Protein AF-A0A9D6YNX2-F1 (afdb_monomer)

pLDDT: mean 88.98, std 10.9, range [48.75, 98.62]

Radius of gyration: 30.04 Å; Cα contacts (8 Å, |Δi|>4): 734; chains: 1; bounding box: 78×56×92 Å

Mean predicted aligned error: 12.2 Å

Nearest PDB structures (foldseek):
  2waa-assembly1_A  TM=5.971E-01  e=3.691E-01  Cellvibrio japonicus
  6bqm-assembly1_A  TM=5.626E-01  e=6.761E-01  Vibrio cholerae O395
  4xvh-assembly1_A  TM=3.282E-01  e=7.351E-02  Chaetomium
  7tl6-assembly1_A  TM=5.344E-01  e=2.509E+00  Mus musculus
  8i4v-assembly1_A  TM=2.546E-01  e=2.050E+00  Saccharomyces cerevisiae S288C

Structure (mmCIF, N/CA/C/O backbone):
data_AF-A0A9D6YNX2-F1
#
_entry.id   AF-A0A9D6YNX2-F1
#
loop_
_atom_site.group_PDB
_atom_site.id
_atom_site.type_symbol
_atom_site.label_atom_id
_atom_site.label_alt_id
_atom_site.label_comp_id
_atom_site.label_asym_id
_atom_site.label_entity_id
_atom_site.label_seq_id
_atom_site.pdbx_PDB_ins_code
_atom_site.Cartn_x
_atom_site.Cartn_y
_atom_site.Cartn_z
_atom_site.occupancy
_atom_site.B_iso_or_equiv
_atom_site.auth_seq_id
_atom_site.auth_comp_id
_atom_site.auth_asym_id
_atom_site.auth_atom_id
_atom_site.pdbx_PDB_model_num
ATOM 1 N N . MET A 1 1 ? -20.405 9.130 47.314 1.00 54.25 1 MET A N 1
ATOM 2 C CA . MET A 1 1 ? -19.766 8.081 46.495 1.00 54.25 1 MET A CA 1
ATOM 3 C C . MET A 1 1 ? -18.844 8.784 45.522 1.00 54.25 1 MET A C 1
ATOM 5 O O . MET A 1 1 ? -19.305 9.719 44.880 1.00 54.25 1 MET A O 1
ATOM 9 N N . ALA A 1 2 ? -17.557 8.438 45.497 1.00 67.44 2 ALA A N 1
ATOM 10 C CA . ALA A 1 2 ? -16.652 8.972 44.484 1.00 67.44 2 ALA A CA 1
ATOM 11 C C . ALA A 1 2 ? -17.127 8.462 43.115 1.00 67.44 2 ALA A C 1
ATOM 13 O O . ALA A 1 2 ? -17.420 7.276 42.984 1.00 67.44 2 ALA A O 1
ATOM 14 N N . ALA A 1 3 ? -17.296 9.354 42.139 1.00 69.88 3 ALA A N 1
ATOM 15 C CA . ALA A 1 3 ? -17.611 8.938 40.780 1.00 69.88 3 ALA A CA 1
ATOM 16 C C . ALA A 1 3 ? -16.381 8.213 40.223 1.00 69.88 3 ALA A C 1
ATOM 18 O O . ALA A 1 3 ? -15.309 8.814 40.137 1.00 69.88 3 ALA A O 1
ATOM 19 N N . ASN A 1 4 ? -16.519 6.928 39.894 1.00 78.81 4 ASN A N 1
ATOM 20 C CA . ASN A 1 4 ? -15.475 6.218 39.167 1.00 78.81 4 ASN A CA 1
ATOM 21 C C . ASN A 1 4 ? -15.296 6.919 37.819 1.00 78.81 4 ASN A C 1
ATOM 23 O O . ASN A 1 4 ? -16.268 7.138 37.095 1.00 78.81 4 ASN A O 1
ATOM 27 N N . ASN A 1 5 ? -14.067 7.325 37.514 1.00 85.31 5 ASN A N 1
ATOM 28 C CA . ASN A 1 5 ? -13.755 7.977 36.253 1.00 85.31 5 ASN A CA 1
ATOM 29 C C . ASN A 1 5 ? -13.688 6.900 35.165 1.00 85.31 5 ASN A C 1
ATOM 31 O O . ASN A 1 5 ? -12.652 6.266 35.000 1.00 85.31 5 ASN A O 1
ATOM 35 N N . VAL A 1 6 ? -14.810 6.642 34.494 1.00 91.31 6 VAL A N 1
ATOM 36 C CA . VAL A 1 6 ? -14.885 5.684 33.386 1.00 91.31 6 VAL A CA 1
ATOM 37 C C . VAL A 1 6 ? -14.632 6.418 32.075 1.00 91.31 6 VAL A C 1
ATOM 39 O O . VAL A 1 6 ? -15.291 7.417 31.778 1.00 91.31 6 VAL A O 1
ATOM 42 N N . ARG A 1 7 ? -13.695 5.913 31.272 1.00 92.88 7 ARG A N 1
ATOM 43 C CA . ARG A 1 7 ? -13.392 6.426 29.936 1.00 92.88 7 ARG A CA 1
ATOM 44 C C . ARG A 1 7 ? -13.871 5.433 28.886 1.00 92.88 7 ARG A C 1
ATOM 46 O O . ARG A 1 7 ? -13.515 4.264 28.918 1.00 92.88 7 ARG A O 1
ATOM 53 N N . VAL A 1 8 ? -14.637 5.917 27.916 1.00 95.38 8 VAL A N 1
ATOM 54 C CA . VAL A 1 8 ? -15.004 5.133 26.732 1.00 95.38 8 VAL A CA 1
ATOM 55 C C . VAL A 1 8 ? -14.078 5.527 25.590 1.00 95.38 8 VAL A C 1
ATOM 57 O O . VAL A 1 8 ? -13.948 6.715 25.276 1.00 95.38 8 VAL A O 1
ATOM 60 N N . ILE A 1 9 ? -13.411 4.545 24.996 1.00 95.19 9 ILE A N 1
ATOM 61 C CA . ILE A 1 9 ? -12.438 4.759 23.927 1.00 95.19 9 ILE A CA 1
ATOM 62 C C . ILE A 1 9 ? -13.175 4.718 22.587 1.00 95.19 9 ILE A C 1
ATOM 64 O O . ILE A 1 9 ? -13.888 3.763 22.290 1.00 95.19 9 ILE A O 1
ATOM 68 N N . ILE A 1 10 ? -13.003 5.771 21.787 1.00 96.50 10 ILE A N 1
ATOM 69 C CA . ILE A 1 10 ? -13.392 5.783 20.376 1.00 96.50 10 ILE A CA 1
ATOM 70 C C . ILE A 1 10 ? -12.099 5.622 19.572 1.00 96.50 10 ILE A C 1
ATOM 72 O O . ILE A 1 10 ? -11.175 6.404 19.809 1.00 96.50 10 ILE A O 1
ATOM 76 N N . PRO A 1 11 ? -12.007 4.632 18.673 1.00 94.75 11 PRO A N 1
ATOM 77 C CA . PRO A 1 11 ? -10.831 4.449 17.839 1.00 94.75 11 PRO A CA 1
ATOM 78 C C . PRO A 1 11 ? -10.594 5.630 16.894 1.00 94.75 11 PRO A C 1
ATOM 80 O O . PRO A 1 11 ? -11.526 6.108 16.248 1.00 94.75 11 PRO A O 1
ATOM 83 N N . ASP A 1 12 ? -9.332 6.040 16.765 1.00 94.00 12 ASP A N 1
ATOM 84 C CA . ASP A 1 12 ? -8.891 7.009 15.751 1.00 94.00 12 ASP A CA 1
ATOM 85 C C . ASP A 1 12 ? -8.500 6.314 14.429 1.00 94.00 12 ASP A C 1
ATOM 87 O O . ASP A 1 12 ? -8.418 6.943 13.371 1.00 94.00 12 ASP A O 1
ATOM 91 N N . ASN A 1 13 ? -8.249 5.000 14.463 1.00 94.31 13 ASN A N 1
ATOM 92 C CA . ASN A 1 13 ? -7.949 4.211 13.273 1.00 94.31 13 ASN A CA 1
ATOM 93 C C . ASN A 1 13 ? -9.212 4.028 12.416 1.00 94.31 13 ASN A C 1
ATOM 95 O O . ASN A 1 13 ? -10.279 3.681 12.917 1.00 94.31 13 ASN A O 1
ATOM 99 N N . ALA A 1 14 ? -9.084 4.222 11.100 1.00 93.44 14 ALA A N 1
ATOM 100 C CA . ALA A 1 14 ? -10.215 4.136 10.179 1.00 93.44 14 ALA A CA 1
ATOM 101 C C . ALA A 1 14 ? -10.898 2.757 10.172 1.00 93.44 14 ALA A C 1
ATOM 103 O O . ALA A 1 14 ? -12.124 2.702 10.155 1.00 93.44 14 ALA A O 1
ATOM 104 N N . ALA A 1 15 ? -10.132 1.663 10.178 1.00 88.19 15 ALA A N 1
ATOM 105 C CA . ALA A 1 15 ? -10.682 0.309 10.151 1.00 88.19 15 ALA A CA 1
ATOM 106 C C . ALA A 1 15 ? -11.395 -0.028 11.469 1.00 88.19 15 ALA A C 1
ATOM 108 O O . ALA A 1 15 ? -12.519 -0.518 11.451 1.00 88.19 15 ALA A O 1
ATOM 109 N N . GLU A 1 16 ? -10.790 0.316 12.607 1.00 91.38 16 GLU A N 1
ATOM 110 C CA . GLU A 1 16 ? -11.401 0.106 13.927 1.00 91.38 16 GLU A CA 1
ATOM 111 C C . GLU A 1 16 ? -12.671 0.947 14.116 1.00 91.38 16 GLU A C 1
ATOM 113 O O . GLU A 1 16 ? -13.658 0.461 14.665 1.00 91.38 16 GLU A O 1
ATOM 118 N N . LEU A 1 17 ? -12.690 2.191 13.623 1.00 96.19 17 LEU A N 1
ATOM 119 C CA . LEU A 1 17 ? -13.881 3.041 13.674 1.00 96.19 17 LEU A CA 1
ATOM 120 C C . LEU A 1 17 ? -15.007 2.507 12.772 1.00 96.19 17 LEU A C 1
ATOM 122 O O . LEU A 1 17 ? -16.178 2.596 13.148 1.00 96.19 17 LEU A O 1
ATOM 126 N N . ILE A 1 18 ? -14.673 1.937 11.605 1.00 94.12 18 ILE A N 1
ATOM 127 C CA . ILE A 1 18 ? -15.640 1.241 10.741 1.00 94.12 18 ILE A CA 1
ATOM 128 C C . ILE A 1 18 ? -16.244 0.052 11.494 1.00 94.12 18 ILE A C 1
ATOM 130 O O . ILE A 1 18 ? -17.469 -0.019 11.579 1.00 94.12 18 ILE A O 1
ATOM 134 N N . LEU A 1 19 ? -15.416 -0.810 12.094 1.00 92.88 19 LEU A N 1
ATOM 135 C CA . LEU A 1 19 ? -15.872 -1.976 12.860 1.00 92.88 19 LEU A CA 1
ATOM 136 C C . LEU A 1 19 ? -16.771 -1.574 14.033 1.00 92.88 19 LEU A C 1
ATOM 138 O O . LEU A 1 19 ? -17.905 -2.033 14.114 1.00 92.88 19 LEU A O 1
ATOM 142 N N . LEU A 1 20 ? -16.336 -0.620 14.863 1.00 96.44 20 LEU A N 1
ATOM 143 C CA . LEU A 1 20 ? -17.156 -0.105 15.963 1.00 96.44 20 LEU A CA 1
ATOM 144 C C . LEU A 1 20 ? -18.505 0.429 15.459 1.00 96.44 20 LEU A C 1
ATOM 146 O O . LEU A 1 20 ? -19.546 0.219 16.078 1.00 96.44 20 LEU A O 1
ATOM 150 N N . SER A 1 21 ? -18.514 1.134 14.325 1.00 98.12 21 SER A N 1
ATOM 151 C CA . SER A 1 21 ? -19.762 1.644 13.760 1.00 98.12 21 SER A CA 1
ATOM 152 C C . SER A 1 21 ? -20.693 0.530 13.263 1.00 98.12 21 SER A C 1
ATOM 154 O O . SER A 1 21 ? -21.908 0.669 13.398 1.00 98.12 21 SER A O 1
ATOM 156 N N . GLN A 1 22 ? -20.145 -0.571 12.736 1.00 97.12 22 GLN A N 1
ATOM 157 C CA . GLN A 1 22 ? -20.905 -1.759 12.342 1.00 97.12 22 GLN A CA 1
ATOM 158 C C . GLN A 1 22 ? -21.497 -2.457 13.571 1.00 97.12 22 GLN A C 1
ATOM 160 O O . GLN A 1 22 ? -22.703 -2.686 13.589 1.00 97.12 22 GLN A O 1
ATOM 165 N N . ASP A 1 23 ? -20.717 -2.657 14.637 1.00 96.06 23 ASP A N 1
ATOM 166 C CA . ASP A 1 23 ? -21.193 -3.264 15.889 1.00 96.06 23 ASP A CA 1
ATOM 167 C C . ASP A 1 23 ? -22.373 -2.484 16.494 1.00 96.06 23 ASP A C 1
ATOM 169 O O . ASP A 1 23 ? -23.387 -3.058 16.904 1.00 96.06 23 ASP A O 1
ATOM 173 N N . ILE A 1 24 ? -22.291 -1.148 16.490 1.00 98.06 24 ILE A N 1
ATOM 174 C CA . ILE A 1 24 ? -23.377 -0.275 16.958 1.00 98.06 24 ILE A CA 1
ATOM 175 C C . ILE A 1 24 ? -24.635 -0.433 16.085 1.00 98.06 24 ILE A C 1
ATOM 177 O O . ILE A 1 24 ? -25.752 -0.473 16.613 1.00 98.06 24 ILE A O 1
ATOM 181 N N . LEU A 1 25 ? -24.478 -0.495 14.758 1.00 98.31 25 LEU A N 1
ATOM 182 C CA . LEU A 1 25 ? -25.584 -0.664 13.806 1.00 98.31 25 LEU A CA 1
ATOM 183 C C . LEU A 1 25 ? -26.248 -2.037 13.939 1.00 98.31 25 LEU A C 1
ATOM 185 O O . LEU A 1 25 ? -27.481 -2.129 13.922 1.00 98.31 25 LEU A O 1
ATOM 189 N N . ASP A 1 26 ? -25.452 -3.083 14.123 1.00 96.75 26 ASP A N 1
ATOM 190 C CA . ASP A 1 26 ? -25.921 -4.450 14.316 1.00 96.75 26 ASP A CA 1
ATOM 191 C C . ASP A 1 26 ? -26.683 -4.569 15.632 1.00 96.75 26 ASP A C 1
ATOM 193 O O . ASP A 1 26 ? -27.810 -5.071 15.653 1.00 96.75 26 ASP A O 1
ATOM 197 N N . LYS A 1 27 ? -26.144 -4.001 16.719 1.00 96.94 27 LYS A N 1
ATOM 198 C CA . LYS A 1 27 ? -26.839 -3.959 18.008 1.00 96.94 27 LYS A CA 1
ATOM 199 C C . LYS A 1 27 ? -28.141 -3.162 17.934 1.00 96.94 27 LYS A C 1
ATOM 201 O O . LYS A 1 27 ? -29.163 -3.604 18.460 1.00 96.94 27 LYS A O 1
ATOM 206 N N . HIS A 1 28 ? -28.140 -2.016 17.248 1.00 98.12 28 HIS A N 1
ATOM 207 C CA . HIS A 1 28 ? -29.353 -1.231 17.009 1.00 98.12 28 HIS A CA 1
ATOM 208 C C . HIS A 1 28 ? -30.415 -2.036 16.251 1.00 98.12 28 HIS A C 1
ATOM 210 O O . HIS A 1 28 ? -31.579 -2.043 16.652 1.00 98.12 28 HIS A O 1
ATOM 216 N N . THR A 1 29 ? -30.007 -2.741 15.195 1.00 97.81 29 THR A N 1
ATOM 217 C CA . THR A 1 29 ? -30.892 -3.574 14.373 1.00 97.81 29 THR A CA 1
ATOM 218 C C . THR A 1 29 ? -31.451 -4.750 15.172 1.00 97.81 29 THR A C 1
ATOM 220 O O . THR A 1 29 ? -32.654 -5.004 15.118 1.00 97.81 29 THR A O 1
ATOM 223 N N . ALA A 1 30 ? -30.607 -5.427 15.956 1.00 97.62 30 ALA A N 1
ATOM 224 C CA . ALA A 1 30 ? -30.997 -6.548 16.808 1.00 97.62 30 ALA A CA 1
ATOM 225 C C . ALA A 1 30 ? -32.012 -6.138 17.887 1.00 97.62 30 ALA A C 1
ATOM 227 O O . ALA A 1 30 ? -32.973 -6.863 18.144 1.00 97.62 30 ALA A O 1
ATOM 228 N N . ASP A 1 31 ? -31.839 -4.957 18.485 1.00 97.44 31 ASP A N 1
ATOM 229 C CA . ASP A 1 31 ? -32.759 -4.436 19.501 1.00 97.44 31 ASP A CA 1
ATOM 230 C C . ASP A 1 31 ? -34.069 -3.891 18.899 1.00 97.44 31 ASP A C 1
ATOM 232 O O . ASP A 1 31 ? -35.078 -3.758 19.603 1.00 97.44 31 ASP A O 1
ATOM 236 N N . GLY A 1 32 ? -34.071 -3.550 17.605 1.00 97.56 32 GLY A N 1
ATOM 237 C CA . GLY A 1 32 ? -35.224 -3.023 16.879 1.00 97.56 32 GLY A CA 1
ATOM 238 C C . GLY A 1 32 ? -35.854 -1.814 17.577 1.00 97.56 32 GLY A C 1
ATOM 239 O O . GLY A 1 32 ? -35.178 -0.853 17.950 1.00 97.56 32 GLY A O 1
ATOM 240 N N . ALA A 1 33 ? -37.169 -1.869 17.813 1.00 97.25 33 ALA A N 1
ATOM 241 C CA . ALA A 1 33 ? -37.899 -0.807 18.514 1.00 97.25 33 ALA A CA 1
ATOM 242 C C . ALA A 1 33 ? -37.437 -0.592 19.972 1.00 97.25 33 ALA A C 1
ATOM 244 O O . ALA A 1 33 ? -37.690 0.466 20.546 1.00 97.25 33 ALA A O 1
ATOM 245 N N . GLY A 1 34 ? -36.764 -1.579 20.577 1.00 97.75 34 GLY A N 1
ATOM 246 C CA . GLY A 1 34 ? -36.191 -1.479 21.919 1.00 97.75 34 GLY A CA 1
ATOM 247 C C . GLY A 1 34 ? -34.853 -0.737 21.974 1.00 97.75 34 GLY A C 1
ATOM 248 O O . GLY A 1 34 ? -34.358 -0.468 23.075 1.00 97.75 34 GLY A O 1
ATOM 249 N N . SER A 1 35 ? -34.269 -0.399 20.818 1.00 98.25 35 SER A N 1
ATOM 250 C CA . SER A 1 35 ? -32.949 0.215 20.752 1.00 98.25 35 SER A CA 1
ATOM 251 C C . SER A 1 35 ? -32.893 1.556 21.483 1.00 98.25 35 SER A C 1
ATOM 253 O O . SER A 1 35 ? -33.725 2.453 21.298 1.00 98.25 35 SER A O 1
ATOM 255 N N . LYS A 1 36 ? -31.834 1.718 22.280 1.00 98.31 36 LYS A N 1
ATOM 256 C CA . LYS A 1 36 ? -31.532 2.948 23.023 1.00 98.31 36 LYS A CA 1
ATOM 257 C C . LYS A 1 36 ? -31.114 4.116 22.127 1.00 98.31 36 LYS A C 1
ATOM 259 O O . LYS A 1 36 ? -31.133 5.256 22.577 1.00 98.31 36 LYS A O 1
ATOM 264 N N . LEU A 1 37 ? -30.783 3.837 20.866 1.00 98.06 37 LEU A N 1
ATOM 265 C CA . LEU A 1 37 ? -30.322 4.819 19.883 1.00 98.06 37 LEU A CA 1
ATOM 266 C C . LEU A 1 37 ? -31.417 5.256 18.898 1.00 98.06 37 LEU A C 1
ATOM 268 O O . LEU A 1 37 ? -31.120 5.882 17.889 1.00 98.06 37 LEU A O 1
ATOM 272 N N . SER A 1 38 ? -32.690 4.972 19.187 1.00 97.00 38 SER A N 1
ATOM 273 C CA . SER A 1 38 ? -33.832 5.343 18.330 1.00 97.00 38 SER A CA 1
ATOM 274 C C . SER A 1 38 ? -33.985 6.854 18.079 1.00 97.00 38 SER A C 1
ATOM 276 O O . SER A 1 38 ? -34.662 7.246 17.133 1.00 97.00 38 SER A O 1
ATOM 278 N N . GLY A 1 39 ? -33.346 7.706 18.890 1.00 96.69 39 GLY A N 1
ATOM 279 C CA . GLY A 1 39 ? -33.280 9.157 18.673 1.00 96.69 39 GLY A CA 1
ATOM 280 C C . GLY A 1 39 ? -32.178 9.623 17.710 1.00 96.69 39 GLY A C 1
ATOM 281 O O . GLY A 1 39 ? -32.156 10.799 17.351 1.00 96.69 39 GLY A O 1
ATOM 282 N N . LEU A 1 40 ? -31.262 8.739 17.299 1.00 97.50 40 LEU A N 1
ATOM 283 C CA . LEU A 1 40 ? -30.215 9.040 16.321 1.00 97.50 40 LEU A CA 1
ATOM 284 C C . LEU A 1 40 ? -30.645 8.626 14.913 1.00 97.50 40 LEU A C 1
ATOM 286 O O . LEU A 1 40 ? -31.397 7.672 14.720 1.00 97.50 40 LEU A O 1
ATOM 290 N N . ASN A 1 41 ? -30.118 9.322 13.905 1.00 98.25 41 ASN A N 1
ATOM 291 C CA . ASN A 1 41 ? -30.323 8.953 12.507 1.00 98.25 41 ASN A CA 1
ATOM 292 C C . ASN A 1 41 ? -29.421 7.766 12.118 1.00 98.25 41 ASN A C 1
ATOM 294 O O . ASN A 1 41 ? -28.425 7.926 11.411 1.00 98.25 41 ASN A O 1
ATOM 298 N N . MET A 1 42 ? -29.774 6.571 12.596 1.00 98.25 42 MET A N 1
ATOM 299 C CA . MET A 1 42 ? -29.005 5.343 12.359 1.00 98.25 42 MET A CA 1
ATOM 300 C C . MET A 1 42 ? -28.959 4.949 10.878 1.00 98.25 42 MET A C 1
ATOM 302 O O . MET A 1 42 ? -27.987 4.348 10.436 1.00 98.25 42 MET A O 1
ATOM 306 N N . ALA A 1 43 ? -29.963 5.349 10.091 1.00 98.19 43 ALA A N 1
ATOM 307 C CA . ALA A 1 43 ? -29.963 5.139 8.646 1.00 98.19 43 ALA A CA 1
ATOM 308 C C . ALA A 1 43 ? -28.854 5.946 7.948 1.00 98.19 43 ALA A C 1
ATOM 310 O O . ALA A 1 43 ? -28.145 5.403 7.102 1.00 98.19 43 ALA A O 1
ATOM 311 N N . ASP A 1 44 ? -28.653 7.220 8.312 1.00 98.00 44 ASP A N 1
ATOM 312 C CA . ASP A 1 44 ? -27.529 7.990 7.761 1.00 98.00 44 ASP A CA 1
ATOM 313 C C . ASP A 1 44 ? -26.187 7.444 8.261 1.00 98.00 44 ASP A C 1
ATOM 315 O O . ASP A 1 44 ? -25.274 7.289 7.455 1.00 98.00 44 ASP A O 1
ATOM 319 N N . MET A 1 45 ? -26.077 7.055 9.541 1.00 98.25 45 MET A N 1
ATOM 320 C CA . MET A 1 45 ? -24.878 6.371 10.049 1.00 98.25 45 MET A CA 1
ATOM 321 C C . MET A 1 45 ? -24.545 5.131 9.210 1.00 98.25 45 MET A C 1
ATOM 323 O O . MET A 1 45 ? -23.408 5.003 8.763 1.00 98.25 45 MET A O 1
ATOM 327 N N . GLN A 1 46 ? -25.533 4.280 8.911 1.00 98.31 46 GLN A N 1
ATOM 328 C CA . GLN A 1 46 ? -25.360 3.104 8.057 1.00 98.31 46 GLN A CA 1
ATOM 329 C C . GLN A 1 46 ? -24.830 3.477 6.670 1.00 98.31 46 GLN A C 1
ATOM 331 O O . GLN A 1 46 ? -23.847 2.899 6.212 1.00 98.31 46 GLN A O 1
ATOM 336 N N . ILE A 1 47 ? -25.421 4.488 6.024 1.00 98.19 47 ILE A N 1
ATOM 337 C CA . ILE A 1 47 ? -24.969 4.972 4.712 1.00 98.19 47 ILE A CA 1
ATOM 338 C C . ILE A 1 47 ? -23.507 5.437 4.772 1.00 98.19 47 ILE A C 1
ATOM 340 O O . ILE A 1 47 ? -22.723 5.114 3.874 1.00 98.19 47 ILE A O 1
ATOM 344 N N . LYS A 1 48 ? -23.113 6.185 5.813 1.00 97.94 48 LYS A N 1
ATOM 345 C CA . LYS A 1 48 ? -21.731 6.671 5.970 1.00 97.94 48 LYS A CA 1
ATOM 346 C C . LYS A 1 48 ? -20.751 5.542 6.263 1.00 97.94 48 LYS A C 1
ATOM 348 O O . LYS A 1 48 ? -19.683 5.529 5.655 1.00 97.94 48 LYS A O 1
ATOM 353 N N . THR A 1 49 ? -21.114 4.597 7.124 1.00 97.88 49 THR A N 1
ATOM 354 C CA . THR A 1 49 ? -20.302 3.415 7.434 1.00 97.88 49 THR A CA 1
ATOM 355 C C . THR A 1 49 ? -20.085 2.559 6.189 1.00 97.88 49 THR A C 1
ATOM 357 O O . THR A 1 49 ? -18.941 2.272 5.848 1.00 97.88 49 THR A O 1
ATOM 360 N N . THR A 1 50 ? -21.143 2.229 5.439 1.00 97.50 50 THR A N 1
ATOM 361 C CA . THR A 1 50 ? -21.027 1.458 4.189 1.00 97.50 50 THR A CA 1
ATOM 362 C C . THR A 1 50 ? -20.183 2.186 3.145 1.00 97.50 50 THR A C 1
ATOM 364 O O . THR A 1 50 ? -19.366 1.561 2.466 1.00 97.50 50 THR A O 1
ATOM 367 N N . LEU A 1 51 ? -20.344 3.509 3.016 1.00 96.88 51 LEU A N 1
ATOM 368 C CA . LEU A 1 51 ? -19.506 4.308 2.125 1.00 96.88 51 LEU A CA 1
ATOM 369 C C . LEU A 1 51 ? -18.034 4.253 2.553 1.00 96.88 51 LEU A C 1
ATOM 371 O O . LEU A 1 51 ? -17.177 4.011 1.705 1.00 96.88 51 LEU A O 1
ATOM 375 N N . ALA A 1 52 ? -17.738 4.468 3.836 1.00 96.31 52 ALA A N 1
ATOM 376 C CA . ALA A 1 52 ? -16.376 4.442 4.358 1.00 96.31 52 ALA A CA 1
ATOM 377 C C . ALA A 1 52 ? -15.708 3.079 4.130 1.00 96.31 52 ALA A C 1
ATOM 379 O O . ALA A 1 52 ? -14.605 3.037 3.591 1.00 96.31 52 ALA A O 1
ATOM 380 N N . ASP A 1 53 ? -16.398 1.986 4.451 1.00 94.44 53 ASP A N 1
ATOM 381 C CA . ASP A 1 53 ? -15.912 0.618 4.258 1.00 94.44 53 ASP A CA 1
ATOM 382 C C . ASP A 1 53 ? -15.641 0.303 2.778 1.00 94.44 53 ASP A C 1
ATOM 384 O O . ASP A 1 53 ? -14.532 -0.077 2.396 1.00 94.44 53 ASP A O 1
ATOM 388 N N . THR A 1 54 ? -16.601 0.616 1.899 1.00 94.88 54 THR A N 1
ATOM 389 C CA . THR A 1 54 ? -16.440 0.435 0.446 1.00 94.88 54 THR A CA 1
ATOM 390 C C . THR A 1 54 ? -15.220 1.193 -0.084 1.00 94.88 54 THR A C 1
ATOM 392 O O . THR A 1 54 ? -14.454 0.666 -0.892 1.00 94.88 54 THR A O 1
ATOM 395 N N . GLN A 1 55 ? -15.022 2.442 0.352 1.00 96.69 55 GLN A N 1
ATOM 396 C CA . GLN A 1 55 ? -13.878 3.248 -0.074 1.00 96.69 55 GLN A CA 1
ATOM 397 C C . GLN A 1 55 ? -12.559 2.775 0.551 1.00 96.69 55 GLN A C 1
ATOM 399 O O . GLN A 1 55 ? -11.523 2.867 -0.105 1.00 96.69 55 GLN A O 1
ATOM 404 N N . HIS A 1 56 ? -12.583 2.246 1.778 1.00 92.50 56 HIS A N 1
ATOM 405 C CA . HIS A 1 56 ? -11.416 1.654 2.430 1.00 92.50 56 HIS A CA 1
ATOM 406 C C . HIS A 1 56 ? -10.901 0.442 1.641 1.00 92.50 56 HIS A C 1
ATOM 408 O O . HIS A 1 56 ? -9.729 0.412 1.262 1.00 92.50 56 HIS A O 1
ATOM 414 N N . VAL A 1 57 ? -11.789 -0.500 1.303 1.00 85.69 57 VAL A N 1
ATOM 415 C CA . VAL A 1 57 ? -11.453 -1.679 0.487 1.00 85.69 57 VAL A CA 1
ATOM 416 C C . VAL A 1 57 ? -10.989 -1.272 -0.915 1.00 85.69 57 VAL A C 1
ATOM 418 O O . VAL A 1 57 ? -9.974 -1.769 -1.406 1.00 85.69 57 VAL A O 1
ATOM 421 N N . LEU A 1 58 ? -11.696 -0.335 -1.559 1.00 90.56 58 LEU A N 1
ATOM 422 C CA . LEU A 1 58 ? -11.340 0.153 -2.892 1.00 90.56 58 LEU A CA 1
ATOM 423 C C . LEU A 1 58 ? -9.940 0.783 -2.922 1.00 90.56 58 LEU A C 1
ATOM 425 O O . LEU A 1 58 ? -9.168 0.483 -3.830 1.00 90.56 58 LEU A O 1
ATOM 429 N N . ALA A 1 59 ? -9.599 1.621 -1.938 1.00 88.75 59 ALA A N 1
ATOM 430 C CA . ALA A 1 59 ? -8.274 2.234 -1.843 1.00 88.75 59 ALA A CA 1
ATOM 431 C C . ALA A 1 59 ? -7.165 1.173 -1.739 1.00 88.75 59 ALA A C 1
ATOM 433 O O . ALA A 1 59 ? -6.164 1.262 -2.450 1.00 88.75 59 ALA A O 1
ATOM 434 N N . GLY A 1 60 ? -7.371 0.138 -0.915 1.00 80.75 60 GLY A N 1
ATOM 435 C CA . GLY A 1 60 ? -6.428 -0.976 -0.785 1.00 80.75 60 GLY A CA 1
ATOM 436 C C . GLY A 1 60 ? -6.242 -1.767 -2.085 1.00 80.75 60 GLY A C 1
ATOM 437 O O . GLY A 1 60 ? -5.119 -2.120 -2.439 1.00 80.75 60 GLY A O 1
ATOM 438 N N . ASN A 1 61 ? -7.318 -2.015 -2.835 1.00 82.19 61 ASN A N 1
ATOM 439 C CA . ASN A 1 61 ? -7.241 -2.701 -4.131 1.00 82.19 61 ASN A CA 1
ATOM 440 C C . ASN A 1 61 ? -6.487 -1.869 -5.174 1.00 82.19 61 ASN A C 1
ATOM 442 O O . ASN A 1 61 ? -5.547 -2.367 -5.783 1.00 82.19 61 ASN A O 1
ATOM 446 N N . LEU A 1 62 ? -6.842 -0.589 -5.318 1.00 88.88 62 LEU A N 1
ATOM 447 C CA . LEU A 1 62 ? -6.211 0.311 -6.288 1.00 88.88 62 LEU A CA 1
ATOM 448 C C . LEU A 1 62 ? -4.712 0.497 -6.026 1.00 88.88 62 LEU A C 1
ATOM 450 O O . LEU A 1 62 ? -3.937 0.579 -6.976 1.00 88.88 62 LEU A O 1
ATOM 454 N N . SER A 1 63 ? -4.297 0.530 -4.755 1.00 86.75 63 SER A N 1
ATOM 455 C CA . SER A 1 63 ? -2.876 0.583 -4.391 1.00 86.75 63 SER A CA 1
ATOM 456 C C . SER A 1 63 ? -2.126 -0.669 -4.856 1.00 86.75 63 SER A C 1
ATOM 458 O O . SER A 1 63 ? -1.062 -0.553 -5.458 1.00 86.75 63 SER A O 1
ATOM 460 N N . ARG A 1 64 ? -2.694 -1.865 -4.639 1.00 82.00 64 ARG A N 1
ATOM 461 C CA . ARG A 1 64 ? -2.095 -3.130 -5.102 1.00 82.00 64 ARG A CA 1
ATOM 462 C C . ARG A 1 64 ? -2.008 -3.191 -6.625 1.00 82.00 64 ARG A C 1
ATOM 464 O O . ARG A 1 64 ? -0.962 -3.535 -7.165 1.00 82.00 64 ARG A O 1
ATOM 471 N N . ASP A 1 65 ? -3.064 -2.779 -7.320 1.00 84.31 65 ASP A N 1
ATOM 472 C CA . ASP A 1 65 ? -3.075 -2.743 -8.785 1.00 84.31 65 ASP A CA 1
ATOM 473 C C . ASP A 1 65 ? -2.011 -1.768 -9.334 1.00 84.31 65 ASP A C 1
ATOM 475 O O . ASP A 1 65 ? -1.377 -2.034 -10.359 1.00 84.31 65 ASP A O 1
ATOM 479 N N . ALA A 1 66 ? -1.775 -0.640 -8.650 1.00 87.00 66 ALA A N 1
ATOM 480 C CA . ALA A 1 66 ? -0.736 0.319 -9.026 1.00 87.00 66 ALA A CA 1
ATOM 481 C C . ALA A 1 66 ? 0.682 -0.256 -8.864 1.00 87.00 66 ALA A C 1
ATOM 483 O O . ALA A 1 66 ? 1.559 0.006 -9.697 1.00 87.00 66 ALA A O 1
ATOM 484 N N . GLU A 1 67 ? 0.907 -1.054 -7.818 1.00 85.50 67 GLU A N 1
ATOM 485 C CA . GLU A 1 67 ? 2.154 -1.794 -7.611 1.00 85.50 67 GLU A CA 1
ATOM 486 C C . GLU A 1 67 ? 2.361 -2.841 -8.709 1.00 85.50 67 GLU A C 1
ATOM 488 O O . GLU A 1 67 ? 3.434 -2.877 -9.312 1.00 85.50 67 GLU A O 1
ATOM 493 N N . THR A 1 68 ? 1.331 -3.623 -9.049 1.00 86.62 68 THR A N 1
ATOM 494 C CA . THR A 1 68 ? 1.391 -4.590 -10.158 1.00 86.62 68 THR A CA 1
ATOM 495 C C . THR A 1 68 ? 1.730 -3.905 -11.483 1.00 86.62 68 THR A C 1
ATOM 497 O O . THR A 1 68 ? 2.666 -4.317 -12.168 1.00 86.62 68 THR A O 1
ATOM 500 N N . ALA A 1 69 ? 1.060 -2.799 -11.820 1.00 92.31 69 ALA A N 1
ATOM 501 C CA . ALA A 1 69 ? 1.376 -2.026 -13.024 1.00 92.31 69 ALA A CA 1
ATOM 502 C C . ALA A 1 69 ? 2.823 -1.490 -13.006 1.00 92.31 69 ALA A C 1
ATOM 504 O O . ALA A 1 69 ? 3.508 -1.463 -14.030 1.00 92.31 69 ALA A O 1
ATOM 505 N N . THR A 1 70 ? 3.330 -1.091 -11.838 1.00 94.62 70 THR A N 1
ATOM 506 C CA . THR A 1 70 ? 4.725 -0.654 -11.678 1.00 94.62 70 THR A CA 1
ATOM 507 C C . THR A 1 70 ? 5.709 -1.795 -11.938 1.00 94.62 70 THR A C 1
ATOM 509 O O . THR A 1 70 ? 6.676 -1.601 -12.673 1.00 94.62 70 THR A O 1
ATOM 512 N N . GLN A 1 71 ? 5.439 -2.990 -11.414 1.00 91.31 71 GLN A N 1
ATOM 513 C CA . GLN A 1 71 ? 6.267 -4.176 -11.645 1.00 91.31 71 GLN A CA 1
ATOM 514 C C . GLN A 1 71 ? 6.284 -4.577 -13.125 1.00 91.31 71 GLN A C 1
ATOM 516 O O . GLN A 1 71 ? 7.352 -4.806 -13.689 1.00 91.31 71 GLN A O 1
ATOM 521 N N . GLU A 1 72 ? 5.125 -4.601 -13.788 1.00 93.62 72 GLU A N 1
ATOM 522 C CA . GLU A 1 72 ? 5.039 -4.916 -15.220 1.00 93.62 72 GLU A CA 1
ATOM 523 C C . GLU A 1 72 ? 5.772 -3.887 -16.090 1.00 93.62 72 GLU A C 1
ATOM 525 O O . GLU A 1 72 ? 6.444 -4.248 -17.062 1.00 93.62 72 GLU A O 1
ATOM 530 N N . ARG A 1 73 ? 5.682 -2.599 -15.731 1.00 97.38 73 ARG A N 1
ATOM 531 C CA . ARG A 1 73 ? 6.476 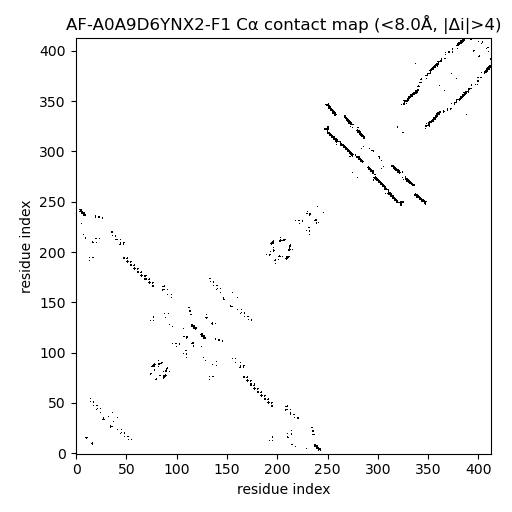-1.538 -16.362 1.00 97.38 73 ARG A CA 1
ATOM 532 C C . ARG A 1 73 ? 7.967 -1.832 -16.218 1.00 97.38 73 ARG A C 1
ATOM 534 O O . ARG A 1 73 ? 8.689 -1.768 -17.209 1.00 97.38 73 ARG A O 1
ATOM 541 N N . ASP A 1 74 ? 8.423 -2.122 -15.007 1.00 96.06 74 ASP A N 1
ATOM 542 C CA . ASP A 1 74 ? 9.844 -2.302 -14.705 1.00 96.06 74 ASP A CA 1
ATOM 543 C C . ASP A 1 74 ? 10.418 -3.559 -15.366 1.00 96.06 74 ASP A C 1
ATOM 545 O O . ASP A 1 74 ? 11.547 -3.528 -15.863 1.00 96.06 74 ASP A O 1
ATOM 549 N N . LEU A 1 75 ? 9.611 -4.615 -15.486 1.00 94.56 75 LEU A N 1
ATOM 550 C CA . LEU A 1 75 ? 9.933 -5.806 -16.266 1.00 94.56 75 LEU A CA 1
ATOM 551 C C . LEU A 1 75 ? 10.090 -5.481 -17.760 1.00 94.56 75 LEU A C 1
ATOM 553 O O . LEU A 1 75 ? 11.069 -5.890 -18.378 1.00 94.56 75 LEU A O 1
ATOM 557 N N . ALA A 1 76 ? 9.168 -4.710 -18.346 1.00 96.69 76 ALA A N 1
ATOM 558 C CA . ALA A 1 76 ? 9.277 -4.291 -19.745 1.00 96.69 76 ALA A CA 1
ATOM 559 C C . ALA A 1 76 ? 10.493 -3.377 -19.989 1.00 96.69 76 ALA A C 1
ATOM 561 O O . ALA A 1 76 ? 11.131 -3.453 -21.043 1.00 96.69 76 ALA A O 1
ATOM 562 N N . LEU A 1 77 ? 10.831 -2.526 -19.015 1.00 97.38 77 LEU A N 1
ATOM 563 C CA . LEU A 1 77 ? 11.992 -1.644 -19.092 1.00 97.38 77 LEU A CA 1
ATOM 564 C C . LEU A 1 77 ? 13.322 -2.368 -18.876 1.00 97.38 77 LEU A C 1
ATOM 566 O O . LEU A 1 77 ? 14.324 -1.916 -19.422 1.00 97.38 77 LEU A O 1
ATOM 570 N N . GLY A 1 78 ? 13.341 -3.475 -18.131 1.00 96.75 78 GLY A N 1
ATOM 571 C CA . GLY A 1 78 ? 14.581 -4.112 -17.684 1.00 96.75 78 GLY A CA 1
ATOM 572 C C . GLY A 1 78 ? 15.236 -3.353 -16.529 1.00 96.75 78 GLY A C 1
ATOM 573 O O . GLY A 1 78 ? 16.457 -3.282 -16.453 1.00 96.75 78 GLY A O 1
ATOM 574 N N . ALA A 1 79 ? 14.437 -2.751 -15.639 1.00 92.00 79 ALA A N 1
ATOM 575 C CA . ALA A 1 79 ? 14.947 -1.911 -14.550 1.00 92.00 79 ALA A CA 1
ATOM 576 C C . ALA A 1 79 ? 15.780 -2.690 -13.512 1.00 92.00 79 ALA A C 1
ATOM 578 O O . ALA A 1 79 ? 16.654 -2.110 -12.874 1.00 92.00 79 ALA A O 1
ATOM 579 N N . ALA A 1 80 ? 15.520 -3.992 -13.347 1.00 86.81 80 ALA A N 1
ATOM 580 C CA . ALA A 1 80 ? 16.278 -4.852 -12.438 1.00 86.81 80 ALA A CA 1
ATOM 581 C C . ALA A 1 80 ? 17.617 -5.315 -13.038 1.00 86.81 80 ALA A C 1
ATOM 583 O O . ALA A 1 80 ? 18.610 -5.422 -12.325 1.00 86.81 80 ALA A O 1
ATOM 584 N N . GLU A 1 81 ? 17.648 -5.579 -14.348 1.00 90.81 81 GLU A N 1
ATOM 585 C CA . GLU A 1 81 ? 18.803 -6.153 -15.037 1.00 90.81 81 GLU A CA 1
ATOM 586 C C . GLU A 1 81 ? 18.924 -5.570 -16.449 1.00 90.81 81 GLU A C 1
ATOM 588 O O . GLU A 1 81 ? 18.173 -5.920 -17.360 1.00 90.81 81 GLU A O 1
ATOM 593 N N . SER A 1 82 ? 19.920 -4.705 -16.654 1.00 81.25 82 SER A N 1
ATOM 594 C CA . SER A 1 82 ? 20.154 -4.020 -17.933 1.00 81.25 82 SER A CA 1
ATOM 595 C C . SER A 1 82 ? 20.546 -4.946 -19.085 1.00 81.25 82 SER A C 1
ATOM 597 O O . SER A 1 82 ? 20.445 -4.555 -20.246 1.00 81.25 82 SER A O 1
ATOM 599 N N . PHE A 1 83 ? 20.997 -6.163 -18.776 1.00 87.75 83 PHE A N 1
ATOM 600 C CA . PHE A 1 83 ? 21.467 -7.143 -19.755 1.00 87.75 83 PHE A CA 1
ATOM 601 C C . PHE A 1 83 ? 20.408 -8.177 -20.138 1.00 87.75 83 PHE A C 1
ATOM 603 O O . PHE A 1 83 ? 20.701 -9.043 -20.959 1.00 87.75 83 PHE A O 1
ATOM 610 N N . LEU A 1 84 ? 19.203 -8.108 -19.563 1.00 92.50 84 LEU A N 1
ATOM 611 C CA . LEU A 1 84 ? 18.149 -9.074 -19.842 1.00 92.50 84 LEU A CA 1
ATOM 612 C C . LEU A 1 84 ? 17.624 -8.878 -21.278 1.00 92.50 84 LEU A C 1
ATOM 614 O O . LEU A 1 84 ? 17.018 -7.834 -21.559 1.00 92.50 84 LEU A O 1
ATOM 618 N N . PRO A 1 85 ? 17.827 -9.845 -22.197 1.00 96.00 85 PRO A N 1
ATOM 619 C CA . PRO A 1 85 ? 17.381 -9.711 -23.581 1.00 96.00 85 PRO A CA 1
ATOM 620 C C . PRO A 1 85 ? 15.864 -9.510 -23.680 1.00 96.00 85 PRO A C 1
ATOM 622 O O . PRO A 1 85 ? 15.102 -10.083 -22.902 1.00 96.00 85 PRO A O 1
ATOM 625 N N . GLY A 1 86 ? 15.417 -8.714 -24.654 1.00 94.44 86 GLY A N 1
ATOM 626 C CA . GLY A 1 86 ? 13.987 -8.431 -24.858 1.00 94.44 86 GLY A CA 1
ATOM 627 C C . GLY A 1 86 ? 13.398 -7.392 -23.892 1.00 94.44 86 GLY A C 1
ATOM 628 O O . GLY A 1 86 ? 12.185 -7.360 -23.675 1.00 94.44 86 GLY A O 1
ATOM 629 N N . THR A 1 87 ? 14.243 -6.551 -23.290 1.00 97.81 87 THR A N 1
ATOM 630 C CA . THR A 1 87 ? 13.840 -5.386 -22.484 1.00 97.81 87 THR A CA 1
ATOM 631 C C . THR A 1 87 ? 14.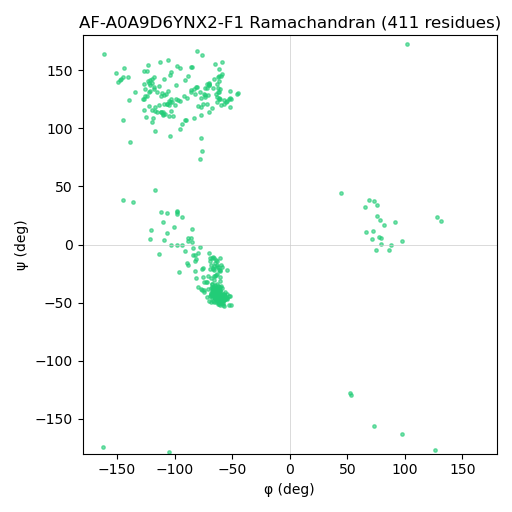231 -4.083 -23.177 1.00 97.81 87 THR A C 1
ATOM 633 O O . THR A 1 87 ? 15.155 -4.052 -23.993 1.00 97.81 87 THR A O 1
ATOM 636 N N . VAL A 1 88 ? 13.555 -2.976 -22.851 1.00 97.56 88 VAL A N 1
ATOM 637 C CA . VAL A 1 88 ? 13.875 -1.661 -23.442 1.00 97.56 88 VAL A CA 1
ATOM 638 C C . VAL A 1 88 ? 15.326 -1.256 -23.160 1.00 97.56 88 VAL A C 1
ATOM 640 O O . VAL A 1 88 ? 16.018 -0.812 -24.076 1.00 97.56 88 VAL A O 1
ATOM 643 N N . LEU A 1 89 ? 15.811 -1.438 -21.927 1.00 97.50 89 LEU A N 1
ATOM 644 C CA . LEU A 1 89 ? 17.178 -1.077 -21.555 1.00 97.50 89 LEU A CA 1
ATOM 645 C C . LEU A 1 89 ? 18.225 -1.921 -22.295 1.00 97.50 89 LEU A C 1
ATOM 647 O O . LEU A 1 89 ? 19.240 -1.374 -22.733 1.00 97.50 89 LEU A O 1
ATOM 651 N N . PHE A 1 90 ? 17.958 -3.211 -22.518 1.00 97.62 90 PHE A N 1
ATOM 652 C CA . PHE A 1 90 ? 18.812 -4.063 -23.347 1.00 97.62 90 PHE A CA 1
ATOM 653 C C . PHE A 1 90 ? 18.919 -3.542 -24.786 1.00 97.62 90 PHE A C 1
ATOM 655 O O . PHE A 1 90 ? 20.023 -3.431 -25.323 1.00 97.62 90 PHE A O 1
ATOM 662 N N . TYR A 1 91 ? 17.794 -3.170 -25.408 1.00 98.12 91 TYR A N 1
ATOM 663 C CA . TYR A 1 91 ? 17.818 -2.602 -26.757 1.00 98.12 91 TYR A CA 1
ATOM 664 C C . TYR A 1 91 ? 18.574 -1.276 -26.799 1.00 98.12 91 TYR A C 1
ATOM 666 O O . TYR A 1 91 ? 19.452 -1.111 -27.641 1.00 98.12 91 TYR A O 1
ATOM 674 N N . ILE A 1 92 ? 18.285 -0.351 -25.879 1.00 98.06 92 ILE A N 1
ATOM 675 C CA . ILE A 1 92 ? 18.944 0.962 -25.826 1.00 98.06 92 ILE A CA 1
ATOM 676 C C . ILE A 1 92 ? 20.458 0.805 -25.650 1.00 98.06 92 ILE A C 1
ATOM 678 O O . ILE A 1 92 ? 21.229 1.362 -26.425 1.00 98.06 92 ILE A O 1
ATOM 682 N N . THR A 1 93 ? 20.908 0.014 -24.676 1.00 97.44 93 THR A N 1
ATOM 683 C CA . THR A 1 93 ? 22.346 -0.198 -24.436 1.00 97.44 93 THR A CA 1
ATOM 684 C C . THR A 1 93 ? 23.039 -0.839 -25.641 1.00 97.44 93 THR A C 1
ATOM 686 O O . THR A 1 93 ? 24.080 -0.349 -26.079 1.00 97.44 93 THR A O 1
ATOM 689 N N . SER A 1 94 ? 22.428 -1.860 -26.246 1.00 97.44 94 SER A N 1
ATOM 690 C CA . SER A 1 94 ? 22.991 -2.540 -27.418 1.00 97.44 94 SER A CA 1
ATOM 691 C C . SER A 1 94 ? 23.042 -1.633 -28.654 1.00 97.44 94 SER A C 1
ATOM 693 O O . SER A 1 94 ? 24.026 -1.639 -29.397 1.00 97.44 94 SER A O 1
ATOM 695 N N . ILE A 1 95 ? 22.003 -0.820 -28.870 1.00 98.12 95 ILE A N 1
ATOM 696 C CA . ILE A 1 95 ? 21.941 0.164 -29.956 1.00 98.12 95 ILE A CA 1
ATOM 697 C C . ILE A 1 95 ? 23.003 1.244 -29.754 1.00 98.12 95 ILE A C 1
ATOM 699 O O . ILE A 1 95 ? 23.722 1.562 -30.701 1.00 98.12 95 ILE A O 1
ATOM 703 N N . ARG A 1 96 ? 23.144 1.784 -28.537 1.00 98.12 96 ARG A N 1
ATOM 704 C CA . ARG A 1 96 ? 24.197 2.749 -28.193 1.00 98.12 96 ARG A CA 1
ATOM 705 C C . ARG A 1 96 ? 25.572 2.203 -28.567 1.00 98.12 96 ARG A C 1
ATOM 707 O O . ARG A 1 96 ? 26.312 2.866 -29.289 1.00 98.12 96 ARG A O 1
ATOM 714 N N . ASP A 1 97 ? 25.897 0.994 -28.118 1.00 97.88 97 ASP A N 1
ATOM 715 C CA . ASP A 1 97 ? 27.221 0.400 -28.326 1.00 97.88 97 ASP A CA 1
ATOM 716 C C . ASP A 1 97 ? 27.494 0.137 -29.817 1.00 97.88 97 ASP A C 1
ATOM 718 O O . ASP A 1 97 ? 28.584 0.420 -30.326 1.00 97.88 97 ASP A O 1
ATOM 722 N N . PHE A 1 98 ? 26.477 -0.314 -30.556 1.00 98.06 98 PHE A N 1
ATOM 723 C CA . PHE A 1 98 ? 26.548 -0.469 -32.008 1.00 98.06 98 PHE A CA 1
ATOM 724 C C . PHE A 1 98 ? 26.782 0.868 -32.732 1.00 98.06 98 PHE A C 1
ATOM 726 O O . PHE A 1 98 ? 27.654 0.966 -33.605 1.00 98.06 98 PHE A O 1
ATOM 733 N N . LEU A 1 99 ? 26.039 1.916 -32.362 1.00 98.06 99 LEU A N 1
ATOM 734 C CA . LEU A 1 99 ? 26.172 3.247 -32.957 1.00 98.06 99 LEU A CA 1
ATOM 735 C C . LEU A 1 99 ? 27.522 3.890 -32.627 1.00 98.06 99 LEU A C 1
ATOM 737 O O . LEU A 1 99 ? 28.120 4.488 -33.520 1.00 98.06 99 LEU A O 1
ATOM 741 N N . LEU A 1 100 ? 28.049 3.710 -31.411 1.00 97.75 100 LEU A N 1
ATOM 742 C CA . LEU A 1 100 ? 29.407 4.137 -31.048 1.00 97.75 100 LEU A CA 1
ATOM 743 C C . LEU A 1 100 ? 30.459 3.483 -31.954 1.00 97.75 100 LEU A C 1
ATOM 745 O O . LEU A 1 100 ? 31.358 4.155 -32.460 1.00 97.75 100 LEU A O 1
ATOM 749 N N . GLY A 1 101 ? 30.318 2.186 -32.244 1.00 97.75 101 GLY A N 1
ATOM 750 C CA . GLY A 1 101 ? 31.184 1.499 -33.204 1.00 97.75 101 GLY A CA 1
ATOM 751 C C . GLY A 1 101 ? 31.087 2.081 -34.619 1.00 97.75 101 GLY A C 1
ATOM 752 O O . GLY A 1 101 ? 32.103 2.266 -35.295 1.00 97.75 101 GLY A O 1
ATOM 753 N N . ARG A 1 102 ? 29.870 2.408 -35.071 1.00 97.94 102 ARG A N 1
ATOM 754 C CA . ARG A 1 102 ? 29.616 2.935 -36.419 1.00 97.94 102 ARG A CA 1
ATOM 755 C C . ARG A 1 102 ? 30.037 4.397 -36.594 1.00 97.94 102 ARG A C 1
ATOM 757 O O . ARG A 1 102 ? 30.443 4.784 -37.694 1.00 97.94 102 ARG A O 1
ATOM 764 N N . PHE A 1 103 ? 29.943 5.193 -35.535 1.00 97.81 103 PHE A N 1
ATOM 765 C CA . PHE A 1 103 ? 30.242 6.623 -35.514 1.00 97.81 103 PHE A CA 1
ATOM 766 C C . PHE A 1 103 ? 31.556 6.960 -34.805 1.00 97.81 103 PHE A C 1
ATOM 768 O O . PHE A 1 103 ? 31.709 8.082 -34.342 1.00 97.81 103 PHE A O 1
ATOM 775 N N . ARG A 1 104 ? 32.526 6.042 -34.771 1.00 97.56 104 ARG A N 1
ATOM 776 C CA . ARG A 1 104 ? 33.854 6.306 -34.197 1.00 97.56 104 ARG A CA 1
ATOM 777 C C . ARG A 1 104 ? 34.475 7.599 -34.760 1.00 97.56 104 ARG A C 1
ATOM 779 O O . ARG A 1 104 ? 34.584 7.748 -35.982 1.00 97.56 104 ARG A O 1
ATOM 786 N N . GLY A 1 105 ? 34.866 8.514 -33.871 1.00 96.75 105 GLY A N 1
ATOM 787 C CA . GLY A 1 105 ? 35.370 9.860 -34.176 1.00 96.75 105 GLY A CA 1
ATOM 788 C C . GLY A 1 105 ? 34.294 10.889 -34.559 1.00 96.75 105 GLY A C 1
ATOM 789 O O . GLY A 1 105 ? 34.627 11.977 -35.026 1.00 96.75 105 GLY A O 1
ATOM 790 N N . ARG A 1 106 ? 33.010 10.527 -34.457 1.00 97.62 106 ARG A N 1
ATOM 791 C CA . ARG A 1 106 ? 31.816 11.352 -34.721 1.00 97.62 106 ARG A CA 1
ATOM 792 C C . ARG A 1 106 ? 30.683 10.995 -33.748 1.00 97.62 106 ARG A C 1
ATOM 794 O O . ARG A 1 106 ? 29.517 10.951 -34.141 1.00 97.62 106 ARG A O 1
ATOM 801 N N . GLU A 1 107 ? 31.015 10.715 -32.495 1.00 98.00 107 GLU A N 1
ATOM 802 C CA . GLU A 1 107 ? 30.100 10.194 -31.473 1.00 98.00 107 GLU A CA 1
ATOM 803 C C . GLU A 1 107 ? 28.962 11.176 -31.148 1.00 98.00 107 GLU A C 1
ATOM 805 O O . GLU A 1 107 ? 27.863 10.744 -30.817 1.00 98.00 107 GLU A O 1
ATOM 810 N N . GLN A 1 108 ? 29.158 12.483 -31.362 1.00 97.56 108 GLN A N 1
ATOM 811 C CA . GLN A 1 108 ? 28.100 13.503 -31.260 1.00 97.56 108 GLN A CA 1
ATOM 812 C C . GLN A 1 108 ? 26.873 13.198 -32.143 1.00 97.56 108 GLN A C 1
ATOM 814 O O . GLN A 1 108 ? 25.766 13.637 -31.842 1.00 97.56 108 GLN A O 1
ATOM 819 N N . ARG A 1 109 ? 27.025 12.379 -33.195 1.00 97.81 109 ARG A N 1
ATOM 820 C CA . ARG A 1 109 ? 25.906 11.917 -34.032 1.00 97.81 109 ARG A CA 1
ATOM 821 C C . ARG A 1 109 ? 24.931 10.984 -33.313 1.00 97.81 109 ARG A C 1
ATOM 823 O O . ARG A 1 109 ? 23.861 10.718 -33.854 1.00 97.81 109 ARG A O 1
ATOM 830 N N . LEU A 1 110 ? 25.260 10.480 -32.122 1.00 98.06 110 LEU A N 1
ATOM 831 C CA . LEU A 1 110 ? 24.288 9.763 -31.293 1.00 98.06 110 LEU A CA 1
ATOM 832 C C . LEU A 1 110 ? 23.158 10.693 -30.816 1.00 98.06 110 LEU A C 1
ATOM 834 O O . LEU A 1 110 ? 22.052 10.206 -30.593 1.00 98.06 110 LEU A O 1
ATOM 838 N N . GLY A 1 111 ? 23.380 12.013 -30.779 1.00 97.94 111 GLY A N 1
ATOM 839 C CA . GLY A 1 111 ? 22.324 13.000 -30.534 1.00 97.94 111 GLY A CA 1
ATOM 840 C C . GLY A 1 111 ? 21.200 12.969 -31.578 1.00 97.94 111 GLY A C 1
ATOM 841 O O . GLY A 1 111 ? 20.047 13.200 -31.231 1.00 97.94 111 GLY A O 1
ATOM 842 N N . ASP A 1 112 ? 21.482 12.560 -32.827 1.00 97.69 112 ASP A N 1
ATOM 843 C CA . ASP A 1 112 ? 20.456 12.360 -33.872 1.00 97.69 112 ASP A CA 1
ATOM 844 C C . ASP A 1 112 ? 19.453 11.239 -33.511 1.00 97.69 112 ASP A C 1
ATOM 846 O O . ASP A 1 112 ? 18.423 11.081 -34.171 1.00 97.69 112 ASP A O 1
ATOM 850 N N . TRP A 1 113 ? 19.786 10.421 -32.508 1.00 98.12 113 TRP A N 1
ATOM 851 C CA . TRP A 1 113 ? 18.998 9.303 -31.987 1.00 98.12 113 TRP A CA 1
ATOM 852 C C . TRP A 1 113 ? 18.451 9.587 -30.580 1.00 98.12 113 TRP A C 1
ATOM 854 O O . TRP A 1 113 ? 18.085 8.649 -29.877 1.00 98.12 113 TRP A O 1
ATOM 864 N N . GLU A 1 114 ? 18.399 10.864 -30.183 1.00 98.25 114 GLU A N 1
ATOM 865 C CA . GLU A 1 114 ? 17.912 11.352 -28.882 1.00 98.25 114 GLU A CA 1
ATOM 866 C C . GLU A 1 114 ? 18.772 10.942 -27.673 1.00 98.25 114 GLU A C 1
ATOM 868 O O . GLU A 1 114 ? 18.366 11.145 -26.531 1.00 98.25 114 GLU A O 1
ATOM 873 N N . TYR A 1 115 ? 19.972 10.389 -27.888 1.00 98.44 115 TYR A N 1
ATOM 874 C CA . TYR A 1 115 ? 20.914 10.192 -26.787 1.00 98.44 115 TYR A CA 1
ATOM 875 C C . TYR A 1 115 ? 21.468 11.531 -26.306 1.00 98.44 115 TYR A C 1
ATOM 877 O O . TYR A 1 115 ? 21.882 12.370 -27.109 1.00 98.44 115 TYR A O 1
ATOM 885 N N . GLU A 1 116 ? 21.572 11.684 -24.991 1.00 98.19 116 GLU A N 1
ATOM 886 C CA . GLU A 1 116 ? 22.329 12.772 -24.386 1.00 98.19 116 GLU A CA 1
ATOM 887 C C . GLU A 1 116 ? 23.828 12.456 -24.476 1.00 98.19 116 GLU A C 1
ATOM 889 O O . GLU A 1 116 ? 24.305 11.429 -23.980 1.00 98.19 116 GLU A O 1
ATOM 894 N N . VAL A 1 117 ? 24.562 13.321 -25.181 1.00 98.25 117 VAL A N 1
ATOM 895 C CA . VAL A 1 117 ? 25.998 13.177 -25.436 1.00 98.25 117 VAL A CA 1
ATOM 896 C C . VAL A 1 117 ? 26.743 14.247 -24.652 1.00 98.25 117 VAL A C 1
ATOM 898 O O . VAL A 1 117 ? 26.658 15.430 -24.972 1.00 98.25 117 VAL A O 1
ATOM 901 N N . ASN A 1 118 ? 27.503 13.815 -23.652 1.00 97.81 118 ASN A N 1
ATOM 902 C CA . ASN A 1 118 ? 28.280 14.681 -22.778 1.00 97.81 118 ASN A CA 1
ATOM 903 C C . ASN A 1 118 ? 29.766 14.592 -23.150 1.00 97.81 118 ASN A C 1
ATOM 905 O O . ASN A 1 118 ? 30.347 13.506 -23.139 1.00 97.81 118 ASN A O 1
ATOM 909 N N . GLU A 1 119 ? 30.386 15.731 -23.462 1.00 97.75 119 GLU A N 1
ATOM 910 C CA . GLU A 1 119 ? 31.820 15.847 -23.755 1.00 97.75 119 GLU A CA 1
ATOM 911 C C . GLU A 1 119 ? 32.541 16.475 -22.557 1.00 97.75 119 GLU A C 1
ATOM 913 O O . GLU A 1 119 ? 32.216 17.583 -22.124 1.00 97.75 119 GLU A O 1
ATOM 918 N N . ALA A 1 120 ? 33.500 15.751 -21.987 1.00 96.50 120 ALA A N 1
ATOM 919 C CA . ALA A 1 120 ? 34.313 16.242 -20.886 1.00 96.50 120 ALA A CA 1
ATOM 920 C C . ALA A 1 120 ? 35.443 17.155 -21.391 1.00 96.50 120 ALA A C 1
ATOM 922 O O . ALA A 1 120 ? 35.782 17.188 -22.572 1.00 96.50 120 ALA A O 1
ATOM 923 N N . SER A 1 121 ? 36.085 17.886 -20.476 1.00 96.69 121 SER A N 1
ATOM 924 C CA . SER A 1 121 ? 37.154 18.839 -20.814 1.00 96.69 121 SER A CA 1
ATOM 925 C C . SER A 1 121 ? 38.403 18.205 -21.440 1.00 96.69 121 SER A C 1
ATOM 927 O O . SER A 1 121 ? 39.203 18.914 -22.043 1.00 96.69 121 SER A O 1
ATOM 929 N N . ASP A 1 122 ? 38.603 16.898 -21.268 1.00 95.81 122 ASP A N 1
ATOM 930 C CA . ASP A 1 122 ? 39.693 16.133 -21.885 1.00 95.81 122 ASP A CA 1
ATOM 931 C C . ASP A 1 122 ? 39.330 15.580 -23.277 1.00 95.81 122 ASP A C 1
ATOM 933 O O . ASP A 1 122 ? 40.134 14.876 -23.889 1.00 95.81 122 ASP A O 1
ATOM 937 N N . GLY A 1 123 ? 38.134 15.904 -23.780 1.00 95.06 123 GLY A N 1
ATOM 938 C CA . GLY A 1 123 ? 37.592 15.406 -25.042 1.00 95.06 123 GLY A CA 1
ATOM 939 C C . GLY A 1 123 ? 37.003 13.996 -24.952 1.00 95.06 123 GLY A C 1
ATOM 940 O O . GLY A 1 123 ? 36.633 13.432 -25.982 1.00 95.06 123 GLY A O 1
ATOM 941 N N . SER A 1 124 ? 36.917 13.392 -23.759 1.00 95.69 124 SER A N 1
ATOM 942 C CA . SER A 1 124 ? 36.214 12.118 -23.594 1.00 95.69 124 SER A CA 1
ATOM 943 C C . SER A 1 124 ? 34.705 12.311 -23.760 1.00 95.69 124 SER A C 1
ATOM 945 O O . SER A 1 124 ? 34.120 13.281 -23.278 1.00 95.69 124 SER A O 1
ATOM 947 N N . ILE A 1 125 ? 34.068 11.382 -24.474 1.00 97.19 125 ILE A N 1
ATOM 948 C CA . ILE A 1 125 ? 32.632 11.422 -24.755 1.00 97.19 125 ILE A CA 1
ATOM 949 C C . ILE A 1 125 ? 31.940 10.348 -23.924 1.00 97.19 125 ILE A C 1
ATOM 951 O O . ILE A 1 125 ? 32.325 9.178 -23.943 1.00 97.19 125 ILE A O 1
ATOM 955 N N . THR A 1 126 ? 30.891 10.750 -23.216 1.00 97.44 126 THR A N 1
ATOM 956 C CA . THR A 1 126 ? 30.020 9.871 -22.437 1.00 97.44 126 THR A CA 1
ATOM 957 C C . THR A 1 126 ? 28.596 9.970 -22.961 1.00 97.44 126 THR A C 1
ATOM 959 O O . THR A 1 126 ? 28.125 11.046 -23.322 1.00 97.44 126 THR A O 1
ATOM 962 N N . ILE A 1 127 ? 27.924 8.824 -23.045 1.00 98.12 127 ILE A N 1
ATOM 963 C CA . ILE A 1 127 ? 26.533 8.744 -23.485 1.00 98.12 127 ILE A CA 1
ATOM 964 C C . ILE A 1 127 ? 25.689 8.384 -22.276 1.00 98.12 127 ILE A C 1
ATOM 966 O O . ILE A 1 127 ? 25.828 7.283 -21.730 1.00 98.12 127 ILE A O 1
ATOM 970 N N . GLU A 1 128 ? 24.835 9.308 -21.857 1.00 97.69 128 GLU A N 1
ATOM 971 C CA . GLU A 1 128 ? 23.988 9.110 -20.691 1.00 97.69 128 GLU A CA 1
ATOM 972 C C . GLU A 1 128 ? 22.741 8.306 -21.075 1.00 97.69 128 GLU A C 1
ATOM 974 O O . GLU A 1 128 ? 22.057 8.594 -22.058 1.00 97.69 128 GLU A O 1
ATOM 979 N N . ILE A 1 129 ? 22.464 7.249 -20.307 1.00 97.50 129 ILE A N 1
ATOM 980 C CA . ILE A 1 129 ? 21.205 6.509 -20.398 1.00 97.50 129 ILE A CA 1
ATOM 981 C C . ILE A 1 129 ? 20.384 6.876 -19.163 1.00 97.50 129 ILE A C 1
ATOM 983 O O . ILE A 1 129 ? 20.840 6.611 -18.047 1.00 97.50 129 ILE A O 1
ATOM 987 N N . PRO A 1 130 ? 19.178 7.440 -19.331 1.00 97.56 130 PRO A N 1
ATOM 988 C CA . PRO A 1 130 ? 18.370 7.846 -18.196 1.00 97.56 130 PRO A CA 1
ATOM 989 C C . PRO A 1 130 ? 17.98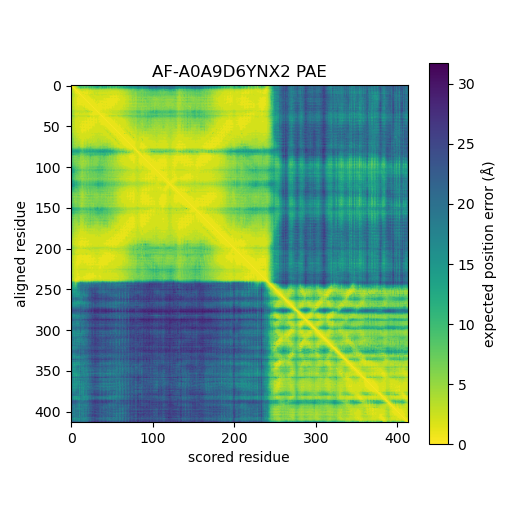8 6.663 -17.300 1.00 97.56 130 PRO A C 1
ATOM 991 O O . PRO A 1 130 ? 17.513 5.634 -17.776 1.00 97.56 130 PRO A O 1
ATOM 994 N N . ALA A 1 131 ? 18.126 6.833 -15.983 1.00 96.38 131 ALA A N 1
ATOM 995 C CA . ALA A 1 131 ? 17.716 5.823 -15.001 1.00 96.38 131 ALA A CA 1
ATOM 996 C C . ALA A 1 131 ? 16.209 5.863 -14.685 1.00 96.38 131 ALA A C 1
ATOM 998 O O . ALA A 1 131 ? 15.632 4.887 -14.207 1.00 96.38 131 ALA A O 1
ATOM 999 N N . LYS A 1 132 ? 15.548 7.003 -14.922 1.00 97.25 132 LYS A N 1
ATOM 1000 C CA . LYS A 1 132 ? 14.120 7.173 -14.631 1.00 97.25 132 LYS A CA 1
ATOM 1001 C C . LYS A 1 132 ? 13.274 6.553 -15.736 1.00 97.25 132 LYS A C 1
ATOM 1003 O O . LYS A 1 132 ? 13.488 6.820 -16.915 1.00 97.25 132 LYS A O 1
ATOM 1008 N N . ALA A 1 133 ? 12.233 5.818 -15.344 1.00 97.19 133 ALA A N 1
ATOM 1009 C CA . ALA A 1 133 ? 11.333 5.137 -16.274 1.00 97.19 133 ALA A CA 1
ATOM 1010 C C . ALA A 1 133 ? 10.749 6.063 -17.358 1.00 97.19 133 ALA A C 1
ATOM 1012 O O . ALA A 1 133 ? 10.727 5.698 -18.529 1.00 97.19 133 ALA A O 1
ATOM 1013 N N . ALA A 1 134 ? 10.295 7.266 -16.988 1.00 97.81 134 ALA A N 1
ATOM 1014 C CA . ALA A 1 134 ? 9.702 8.215 -17.935 1.00 97.81 134 ALA A CA 1
ATOM 1015 C C . ALA A 1 134 ? 10.704 8.696 -19.003 1.00 97.81 134 ALA A C 1
ATOM 1017 O O . ALA A 1 134 ? 10.363 8.777 -20.186 1.00 97.81 134 ALA A O 1
ATOM 1018 N N . ASP A 1 135 ? 11.944 8.955 -18.595 1.00 98.06 135 ASP A N 1
ATOM 1019 C CA . ASP A 1 135 ? 13.007 9.434 -19.479 1.00 98.06 135 ASP A CA 1
ATOM 1020 C C . ASP A 1 135 ? 13.511 8.294 -20.375 1.00 98.06 135 ASP A C 1
ATOM 1022 O O . ASP A 1 135 ? 13.673 8.473 -21.581 1.00 98.06 135 ASP A O 1
ATOM 1026 N N . LEU A 1 136 ? 13.627 7.077 -19.830 1.00 97.88 136 LEU A N 1
ATOM 1027 C CA . LEU A 1 136 ? 13.986 5.881 -20.593 1.00 97.88 136 LEU A CA 1
ATOM 1028 C C . LEU A 1 136 ? 12.928 5.535 -21.660 1.00 97.88 136 LEU A C 1
ATOM 1030 O O . LEU A 1 136 ? 13.275 5.220 -22.798 1.00 97.88 136 LEU A O 1
ATOM 1034 N N . ILE A 1 137 ? 11.633 5.659 -21.331 1.00 98.31 137 ILE A N 1
ATOM 1035 C CA . ILE A 1 137 ? 10.527 5.534 -22.302 1.00 98.31 137 ILE A CA 1
ATOM 1036 C C . ILE A 1 137 ? 10.640 6.607 -23.393 1.00 98.31 137 ILE A C 1
ATOM 1038 O O . ILE A 1 137 ? 10.349 6.336 -24.560 1.00 98.31 137 ILE A O 1
ATOM 1042 N N . THR A 1 138 ? 11.036 7.828 -23.029 1.00 98.31 138 THR A N 1
ATOM 1043 C CA . THR A 1 138 ? 11.194 8.938 -23.978 1.00 98.31 138 THR A CA 1
ATOM 1044 C C . THR A 1 138 ? 12.338 8.669 -24.952 1.00 98.31 138 THR A C 1
ATOM 1046 O O . THR A 1 138 ? 12.107 8.718 -26.161 1.00 98.31 138 THR A O 1
ATOM 1049 N N . LEU A 1 139 ? 13.508 8.268 -24.446 1.00 98.25 139 LEU A N 1
ATOM 1050 C CA . LEU A 1 139 ? 14.656 7.864 -25.260 1.00 98.25 139 LEU A CA 1
ATOM 1051 C C . LEU A 1 139 ? 14.301 6.709 -26.210 1.00 98.25 139 LEU A C 1
ATOM 1053 O O . LEU A 1 139 ? 14.540 6.799 -27.413 1.00 98.25 139 LEU A O 1
ATOM 1057 N N . ALA A 1 140 ? 13.645 5.656 -25.706 1.00 98.44 140 ALA A N 1
ATOM 1058 C CA . ALA A 1 140 ? 13.220 4.516 -26.523 1.00 98.44 140 ALA A CA 1
ATOM 1059 C C . ALA A 1 140 ? 12.339 4.943 -27.709 1.00 98.44 140 ALA A C 1
ATOM 1061 O O . ALA A 1 140 ? 12.533 4.503 -28.844 1.00 98.44 140 ALA A O 1
ATOM 1062 N N . LYS A 1 141 ? 11.374 5.837 -27.455 1.00 98.50 141 LYS A N 1
ATOM 1063 C CA . LYS A 1 141 ? 10.493 6.385 -28.493 1.00 98.50 141 LYS A CA 1
ATOM 1064 C C . LYS A 1 141 ? 11.252 7.246 -29.499 1.00 98.50 141 LYS A C 1
ATOM 1066 O O . LYS A 1 141 ? 10.911 7.195 -30.677 1.00 98.50 141 LYS A O 1
ATOM 1071 N N . GLY A 1 142 ? 12.252 8.001 -29.049 1.00 98.25 142 GLY A N 1
ATOM 1072 C CA . GLY A 1 142 ? 13.154 8.772 -29.902 1.00 98.25 142 GLY A CA 1
ATOM 1073 C C . GLY A 1 142 ? 13.894 7.897 -30.910 1.00 98.25 142 GLY A C 1
ATOM 1074 O O . GLY A 1 142 ? 13.794 8.099 -32.120 1.00 98.25 142 GLY A O 1
ATOM 1075 N N . ILE A 1 143 ? 14.531 6.837 -30.411 1.00 98.38 143 ILE A N 1
ATOM 1076 C CA . ILE A 1 143 ? 15.247 5.850 -31.229 1.00 98.38 143 ILE A CA 1
ATOM 1077 C C . ILE A 1 143 ? 14.304 5.184 -32.245 1.00 98.38 143 ILE A C 1
ATOM 1079 O O . ILE A 1 143 ? 14.634 5.089 -33.429 1.00 98.38 143 ILE A O 1
ATOM 1083 N N . LEU A 1 144 ? 13.109 4.760 -31.814 1.00 98.56 144 LEU A N 1
ATOM 1084 C CA . LEU A 1 144 ? 12.095 4.156 -32.690 1.00 98.56 144 LEU A CA 1
ATOM 1085 C C . LEU A 1 144 ? 11.596 5.127 -33.770 1.00 98.56 144 LEU A C 1
ATOM 1087 O O . LEU A 1 144 ? 11.411 4.733 -34.927 1.00 98.56 144 LEU A O 1
ATOM 1091 N N . ALA A 1 145 ? 11.395 6.397 -33.415 1.00 98.25 145 ALA A N 1
ATOM 1092 C CA . ALA A 1 145 ? 10.997 7.433 -34.359 1.00 98.25 145 ALA A CA 1
ATOM 1093 C C . ALA A 1 145 ? 12.088 7.667 -35.409 1.00 98.25 145 ALA A C 1
ATOM 1095 O O . ALA A 1 145 ? 11.784 7.699 -36.601 1.00 98.25 145 ALA A O 1
ATOM 1096 N N . LYS A 1 146 ? 13.358 7.738 -34.988 1.00 97.94 146 LYS A N 1
ATOM 1097 C CA . LYS A 1 146 ? 14.494 7.871 -35.905 1.00 97.94 146 LYS A CA 1
ATOM 1098 C C . LYS A 1 146 ? 14.627 6.669 -36.837 1.00 97.94 146 LYS A C 1
ATOM 1100 O O . LYS A 1 146 ? 14.776 6.848 -38.042 1.00 97.94 146 LYS A O 1
ATOM 1105 N N . HIS A 1 147 ? 14.500 5.452 -36.302 1.00 98.25 147 HIS A N 1
ATOM 1106 C CA . HIS A 1 147 ? 14.484 4.222 -37.096 1.00 98.25 147 HIS A CA 1
ATOM 1107 C C . HIS A 1 147 ? 13.388 4.251 -38.171 1.00 98.25 147 HIS A C 1
ATOM 1109 O O . HIS A 1 147 ? 13.661 3.974 -39.337 1.00 98.25 147 HIS A O 1
ATOM 1115 N N . THR A 1 148 ? 12.173 4.656 -37.791 1.00 98.06 148 THR A N 1
ATOM 1116 C CA . THR A 1 148 ? 11.032 4.770 -38.712 1.00 98.06 148 THR A CA 1
ATOM 1117 C C . THR A 1 148 ? 11.268 5.840 -39.780 1.00 98.06 148 THR A C 1
ATOM 1119 O O . THR A 1 148 ? 10.985 5.603 -40.952 1.00 98.06 148 THR A O 1
ATOM 1122 N N . ALA A 1 149 ? 11.806 7.002 -39.394 1.00 98.06 149 ALA A N 1
ATOM 1123 C CA . ALA A 1 149 ? 12.084 8.111 -40.305 1.00 98.06 149 ALA A CA 1
ATOM 1124 C C . ALA A 1 149 ? 13.159 7.766 -41.347 1.00 98.06 149 ALA A C 1
ATOM 1126 O O . ALA A 1 149 ? 13.035 8.148 -42.509 1.00 98.06 149 ALA A O 1
ATOM 1127 N N . ASP A 1 150 ? 14.186 7.012 -40.949 1.00 97.62 150 ASP A N 1
ATOM 1128 C CA . ASP A 1 150 ? 15.249 6.570 -41.855 1.00 97.62 150 ASP A CA 1
ATOM 1129 C C . ASP A 1 150 ? 14.801 5.430 -42.786 1.00 97.62 150 ASP A C 1
ATOM 1131 O O . ASP A 1 150 ? 15.415 5.202 -43.835 1.00 97.62 150 ASP A O 1
ATOM 1135 N N . GLY A 1 151 ? 13.736 4.706 -42.422 1.00 97.38 151 GLY A N 1
ATOM 1136 C CA . GLY A 1 151 ? 13.179 3.603 -43.200 1.00 97.38 151 GLY A CA 1
ATOM 1137 C C . GLY A 1 151 ? 14.240 2.559 -43.557 1.00 97.38 151 GLY A C 1
ATOM 1138 O O . GLY A 1 151 ? 15.017 2.122 -42.711 1.00 97.38 151 GLY A O 1
ATOM 1139 N N . ALA A 1 152 ? 14.324 2.186 -44.836 1.00 96.50 152 ALA A N 1
ATOM 1140 C CA . ALA A 1 152 ? 15.319 1.222 -45.318 1.00 96.50 152 ALA A CA 1
ATOM 1141 C C . ALA A 1 152 ? 16.782 1.695 -45.159 1.00 96.50 152 ALA A C 1
ATOM 1143 O O . ALA A 1 152 ? 17.694 0.874 -45.223 1.00 96.50 152 ALA A O 1
ATOM 1144 N N . GLY A 1 153 ? 17.016 2.999 -44.962 1.00 96.75 153 GLY A N 1
ATOM 1145 C CA . GLY A 1 153 ? 18.344 3.572 -44.726 1.00 96.75 153 GLY A CA 1
ATOM 1146 C C . GLY A 1 153 ? 18.809 3.504 -43.269 1.00 96.75 153 GLY A C 1
ATOM 1147 O O . GLY A 1 153 ? 19.927 3.925 -42.968 1.00 96.75 153 GLY A O 1
ATOM 1148 N N . THR A 1 154 ? 17.970 3.002 -42.361 1.00 98.00 154 THR A N 1
ATOM 1149 C CA . THR A 1 154 ? 18.304 2.888 -40.940 1.00 98.00 154 THR A CA 1
ATOM 1150 C C . THR A 1 154 ? 19.509 1.973 -40.701 1.00 98.00 154 THR A C 1
ATOM 1152 O O . THR A 1 154 ? 19.697 0.955 -41.365 1.00 98.00 154 THR A O 1
ATOM 1155 N N . LEU A 1 155 ? 20.326 2.313 -39.702 1.00 97.50 155 LEU A N 1
ATOM 1156 C CA . LEU A 1 155 ? 21.466 1.489 -39.289 1.00 97.50 155 LEU A CA 1
ATOM 1157 C C . LEU A 1 155 ? 21.055 0.324 -38.373 1.00 97.50 155 LEU A C 1
ATOM 1159 O O . LEU A 1 155 ? 21.861 -0.569 -38.137 1.00 97.50 155 LEU A O 1
ATOM 1163 N N . LEU A 1 156 ? 19.822 0.326 -37.856 1.00 98.00 156 LEU A N 1
ATOM 1164 C CA . LEU A 1 156 ? 19.366 -0.606 -36.818 1.00 98.00 156 LEU A CA 1
ATOM 1165 C C . LEU A 1 156 ? 18.671 -1.861 -37.369 1.00 98.00 156 LEU A C 1
ATOM 1167 O O . LEU A 1 156 ? 17.898 -2.496 -36.664 1.00 98.00 156 LEU A O 1
ATOM 1171 N N . THR A 1 157 ? 18.946 -2.249 -38.617 1.00 97.25 157 THR A N 1
ATOM 1172 C CA . THR A 1 157 ? 18.332 -3.434 -39.252 1.00 97.25 157 THR A CA 1
ATOM 1173 C C . THR A 1 157 ? 18.718 -4.764 -38.597 1.00 97.25 157 THR A C 1
ATOM 1175 O O . THR A 1 157 ? 18.054 -5.768 -38.832 1.00 97.25 157 THR A O 1
ATOM 1178 N N . ALA A 1 158 ? 19.773 -4.782 -37.776 1.00 97.00 158 ALA A N 1
ATOM 1179 C CA . ALA A 1 158 ? 20.203 -5.952 -37.008 1.00 97.00 158 ALA A CA 1
ATOM 1180 C C . ALA A 1 158 ? 19.431 -6.149 -35.688 1.00 97.00 158 ALA A C 1
ATOM 1182 O O . ALA A 1 158 ? 19.609 -7.174 -35.033 1.00 97.00 158 ALA A O 1
ATOM 1183 N N . PHE A 1 159 ? 18.608 -5.179 -35.283 1.00 97.69 159 PHE A N 1
ATOM 1184 C CA . PHE A 1 159 ? 17.838 -5.226 -34.043 1.00 97.69 159 PHE A CA 1
ATOM 1185 C C . PHE A 1 159 ? 16.370 -5.532 -34.329 1.00 97.69 159 PHE A C 1
ATOM 1187 O O . PHE A 1 159 ? 15.804 -5.069 -35.320 1.00 97.69 159 PHE A O 1
ATOM 1194 N N . ASP A 1 160 ? 15.730 -6.270 -33.422 1.00 98.00 160 ASP A N 1
ATOM 1195 C CA . ASP A 1 160 ? 14.281 -6.460 -33.448 1.00 98.00 160 ASP A CA 1
ATOM 1196 C C . ASP A 1 160 ? 13.572 -5.196 -32.935 1.00 98.00 160 ASP A C 1
ATOM 1198 O O . ASP A 1 160 ? 13.187 -5.077 -31.770 1.00 98.00 160 ASP A O 1
ATOM 1202 N N . MET A 1 161 ? 13.445 -4.208 -33.822 1.00 98.12 161 MET A N 1
ATOM 1203 C CA . MET A 1 161 ? 12.798 -2.935 -33.504 1.00 98.12 161 MET A CA 1
ATOM 1204 C C . MET A 1 161 ? 11.294 -3.096 -33.242 1.00 98.12 161 MET A C 1
ATOM 1206 O O . MET A 1 161 ? 10.704 -2.251 -32.568 1.00 98.12 161 MET A O 1
ATOM 1210 N N . ALA A 1 162 ? 10.679 -4.179 -33.733 1.00 98.00 162 ALA A N 1
ATOM 1211 C CA . ALA A 1 162 ? 9.276 -4.479 -33.477 1.00 98.00 162 ALA A CA 1
ATOM 1212 C C . ALA A 1 162 ? 9.066 -4.926 -32.022 1.00 98.00 162 ALA A C 1
ATOM 1214 O O . ALA A 1 162 ? 8.164 -4.407 -31.358 1.00 98.00 162 ALA A O 1
ATOM 1215 N N . ASP A 1 163 ? 9.921 -5.807 -31.491 1.00 97.56 163 ASP A N 1
ATOM 1216 C CA . ASP A 1 163 ? 9.870 -6.158 -30.066 1.00 97.56 163 ASP A CA 1
ATOM 1217 C C . ASP A 1 163 ? 10.192 -4.943 -29.184 1.00 97.56 163 ASP A C 1
ATOM 1219 O O . ASP A 1 163 ? 9.422 -4.628 -28.275 1.00 97.56 163 ASP A O 1
ATOM 1223 N N . MET A 1 164 ? 11.230 -4.156 -29.509 1.00 98.00 164 MET A N 1
ATOM 1224 C CA . MET A 1 164 ? 11.519 -2.910 -28.780 1.00 98.00 164 MET A CA 1
ATOM 1225 C C . MET A 1 164 ? 10.302 -1.966 -28.748 1.00 98.00 164 MET A C 1
ATOM 1227 O O . MET A 1 164 ? 9.989 -1.385 -27.701 1.00 98.00 164 MET A O 1
ATOM 1231 N N . GLN A 1 165 ? 9.583 -1.822 -29.868 1.00 98.31 165 GLN A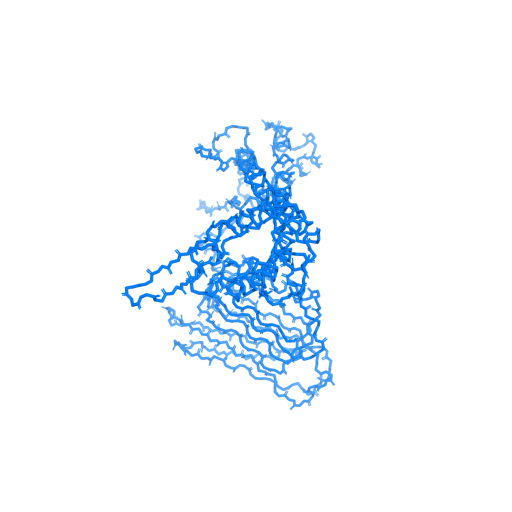 N 1
ATOM 1232 C CA . GLN A 1 165 ? 8.358 -1.022 -29.953 1.00 98.31 165 GLN A CA 1
ATOM 1233 C C . GLN A 1 165 ? 7.245 -1.571 -29.056 1.00 98.31 165 GLN A C 1
ATOM 1235 O O . GLN A 1 165 ? 6.578 -0.792 -28.361 1.00 98.31 165 GLN A O 1
ATOM 1240 N N . LEU A 1 166 ? 7.051 -2.892 -29.044 1.00 98.00 166 LEU A N 1
ATOM 1241 C CA . LEU A 1 166 ? 6.071 -3.555 -28.190 1.00 98.00 166 LEU A CA 1
ATOM 1242 C C . LEU A 1 166 ? 6.389 -3.306 -26.710 1.00 98.00 166 LEU A C 1
ATOM 1244 O O . LEU A 1 166 ? 5.533 -2.810 -25.979 1.00 98.00 166 LEU A O 1
ATOM 1248 N N . LYS A 1 167 ? 7.632 -3.552 -26.277 1.00 97.62 167 LYS A N 1
ATOM 1249 C CA . LYS A 1 167 ? 8.066 -3.346 -24.883 1.00 97.62 167 LYS A CA 1
ATOM 1250 C C . LYS A 1 167 ? 7.943 -1.890 -24.450 1.00 97.62 167 LYS A C 1
ATOM 1252 O O . LYS A 1 167 ? 7.435 -1.610 -23.366 1.00 97.62 167 LYS A O 1
ATOM 1257 N N . THR A 1 168 ? 8.322 -0.956 -25.322 1.00 98.12 168 THR A N 1
ATOM 1258 C CA . THR A 1 168 ? 8.180 0.488 -25.073 1.00 98.12 168 THR A CA 1
ATOM 1259 C C . THR A 1 168 ? 6.710 0.885 -24.914 1.00 98.12 168 THR A C 1
ATOM 1261 O O . THR A 1 168 ? 6.360 1.665 -24.024 1.00 98.12 168 THR A O 1
ATOM 1264 N N . THR A 1 169 ? 5.823 0.323 -25.741 1.00 98.19 169 THR A N 1
ATOM 1265 C CA . THR A 1 169 ? 4.371 0.541 -25.647 1.00 98.19 169 THR A CA 1
ATOM 1266 C C . THR A 1 169 ? 3.796 -0.002 -24.343 1.00 98.19 169 THR A C 1
ATOM 1268 O O . THR A 1 169 ? 3.034 0.702 -23.671 1.00 98.19 169 THR A O 1
ATOM 1271 N N . THR A 1 170 ? 4.192 -1.215 -23.954 1.00 96.81 170 THR A N 1
ATOM 1272 C CA . THR A 1 170 ? 3.792 -1.835 -22.686 1.00 96.81 170 THR A CA 1
ATOM 1273 C C . THR A 1 170 ? 4.249 -0.990 -21.502 1.00 96.81 170 THR A C 1
ATOM 1275 O O . THR A 1 170 ? 3.416 -0.574 -20.698 1.00 96.81 170 THR A O 1
ATOM 1278 N N . ALA A 1 171 ? 5.536 -0.630 -21.440 1.00 97.06 171 ALA A N 1
ATOM 1279 C CA . ALA A 1 171 ? 6.084 0.190 -20.362 1.00 97.06 171 ALA A CA 1
ATOM 1280 C C . ALA A 1 171 ? 5.360 1.541 -20.233 1.00 97.06 171 ALA A C 1
ATOM 1282 O O . ALA A 1 171 ? 4.998 1.953 -19.132 1.00 97.06 171 ALA A O 1
ATOM 1283 N N . LYS A 1 172 ? 5.078 2.220 -21.353 1.00 98.06 172 LYS A N 1
ATOM 1284 C CA . LYS A 1 172 ? 4.335 3.490 -21.352 1.00 98.06 172 LYS A CA 1
ATOM 1285 C C . LYS A 1 172 ? 2.906 3.331 -20.828 1.00 98.06 172 LYS A C 1
ATOM 1287 O O . LYS A 1 172 ? 2.449 4.158 -20.031 1.00 98.06 172 LYS A O 1
ATOM 1292 N N . THR A 1 173 ? 2.201 2.302 -21.294 1.00 97.81 173 THR A N 1
ATOM 1293 C CA . THR A 1 173 ? 0.829 2.003 -20.863 1.00 97.81 173 THR A CA 1
ATOM 1294 C C . THR A 1 173 ? 0.796 1.754 -19.362 1.00 97.81 173 THR A C 1
ATOM 1296 O O . THR A 1 173 ? 0.034 2.414 -18.655 1.00 97.81 173 THR A O 1
ATOM 1299 N N . GLN A 1 174 ? 1.695 0.905 -18.866 1.00 96.62 174 GLN A N 1
ATOM 1300 C CA . GLN A 1 174 ? 1.754 0.559 -17.451 1.00 96.62 174 GLN A CA 1
ATOM 1301 C C . GLN A 1 174 ? 2.208 1.718 -16.560 1.00 96.62 174 GLN A C 1
ATOM 1303 O O . GLN A 1 174 ? 1.625 1.952 -15.504 1.00 96.62 174 GLN A O 1
ATOM 1308 N N . HIS A 1 175 ? 3.159 2.538 -17.015 1.00 97.50 175 HIS A N 1
ATOM 1309 C CA . HIS A 1 175 ? 3.540 3.764 -16.310 1.00 97.50 175 HIS A CA 1
ATOM 1310 C C . HIS A 1 175 ? 2.350 4.725 -16.135 1.00 97.50 175 HIS A C 1
ATOM 1312 O O . HIS A 1 175 ? 2.135 5.275 -15.054 1.00 97.50 175 HIS A O 1
ATOM 1318 N N . THR A 1 176 ? 1.549 4.902 -17.191 1.00 96.81 176 THR A N 1
ATOM 1319 C CA . THR A 1 176 ? 0.359 5.767 -17.155 1.00 96.81 176 THR A CA 1
ATOM 1320 C C . THR A 1 176 ? -0.732 5.180 -16.257 1.00 96.81 176 THR A C 1
ATOM 1322 O O . THR A 1 176 ? -1.358 5.919 -15.492 1.00 96.81 176 THR A O 1
ATOM 1325 N N . LEU A 1 177 ? -0.948 3.861 -16.331 1.00 95.81 177 LEU A N 1
ATOM 1326 C CA . LEU A 1 177 ? -1.929 3.147 -15.517 1.00 95.81 177 LEU A CA 1
ATOM 1327 C C . LEU A 1 177 ? -1.594 3.241 -14.025 1.00 95.81 177 LEU A C 1
ATOM 1329 O O . LEU A 1 177 ? -2.452 3.664 -13.254 1.00 95.81 177 LEU A O 1
ATOM 1333 N N . ALA A 1 178 ? -0.348 2.960 -13.634 1.00 93.81 178 ALA A N 1
ATOM 1334 C CA . ALA A 1 178 ? 0.109 3.074 -12.248 1.00 93.81 178 ALA A CA 1
ATOM 1335 C C . ALA A 1 178 ? -0.142 4.482 -11.676 1.00 93.81 178 ALA A C 1
ATOM 1337 O O . ALA A 1 178 ? -0.715 4.637 -10.599 1.00 93.81 178 ALA A O 1
ATOM 1338 N N . GLY A 1 179 ? 0.199 5.531 -12.436 1.00 94.19 179 GLY A N 1
ATOM 1339 C CA . GLY A 1 179 ? -0.052 6.915 -12.021 1.00 94.19 179 GLY A CA 1
ATOM 1340 C C . GLY A 1 179 ? -1.541 7.257 -11.871 1.00 94.19 179 GLY A C 1
ATOM 1341 O O . GLY A 1 179 ? -1.907 8.053 -11.007 1.00 94.19 179 GLY A O 1
ATOM 1342 N N . LYS A 1 180 ? -2.418 6.669 -12.694 1.00 96.88 180 LYS A N 1
ATOM 1343 C CA . LYS A 1 180 ? -3.874 6.823 -12.557 1.00 96.88 180 LYS A CA 1
ATOM 1344 C C . LYS A 1 180 ? -4.395 6.097 -11.315 1.00 96.88 180 LYS A C 1
ATOM 1346 O O . LYS A 1 180 ? -5.117 6.715 -10.542 1.00 96.88 180 LYS A O 1
ATOM 1351 N N . LEU A 1 181 ? -4.005 4.840 -11.118 1.00 91.75 181 LEU A N 1
ATOM 1352 C CA . LEU A 1 181 ? -4.447 4.016 -9.991 1.00 91.75 181 LEU A CA 1
ATOM 1353 C C . LEU A 1 181 ? -4.049 4.626 -8.641 1.00 91.75 181 LEU A C 1
ATOM 1355 O O . LEU A 1 181 ? -4.886 4.690 -7.747 1.00 91.75 181 LEU A O 1
ATOM 1359 N N . ASN A 1 182 ? -2.841 5.190 -8.528 1.00 95.25 182 ASN A N 1
ATOM 1360 C CA . ASN A 1 182 ? -2.420 5.914 -7.323 1.00 95.25 182 ASN A CA 1
ATOM 1361 C C . ASN A 1 182 ? -3.326 7.117 -7.009 1.00 95.25 182 ASN A C 1
ATOM 1363 O O . ASN A 1 182 ? -3.804 7.257 -5.886 1.00 95.25 182 ASN A O 1
ATOM 1367 N N . ARG A 1 183 ? -3.636 7.959 -8.006 1.00 97.12 183 ARG A N 1
ATOM 1368 C CA . ARG A 1 183 ? -4.565 9.092 -7.817 1.00 97.12 183 ARG A CA 1
ATOM 1369 C C . ARG A 1 183 ? -5.981 8.635 -7.460 1.00 97.12 183 ARG A C 1
ATOM 1371 O O . ARG A 1 183 ? -6.659 9.279 -6.655 1.00 97.12 183 ARG A O 1
ATOM 1378 N N . ASP A 1 184 ? -6.437 7.535 -8.054 1.00 95.00 184 ASP A N 1
ATOM 1379 C CA . ASP A 1 184 ? -7.746 6.956 -7.756 1.00 95.00 184 ASP A CA 1
ATOM 1380 C C . ASP A 1 184 ? -7.777 6.408 -6.308 1.00 95.00 184 ASP A C 1
ATOM 1382 O O . ASP A 1 184 ? -8.762 6.619 -5.596 1.00 95.00 184 ASP A O 1
ATOM 1386 N N . ALA A 1 185 ? -6.684 5.798 -5.829 1.00 91.81 185 ALA A N 1
ATOM 1387 C CA . ALA A 1 185 ? -6.537 5.318 -4.451 1.00 91.81 185 ALA A CA 1
ATOM 1388 C C . ALA A 1 185 ? -6.532 6.467 -3.424 1.00 91.81 185 ALA A C 1
ATOM 1390 O O . ALA A 1 185 ? -7.223 6.400 -2.401 1.00 91.81 185 ALA A O 1
ATOM 1391 N N . GLU A 1 186 ? -5.816 7.559 -3.709 1.00 95.38 186 GLU A N 1
ATOM 1392 C CA . GLU A 1 186 ? -5.843 8.783 -2.894 1.00 95.38 186 GLU A CA 1
ATOM 1393 C C . GLU A 1 186 ? -7.256 9.376 -2.828 1.00 95.38 186 GLU A C 1
ATOM 1395 O O . GLU A 1 186 ? -7.736 9.756 -1.758 1.00 95.38 186 GLU A O 1
ATOM 1400 N N . THR A 1 187 ? -7.960 9.405 -3.962 1.00 97.38 187 THR A N 1
ATOM 1401 C CA . THR A 1 187 ? -9.344 9.892 -4.036 1.00 97.38 187 THR A CA 1
ATOM 1402 C C . THR A 1 187 ? -10.290 9.029 -3.197 1.00 97.38 187 THR A C 1
ATOM 1404 O O . THR A 1 187 ? -11.146 9.564 -2.486 1.00 97.38 187 THR A O 1
ATOM 1407 N N . ALA A 1 188 ? -10.147 7.702 -3.248 1.00 94.94 188 ALA A N 1
ATOM 1408 C CA . ALA A 1 188 ? -10.923 6.784 -2.417 1.00 94.94 188 ALA A CA 1
ATOM 1409 C C . ALA A 1 188 ? -10.633 7.003 -0.921 1.00 94.94 188 ALA A C 1
ATOM 1411 O O . ALA A 1 188 ? -11.561 7.124 -0.120 1.00 94.94 188 ALA A O 1
ATOM 1412 N N . THR A 1 189 ? -9.361 7.177 -0.557 1.00 97.12 189 THR A N 1
ATOM 1413 C CA . THR A 1 189 ? -8.931 7.492 0.816 1.00 97.12 189 THR A CA 1
ATOM 1414 C C . THR A 1 189 ? -9.571 8.784 1.326 1.00 97.12 189 THR A C 1
ATOM 1416 O O . THR A 1 189 ? -10.166 8.798 2.401 1.00 97.12 189 THR A O 1
ATOM 1419 N N . GLN A 1 190 ? -9.559 9.853 0.526 1.00 97.50 190 GLN A N 1
ATOM 1420 C CA . GLN A 1 190 ? -10.202 11.118 0.895 1.00 97.50 190 GLN A CA 1
ATOM 1421 C C . GLN A 1 190 ? -11.715 10.963 1.104 1.00 97.50 190 GLN A C 1
ATOM 1423 O O . GLN A 1 190 ? -12.266 11.514 2.056 1.00 97.50 190 GLN A O 1
ATOM 1428 N N . LYS A 1 191 ? -12.404 10.203 0.241 1.00 97.75 191 LYS A N 1
ATOM 1429 C CA . LYS A 1 191 ? -13.844 9.936 0.393 1.00 97.75 191 LYS A CA 1
ATOM 1430 C C . LYS A 1 191 ? -14.151 9.141 1.659 1.00 97.75 191 LYS A C 1
ATOM 1432 O O . LYS A 1 191 ? -15.118 9.473 2.345 1.00 97.75 191 LYS A O 1
ATOM 1437 N N . ARG A 1 192 ? -13.334 8.131 1.975 1.00 97.81 192 ARG A N 1
ATOM 1438 C CA . ARG A 1 192 ? -13.415 7.385 3.237 1.00 97.81 192 ARG A CA 1
ATOM 1439 C C . ARG A 1 192 ? -13.287 8.338 4.422 1.00 97.81 192 ARG A C 1
ATOM 1441 O O . ARG A 1 192 ? -14.169 8.368 5.272 1.00 97.81 192 ARG A O 1
ATOM 1448 N N . ASP A 1 193 ? -12.237 9.151 4.450 1.00 97.75 193 ASP A N 1
ATOM 1449 C CA . ASP A 1 193 ? -11.946 10.026 5.589 1.00 97.75 193 ASP A CA 1
ATOM 1450 C C . ASP A 1 193 ? -13.025 11.100 5.782 1.00 97.75 193 ASP A C 1
ATOM 1452 O O . ASP A 1 193 ? -13.405 11.402 6.913 1.00 97.75 193 ASP A O 1
ATOM 1456 N N . LEU A 1 194 ? -13.599 11.618 4.691 1.00 98.00 194 LEU A N 1
ATOM 1457 C CA . LEU A 1 194 ? -14.750 12.525 4.745 1.00 98.00 194 LEU A CA 1
ATOM 1458 C C . LEU A 1 194 ? -16.008 11.865 5.327 1.00 98.00 194 LEU A C 1
ATOM 1460 O O . LEU A 1 194 ? -16.760 12.524 6.047 1.00 98.00 194 LEU A O 1
ATOM 1464 N N . ALA A 1 195 ? -16.255 10.589 5.011 1.00 97.75 195 ALA A N 1
ATOM 1465 C CA . ALA A 1 195 ? -17.375 9.832 5.568 1.00 97.75 195 ALA A CA 1
ATOM 1466 C C . ALA A 1 195 ? -17.158 9.514 7.056 1.00 97.75 195 ALA A C 1
ATOM 1468 O O . ALA A 1 195 ? -18.095 9.614 7.853 1.00 97.75 195 ALA A O 1
ATOM 1469 N N . LEU A 1 196 ? -15.918 9.197 7.439 1.00 97.94 196 LEU A N 1
ATOM 1470 C CA . LEU A 1 196 ? -15.548 8.926 8.825 1.00 97.94 196 LEU A CA 1
ATOM 1471 C C . LEU A 1 196 ? -15.562 10.175 9.707 1.00 97.94 196 LEU A C 1
ATOM 1473 O O . LEU A 1 196 ? -15.830 10.063 10.897 1.00 97.94 196 LEU A O 1
ATOM 1477 N N . GLY A 1 197 ? -15.352 11.363 9.138 1.00 98.06 197 GLY A N 1
ATOM 1478 C CA . GLY A 1 197 ? -15.192 12.599 9.909 1.00 98.06 197 GLY A CA 1
ATOM 1479 C C . GLY A 1 197 ? -13.735 12.912 10.256 1.00 98.06 197 GLY A C 1
ATOM 1480 O O . GLY A 1 197 ? -13.482 13.702 11.160 1.00 98.06 197 GLY A O 1
ATOM 1481 N N . HIS A 1 198 ? -12.785 12.315 9.532 1.00 97.69 198 HIS A N 1
ATOM 1482 C CA . HIS A 1 198 ? -11.347 12.605 9.599 1.00 97.69 198 HIS A CA 1
ATOM 1483 C C . HIS A 1 198 ? -10.907 13.638 8.552 1.00 97.69 198 HIS A C 1
ATOM 1485 O O . HIS A 1 198 ? -9.733 14.003 8.471 1.00 97.69 198 HIS A O 1
ATOM 1491 N N . GLY A 1 199 ? -11.839 14.133 7.732 1.00 96.69 199 GLY A N 1
ATOM 1492 C CA . GLY A 1 199 ? -11.569 15.218 6.804 1.00 96.69 199 GLY A CA 1
ATOM 1493 C C . GLY A 1 199 ? -11.097 16.483 7.522 1.00 96.69 199 GLY A C 1
ATOM 1494 O O . GLY A 1 199 ? -11.372 16.727 8.697 1.00 96.69 199 GLY A O 1
ATOM 1495 N N . LYS A 1 200 ? -10.387 17.348 6.794 1.00 96.44 200 LYS A N 1
ATOM 1496 C CA . LYS A 1 200 ? -9.855 18.598 7.349 1.00 96.44 200 LYS A CA 1
ATOM 1497 C C . LYS A 1 200 ? -10.979 19.427 7.992 1.00 96.44 200 LYS A C 1
ATOM 1499 O O . LYS A 1 200 ? -11.915 19.823 7.303 1.00 96.44 200 LYS A O 1
ATOM 1504 N N . LYS A 1 201 ? -10.822 19.761 9.281 1.00 96.25 201 LYS A N 1
ATOM 1505 C CA . LYS A 1 201 ? -11.795 20.486 10.134 1.00 96.25 201 LYS A CA 1
ATOM 1506 C C . LYS A 1 201 ? -13.042 19.690 10.547 1.00 96.25 201 LYS A C 1
ATOM 1508 O O . LYS A 1 201 ? -13.918 20.279 11.173 1.00 96.25 201 LYS A O 1
ATOM 1513 N N . GLN A 1 202 ? -13.133 18.407 10.215 1.00 97.31 202 GLN A N 1
ATOM 1514 C CA . GLN A 1 202 ? -14.151 17.528 10.779 1.00 97.31 202 GLN A CA 1
ATOM 1515 C C . GLN A 1 202 ? -13.667 16.975 12.124 1.00 97.31 202 GLN A C 1
ATOM 1517 O O . GLN A 1 202 ? -12.469 16.928 12.403 1.00 97.31 202 GLN A O 1
ATOM 1522 N N . ASN A 1 203 ? -14.614 16.646 12.991 1.00 97.25 203 ASN A N 1
ATOM 1523 C CA . ASN A 1 203 ? -14.393 16.108 14.329 1.00 97.25 203 ASN A CA 1
ATOM 1524 C C . ASN A 1 203 ? -15.691 15.446 14.826 1.00 97.25 203 ASN A C 1
ATOM 1526 O O . ASN A 1 203 ? -16.693 15.399 14.108 1.00 97.25 203 ASN A O 1
ATOM 1530 N N . SER A 1 204 ? -15.706 15.005 16.084 1.00 97.81 204 SER A N 1
ATOM 1531 C CA . SER A 1 204 ? -16.866 14.383 16.737 1.00 97.81 204 SER A CA 1
ATOM 1532 C C . SER A 1 204 ? -18.123 15.251 16.832 1.00 97.81 204 SER A C 1
ATOM 1534 O O . SER A 1 204 ? -19.187 14.725 17.144 1.00 97.81 204 SER A O 1
ATOM 1536 N N . THR A 1 205 ? -18.050 16.554 16.548 1.00 97.81 205 THR A N 1
ATOM 1537 C CA . THR A 1 205 ? -19.219 17.445 16.544 1.00 97.81 205 THR A CA 1
ATOM 1538 C C . THR A 1 205 ? -19.709 17.785 15.139 1.00 97.81 205 THR A C 1
ATOM 1540 O O . THR A 1 205 ? -20.696 18.502 15.004 1.00 97.81 205 THR A O 1
ATOM 1543 N N . THR A 1 206 ? -19.061 17.269 14.089 1.00 98.25 206 THR A N 1
ATOM 1544 C CA . THR A 1 206 ? -19.422 17.544 12.692 1.00 98.25 206 THR A CA 1
ATOM 1545 C C . THR A 1 206 ? -20.557 16.626 12.220 1.00 98.25 206 THR A C 1
ATOM 1547 O O . THR A 1 206 ? -20.305 15.441 11.988 1.00 98.25 206 THR A O 1
ATOM 1550 N N . PRO A 1 207 ? -21.788 17.135 12.016 1.00 98.19 207 PRO A N 1
ATOM 1551 C CA . PRO A 1 207 ? -22.938 16.291 11.696 1.00 98.19 207 PRO A CA 1
ATOM 1552 C C . PRO A 1 207 ? -22.772 15.516 10.383 1.00 98.19 207 PRO A C 1
ATOM 1554 O O . PRO A 1 207 ? -22.127 15.993 9.448 1.00 98.19 207 PRO A O 1
ATOM 1557 N N . GLY A 1 208 ? -23.403 14.341 10.291 1.00 97.44 208 GLY A N 1
ATOM 1558 C CA . GLY A 1 208 ? -23.400 13.525 9.070 1.00 97.44 208 GLY A CA 1
ATOM 1559 C C . GLY A 1 208 ? -22.089 12.777 8.802 1.00 97.44 208 GLY A C 1
ATOM 1560 O O . GLY A 1 208 ? -21.784 12.473 7.647 1.00 97.44 208 GLY A O 1
ATOM 1561 N N . THR A 1 209 ? -21.308 12.501 9.849 1.00 98.38 209 THR A N 1
ATOM 1562 C CA . THR A 1 209 ? -20.072 11.701 9.803 1.00 98.38 209 THR A CA 1
ATOM 1563 C C . THR A 1 209 ? -20.170 10.516 10.764 1.00 98.38 209 THR A C 1
ATOM 1565 O O . THR A 1 209 ? -20.902 10.590 11.754 1.00 98.38 209 THR A O 1
ATOM 1568 N N . VAL A 1 210 ? -19.429 9.431 10.508 1.00 98.19 210 VAL A N 1
ATOM 1569 C CA . VAL A 1 210 ? -19.405 8.267 11.418 1.00 98.19 210 VAL A CA 1
ATOM 1570 C C . VAL A 1 210 ? -18.933 8.678 12.812 1.00 98.19 210 VAL A C 1
ATOM 1572 O O . VAL A 1 210 ? -19.597 8.348 13.790 1.00 98.19 210 VAL A O 1
ATOM 1575 N N . LEU A 1 211 ? -17.860 9.469 12.919 1.00 98.06 211 LEU A N 1
ATOM 1576 C CA . LEU A 1 211 ? -17.333 9.922 14.207 1.00 98.06 211 LEU A CA 1
ATOM 1577 C C . LEU A 1 211 ? -18.366 10.718 15.021 1.00 98.06 211 LEU A C 1
ATOM 1579 O O . LEU A 1 211 ? -18.445 10.551 16.241 1.00 98.06 211 LEU A O 1
ATOM 1583 N N . PHE A 1 212 ? -19.192 11.541 14.368 1.00 98.50 212 PHE A N 1
ATOM 1584 C CA . PHE A 1 212 ? -20.301 12.242 15.022 1.00 98.50 212 PHE A CA 1
ATOM 1585 C C . PHE A 1 212 ? -21.364 11.284 15.559 1.00 98.50 212 PHE A C 1
ATOM 1587 O O . PHE A 1 212 ? -21.783 11.418 16.712 1.00 98.50 212 PHE A O 1
ATOM 1594 N N . TYR A 1 213 ? -21.786 10.301 14.759 1.00 98.62 213 TYR A N 1
ATOM 1595 C CA . TYR A 1 213 ? -22.797 9.336 15.188 1.00 98.62 213 TYR A CA 1
ATOM 1596 C C . TYR A 1 213 ? -22.291 8.422 16.303 1.00 98.62 213 TYR A C 1
ATOM 1598 O O . TYR A 1 213 ? -22.987 8.261 17.301 1.00 98.62 213 TYR A O 1
ATOM 1606 N N . VAL A 1 214 ? -21.065 7.903 16.190 1.00 98.38 214 VAL A N 1
ATOM 1607 C CA . VAL A 1 214 ? -20.425 7.073 17.224 1.00 98.38 214 VAL A CA 1
ATOM 1608 C C . VAL A 1 214 ? -20.263 7.858 18.529 1.00 98.38 214 VAL A C 1
ATOM 1610 O O . VAL A 1 214 ? -20.599 7.350 19.597 1.00 98.38 214 VAL A O 1
ATOM 1613 N N . SER A 1 215 ? -19.828 9.122 18.460 1.00 98.19 215 SER A N 1
ATOM 1614 C CA . SER A 1 215 ? -19.708 9.979 19.651 1.00 98.19 215 SER A CA 1
ATOM 1615 C C . SER A 1 215 ? -21.066 10.271 20.292 1.00 98.19 215 SER A C 1
ATOM 1617 O O . SER A 1 215 ? -21.201 10.201 21.511 1.00 98.19 215 SER A O 1
ATOM 1619 N N . SER A 1 216 ? -22.090 10.537 19.480 1.00 98.19 216 SER A N 1
ATOM 1620 C CA . SER A 1 216 ? -23.453 10.772 19.970 1.00 98.19 216 SER A CA 1
ATOM 1621 C C . SER A 1 216 ? -24.054 9.512 20.599 1.00 98.19 216 SER A C 1
ATOM 1623 O O . SER A 1 216 ? -24.697 9.587 21.645 1.00 98.19 216 SER A O 1
ATOM 1625 N N . ALA A 1 217 ? -23.818 8.346 19.989 1.00 98.12 217 ALA A N 1
ATOM 1626 C CA . ALA A 1 217 ? -24.237 7.056 20.520 1.00 98.12 217 ALA A CA 1
ATOM 1627 C C . ALA A 1 217 ? -23.579 6.793 21.875 1.00 98.12 217 ALA A C 1
ATOM 1629 O O . ALA A 1 217 ? -24.286 6.513 22.841 1.00 98.12 217 ALA A O 1
ATOM 1630 N N . ARG A 1 218 ? -22.256 6.983 21.978 1.00 98.00 218 ARG A N 1
ATOM 1631 C CA . ARG A 1 218 ? -21.524 6.908 23.248 1.00 98.00 218 ARG A CA 1
ATOM 1632 C C . ARG A 1 218 ? -22.179 7.785 24.313 1.00 98.00 218 ARG A C 1
ATOM 1634 O O . ARG A 1 218 ? -22.477 7.290 25.394 1.00 98.00 218 ARG A O 1
ATOM 1641 N N . ASP A 1 219 ? -22.421 9.059 24.019 1.00 97.94 219 ASP A N 1
ATOM 1642 C CA . ASP A 1 219 ? -22.931 10.013 25.011 1.00 97.94 219 ASP A CA 1
ATOM 1643 C C . ASP A 1 219 ? -24.347 9.644 25.497 1.00 97.94 219 ASP A C 1
ATOM 1645 O O . ASP A 1 219 ? -24.632 9.708 26.697 1.00 97.94 219 ASP A O 1
ATOM 1649 N N . ILE A 1 220 ? -25.223 9.183 24.594 1.00 98.06 220 ILE A N 1
ATOM 1650 C CA . ILE A 1 220 ? -26.563 8.680 24.942 1.00 98.06 220 ILE A CA 1
ATOM 1651 C C . ILE A 1 220 ? -26.464 7.429 25.822 1.00 98.06 220 ILE A C 1
ATOM 1653 O O . ILE A 1 220 ? -27.111 7.356 26.871 1.00 98.06 220 ILE A O 1
ATOM 1657 N N . LEU A 1 221 ? -25.648 6.451 25.418 1.00 97.81 221 LEU A N 1
ATOM 1658 C CA . LEU A 1 221 ? -25.495 5.189 26.142 1.00 97.81 221 LEU A CA 1
ATOM 1659 C C . LEU A 1 221 ? -24.861 5.411 27.518 1.00 97.81 221 LEU A C 1
ATOM 1661 O O . LEU A 1 221 ? -25.345 4.846 28.494 1.00 97.81 221 LEU A O 1
ATOM 1665 N N . MET A 1 222 ? -23.869 6.297 27.638 1.00 96.62 222 MET A N 1
ATOM 1666 C CA . MET A 1 222 ? -23.305 6.704 28.931 1.00 96.62 222 MET A CA 1
ATOM 1667 C C . MET A 1 222 ? -24.357 7.341 29.850 1.00 96.62 222 MET A C 1
ATOM 1669 O O . MET A 1 222 ? -24.328 7.141 31.064 1.00 96.62 222 MET A O 1
ATOM 1673 N N . GLY A 1 223 ? -25.308 8.101 29.297 1.00 96.75 223 GLY A N 1
ATOM 1674 C CA . GLY A 1 223 ? -26.427 8.648 30.065 1.00 96.75 223 GLY A CA 1
ATOM 1675 C C . GLY A 1 223 ? -27.375 7.566 30.596 1.00 96.75 223 GLY A C 1
ATOM 1676 O O . GLY A 1 223 ? -27.785 7.622 31.756 1.00 96.75 223 GLY A O 1
ATOM 1677 N N . ILE A 1 224 ? -27.702 6.577 29.761 1.00 97.25 224 ILE A N 1
ATOM 1678 C CA . ILE A 1 224 ? -28.638 5.482 30.076 1.00 97.25 224 ILE A CA 1
ATOM 1679 C C . ILE A 1 224 ? -28.018 4.457 31.033 1.00 97.25 224 ILE A C 1
ATOM 1681 O O . ILE A 1 224 ? -28.680 3.987 31.961 1.00 97.25 224 ILE A O 1
ATOM 1685 N N . PHE A 1 225 ? -26.747 4.122 30.825 1.00 96.44 225 PHE A N 1
ATOM 1686 C CA . PHE A 1 225 ? -25.997 3.133 31.596 1.00 96.44 225 PHE A CA 1
ATOM 1687 C C . PHE A 1 225 ? -25.134 3.767 32.689 1.00 96.44 225 PHE A C 1
ATOM 1689 O O . PHE A 1 225 ? -24.108 3.215 33.072 1.00 96.44 225 PHE A O 1
ATOM 1696 N N . ARG A 1 226 ? -25.541 4.919 33.231 1.00 95.19 226 ARG A N 1
ATOM 1697 C CA . ARG A 1 226 ? -24.822 5.559 34.338 1.00 95.19 226 ARG A CA 1
ATOM 1698 C C . ARG A 1 226 ? -24.716 4.611 35.543 1.00 95.19 226 ARG A C 1
ATOM 1700 O O . ARG A 1 226 ? -25.733 4.133 36.047 1.00 95.19 226 ARG A O 1
ATOM 1707 N N . GLY A 1 227 ? -23.493 4.368 36.012 1.00 92.50 227 GLY A N 1
ATOM 1708 C CA . GLY A 1 227 ? -23.155 3.394 37.057 1.00 92.50 227 GLY A CA 1
ATOM 1709 C C . GLY A 1 227 ? -23.088 1.935 36.582 1.00 92.50 227 GLY A C 1
ATOM 1710 O O . GLY A 1 227 ? -22.859 1.044 37.398 1.00 92.50 227 GLY A O 1
ATOM 1711 N N . ARG A 1 228 ? -23.323 1.688 35.289 1.00 95.56 228 ARG A N 1
ATOM 1712 C CA . ARG A 1 228 ? -23.252 0.390 34.600 1.00 95.56 228 ARG A CA 1
ATOM 1713 C C . ARG A 1 228 ? -22.537 0.548 33.256 1.00 95.56 228 ARG A C 1
ATOM 1715 O O . ARG A 1 228 ? -22.899 -0.088 32.275 1.00 95.56 228 ARG A O 1
ATOM 1722 N N . GLU A 1 229 ? -21.524 1.409 33.198 1.00 95.12 229 GLU A N 1
ATOM 1723 C CA . GLU A 1 229 ? -20.874 1.821 31.950 1.00 95.12 229 GLU A CA 1
ATOM 1724 C C . GLU A 1 229 ? -20.238 0.648 31.187 1.00 95.12 229 GLU A C 1
ATOM 1726 O O . GLU A 1 229 ? -20.076 0.729 29.976 1.00 95.12 229 GLU A O 1
ATOM 1731 N N . GLN A 1 230 ? -19.932 -0.463 31.861 1.00 95.06 230 GLN A N 1
ATOM 1732 C CA . GLN A 1 230 ? -19.466 -1.700 31.224 1.00 95.06 230 GLN A CA 1
ATOM 1733 C C . GLN A 1 230 ? -20.483 -2.292 30.228 1.00 95.06 230 GLN A C 1
ATOM 1735 O O . GLN A 1 230 ? -20.078 -2.970 29.291 1.00 95.06 230 GLN A O 1
ATOM 1740 N N . GLU A 1 231 ? -21.781 -1.979 30.356 1.00 96.56 231 GLU A N 1
ATOM 1741 C CA . GLU A 1 231 ? -22.818 -2.373 29.383 1.00 96.56 231 GLU A CA 1
ATOM 1742 C C . GLU A 1 231 ? -22.628 -1.694 28.008 1.00 96.56 231 GLU A C 1
ATOM 1744 O O . GLU A 1 231 ? -23.240 -2.112 27.027 1.00 96.56 231 GLU A O 1
ATOM 1749 N N . LEU A 1 232 ? -21.756 -0.679 27.882 1.00 97.12 232 LEU A N 1
ATOM 1750 C CA . LEU A 1 232 ? -21.366 -0.143 26.570 1.00 97.12 232 LEU A CA 1
ATOM 1751 C C . LEU A 1 232 ? -20.510 -1.138 25.765 1.00 97.12 232 LEU A C 1
ATOM 1753 O O . LEU A 1 232 ? -20.480 -1.035 24.538 1.00 97.12 232 LEU A O 1
ATOM 1757 N N . GLY A 1 233 ? -19.871 -2.116 26.418 1.00 95.31 233 GLY A N 1
ATOM 1758 C CA . GLY A 1 233 ? -19.149 -3.200 25.745 1.00 95.31 233 GLY A CA 1
ATOM 1759 C C . GLY A 1 233 ? -20.046 -4.055 24.846 1.00 95.31 233 GLY A C 1
ATOM 1760 O O . GLY A 1 233 ? -19.615 -4.472 23.775 1.00 95.31 233 GLY A O 1
ATOM 1761 N N . ASP A 1 234 ? -21.328 -4.208 25.199 1.00 95.81 234 ASP A N 1
ATOM 1762 C CA . ASP A 1 234 ? -22.325 -4.923 24.382 1.00 95.81 234 ASP A CA 1
ATOM 1763 C C . ASP A 1 234 ? -22.643 -4.208 23.053 1.00 95.81 234 ASP A C 1
ATOM 1765 O O . ASP A 1 234 ? -23.330 -4.758 22.192 1.00 95.81 234 ASP A O 1
ATOM 1769 N N . TRP A 1 235 ? -22.177 -2.965 22.902 1.00 97.94 235 TRP A N 1
ATOM 1770 C CA . TRP A 1 235 ? -22.296 -2.141 21.698 1.00 97.94 235 TRP A CA 1
ATOM 1771 C C . TRP A 1 235 ? -20.962 -2.010 20.945 1.00 97.94 235 TRP A C 1
ATOM 1773 O O . TRP A 1 235 ? -20.850 -1.166 20.061 1.00 97.94 235 TRP A O 1
ATOM 1783 N N . GLY A 1 236 ? -19.943 -2.788 21.325 1.00 96.44 236 GLY A N 1
ATOM 1784 C CA . GLY A 1 236 ? -18.609 -2.774 20.716 1.00 96.44 236 GLY A CA 1
ATOM 1785 C C . GLY A 1 236 ? -17.646 -1.733 21.298 1.00 96.44 236 GLY A C 1
ATOM 1786 O O . GLY A 1 236 ? -16.472 -1.707 20.932 1.00 96.44 236 GLY A O 1
ATOM 1787 N N . PHE A 1 237 ? -18.084 -0.872 22.225 1.00 97.62 237 PHE A N 1
ATOM 1788 C CA . PHE A 1 237 ? -17.186 0.118 22.822 1.00 97.62 237 PHE A CA 1
ATOM 1789 C C . PHE A 1 237 ? -16.178 -0.526 23.776 1.00 97.62 237 PHE A C 1
ATOM 1791 O O . PHE A 1 237 ? -16.533 -1.314 24.650 1.00 97.62 237 PHE A O 1
ATOM 1798 N N . SER A 1 238 ? -14.925 -0.079 23.702 1.00 95.38 238 SER A N 1
ATOM 1799 C CA . SER A 1 238 ? -13.938 -0.372 24.741 1.00 95.38 238 SER A CA 1
ATOM 1800 C C . SER A 1 238 ? -14.138 0.572 25.933 1.00 95.38 238 SER A C 1
ATOM 1802 O O . SER A 1 238 ? -14.074 1.801 25.791 1.00 95.38 238 SER A O 1
ATOM 1804 N N . VAL A 1 239 ? -14.423 -0.004 27.105 1.00 94.62 239 VAL A N 1
ATOM 1805 C CA . VAL A 1 239 ? -14.719 0.722 28.347 1.00 94.62 239 VAL A CA 1
ATOM 1806 C C . VAL A 1 239 ? -13.579 0.534 29.336 1.00 94.62 239 VAL A C 1
ATOM 1808 O O . VAL A 1 239 ? -13.387 -0.534 29.914 1.00 94.62 239 VAL A O 1
ATOM 1811 N N . ASP A 1 240 ? -12.856 1.614 29.583 1.00 90.38 240 ASP A N 1
ATOM 1812 C CA . ASP A 1 240 ? -11.792 1.667 30.567 1.00 90.38 240 ASP A CA 1
ATOM 1813 C C . ASP A 1 240 ? -12.346 2.215 31.889 1.00 90.38 240 ASP A C 1
ATOM 1815 O O . ASP A 1 240 ? -12.563 3.417 32.058 1.00 90.38 240 ASP A O 1
ATOM 1819 N N . ALA A 1 241 ? -12.643 1.311 32.826 1.00 83.81 241 ALA A N 1
ATOM 1820 C CA . ALA A 1 241 ? -13.084 1.667 34.179 1.00 83.81 241 ALA A CA 1
ATOM 1821 C C . ALA A 1 241 ? -11.921 1.869 35.160 1.00 83.81 241 ALA A C 1
ATOM 1823 O O . ALA A 1 241 ? -12.151 2.050 36.361 1.00 83.81 241 ALA A O 1
ATOM 1824 N N . SER A 1 242 ? -10.679 1.821 34.680 1.00 73.94 242 SER A N 1
ATOM 1825 C CA . SER A 1 242 ? -9.523 2.031 35.529 1.00 73.94 242 SER A CA 1
ATOM 1826 C C . SER A 1 242 ? -9.382 3.520 35.862 1.00 73.94 242 SER A C 1
ATOM 1828 O O . SER A 1 242 ? -9.209 4.370 34.993 1.00 73.94 242 SER A O 1
ATOM 1830 N N . THR A 1 243 ? -9.420 3.864 37.154 1.00 56.88 243 THR A N 1
ATOM 1831 C CA . THR A 1 243 ? -9.097 5.226 37.627 1.00 56.88 243 THR A CA 1
ATOM 1832 C C . THR A 1 243 ? -7.612 5.567 37.475 1.00 56.88 243 THR A C 1
ATOM 1834 O O . THR A 1 243 ? -7.223 6.722 37.640 1.00 56.88 243 THR A O 1
ATOM 1837 N N . ALA A 1 244 ? -6.780 4.569 37.182 1.00 54.47 244 ALA A N 1
ATOM 1838 C CA . ALA A 1 244 ? -5.404 4.732 36.742 1.00 54.47 244 ALA A CA 1
ATOM 1839 C C . ALA A 1 244 ? -5.350 4.479 35.227 1.00 54.47 244 ALA A C 1
ATOM 1841 O O . ALA A 1 244 ? -6.110 3.640 34.755 1.00 54.47 244 ALA A O 1
ATOM 1842 N N . PRO A 1 245 ? -4.464 5.124 34.452 1.00 51.38 245 PRO A N 1
ATOM 1843 C CA . PRO A 1 245 ? -4.162 4.645 33.105 1.00 51.38 245 PRO A CA 1
ATOM 1844 C C . PRO A 1 245 ? -3.975 3.124 33.171 1.00 51.38 245 PRO A C 1
ATOM 1846 O O . PRO A 1 245 ? -3.276 2.679 34.092 1.00 51.38 245 PRO A O 1
ATOM 1849 N N . PRO A 1 246 ? -4.630 2.330 32.303 1.00 50.50 246 PRO A N 1
ATOM 1850 C CA . PRO A 1 246 ? -4.448 0.895 32.317 1.00 50.50 246 PRO A CA 1
ATOM 1851 C C . PRO A 1 246 ? -2.940 0.670 32.256 1.00 50.50 246 PRO A C 1
ATOM 1853 O O . PRO A 1 246 ? -2.276 1.296 31.417 1.00 50.50 246 PRO A O 1
ATOM 1856 N N . PRO A 1 247 ? -2.368 -0.106 33.196 1.00 55.78 247 PRO A N 1
ATOM 1857 C CA . PRO A 1 247 ? -0.962 -0.436 33.095 1.00 55.78 247 PRO A CA 1
ATOM 1858 C C . PRO A 1 247 ? -0.763 -0.991 31.680 1.00 55.78 247 PRO A C 1
ATOM 1860 O O . PRO A 1 247 ? -1.620 -1.762 31.229 1.00 55.78 247 PRO A O 1
ATOM 1863 N N . PRO A 1 248 ? 0.262 -0.526 30.942 1.00 57.41 248 PRO A N 1
ATOM 1864 C CA . PRO A 1 248 ? 0.479 -0.938 29.555 1.00 57.41 248 PRO A CA 1
ATOM 1865 C C . PRO A 1 248 ? 0.323 -2.453 29.476 1.00 57.41 248 PRO A C 1
ATOM 1867 O O . PRO A 1 248 ? 0.867 -3.127 30.335 1.00 57.41 248 PRO A O 1
ATOM 1870 N N . SER A 1 249 ? -0.478 -3.001 28.557 1.00 61.56 249 SER A N 1
ATOM 1871 C CA . SER A 1 249 ? -0.714 -4.451 28.534 1.00 61.56 249 SER A CA 1
ATOM 1872 C C . SER A 1 249 ? 0.624 -5.186 28.522 1.00 61.56 249 SER A C 1
ATOM 1874 O O . SER A 1 249 ? 1.461 -4.898 27.667 1.00 61.56 249 SER A O 1
ATOM 1876 N N . ALA A 1 250 ? 0.830 -6.092 29.485 1.00 69.19 250 ALA A N 1
ATOM 1877 C CA . ALA A 1 250 ? 2.051 -6.883 29.550 1.00 69.19 250 ALA A CA 1
ATOM 1878 C C . ALA A 1 250 ? 2.217 -7.599 28.210 1.00 69.19 250 ALA A C 1
ATOM 1880 O O . ALA A 1 250 ? 1.306 -8.315 27.784 1.00 69.19 250 ALA A O 1
ATOM 1881 N N . GLY A 1 251 ? 3.340 -7.378 27.526 1.00 71.50 251 GLY A N 1
ATOM 1882 C CA . GLY A 1 251 ? 3.618 -8.149 26.332 1.00 71.50 251 GLY A CA 1
ATOM 1883 C C . GLY A 1 251 ? 3.729 -9.630 26.698 1.00 71.50 251 GLY A C 1
ATOM 1884 O O . GLY A 1 251 ? 4.247 -10.005 27.754 1.00 71.50 251 GLY A O 1
ATOM 1885 N N . ILE A 1 252 ? 3.187 -10.479 25.839 1.00 77.88 252 ILE A N 1
ATOM 1886 C CA . ILE A 1 252 ? 3.296 -11.926 25.929 1.00 77.88 252 ILE A CA 1
ATOM 1887 C C . ILE A 1 252 ? 3.802 -12.418 24.582 1.00 77.88 252 ILE A C 1
ATOM 1889 O O . ILE A 1 252 ? 3.204 -12.156 23.535 1.00 77.88 252 ILE A O 1
ATOM 1893 N N . VAL A 1 253 ? 4.894 -13.169 24.633 1.00 80.25 253 VAL A N 1
ATOM 1894 C CA . VAL A 1 253 ? 5.434 -13.944 23.523 1.00 80.25 253 VAL A CA 1
ATOM 1895 C C . VAL A 1 253 ? 5.067 -15.400 23.776 1.00 80.25 253 VAL A C 1
ATOM 1897 O O . VAL A 1 253 ? 5.531 -16.000 24.747 1.00 80.25 253 VAL A O 1
ATOM 1900 N N . SER A 1 254 ? 4.228 -15.974 22.916 1.00 82.06 254 SER A N 1
ATOM 1901 C CA . SER A 1 254 ? 3.866 -17.391 22.970 1.00 82.06 254 SER A CA 1
ATOM 1902 C C . SER A 1 254 ? 4.460 -18.137 21.783 1.00 82.06 254 SER A C 1
ATOM 1904 O O . SER A 1 254 ? 4.334 -17.709 20.636 1.00 82.06 254 SER A O 1
ATOM 1906 N N . ILE A 1 255 ? 5.122 -19.255 22.059 1.00 80.19 255 ILE A N 1
ATOM 1907 C CA . ILE A 1 255 ? 5.843 -20.057 21.074 1.00 80.19 255 ILE A CA 1
ATOM 1908 C C . ILE A 1 255 ? 5.340 -21.484 21.183 1.00 80.19 255 ILE A C 1
ATOM 1910 O O . ILE A 1 255 ? 5.398 -22.092 22.248 1.00 80.19 255 ILE A O 1
ATOM 1914 N N . THR A 1 256 ? 4.883 -22.037 20.068 1.00 82.62 256 THR A N 1
ATOM 1915 C CA . THR A 1 256 ? 4.561 -23.460 19.960 1.00 82.62 256 THR A CA 1
ATOM 1916 C C . THR A 1 256 ? 5.690 -24.151 19.216 1.00 82.62 256 THR A C 1
ATOM 1918 O O . THR A 1 256 ? 6.009 -23.771 18.092 1.00 82.62 256 THR A O 1
ATOM 1921 N N . SER A 1 257 ? 6.298 -25.157 19.834 1.00 81.38 257 SER A N 1
ATOM 1922 C CA . SER A 1 257 ? 7.469 -25.867 19.325 1.00 81.38 257 SER A CA 1
ATOM 1923 C C . SER A 1 257 ? 7.212 -27.366 19.197 1.00 81.38 257 SER A C 1
ATOM 1925 O O . SER A 1 257 ? 6.587 -27.972 20.068 1.00 81.38 257 SER A O 1
ATOM 1927 N N . ASN A 1 258 ? 7.727 -27.987 18.132 1.00 82.62 258 ASN A N 1
ATOM 1928 C CA . ASN A 1 258 ? 7.682 -29.437 17.965 1.00 82.62 258 ASN A CA 1
ATOM 1929 C C . ASN A 1 258 ? 8.962 -30.109 18.494 1.00 82.62 258 ASN A C 1
ATOM 1931 O O . ASN A 1 258 ? 9.996 -30.149 17.828 1.00 82.62 258 ASN A O 1
ATOM 1935 N N . GLN A 1 259 ? 8.866 -30.719 19.675 1.00 79.25 259 GLN A N 1
ATOM 1936 C CA . GLN A 1 259 ? 9.974 -31.389 20.363 1.00 79.25 259 GLN A CA 1
ATOM 1937 C C . GLN A 1 259 ? 10.193 -32.843 19.931 1.00 79.25 259 GLN A C 1
ATOM 1939 O O . GLN A 1 259 ? 11.039 -33.537 20.494 1.00 79.25 259 GLN A O 1
ATOM 1944 N N . SER A 1 260 ? 9.469 -33.342 18.924 1.00 77.56 260 SER A N 1
ATOM 1945 C CA . SER A 1 260 ? 9.623 -34.730 18.457 1.00 77.56 260 SER A CA 1
ATOM 1946 C C . SER A 1 260 ? 11.023 -35.054 17.922 1.00 77.56 260 SER A C 1
ATOM 1948 O O . SER A 1 260 ? 11.421 -36.214 17.914 1.00 77.56 260 SER A O 1
ATOM 1950 N N . THR A 1 261 ? 11.779 -34.035 17.505 1.00 69.62 261 THR A N 1
ATOM 1951 C CA . THR A 1 261 ? 13.110 -34.174 16.890 1.00 69.62 261 THR A CA 1
ATOM 1952 C C . THR A 1 261 ? 14.219 -33.437 17.647 1.00 69.62 261 THR A C 1
ATOM 1954 O O . THR A 1 261 ? 15.354 -33.421 17.180 1.00 69.62 261 THR A O 1
ATOM 1957 N N . LEU A 1 262 ? 13.906 -32.844 18.806 1.00 66.81 262 LEU A N 1
ATOM 1958 C CA . LEU A 1 262 ? 14.832 -32.048 19.629 1.00 66.81 262 LEU A CA 1
ATOM 1959 C C . LEU A 1 262 ? 15.026 -32.612 21.046 1.00 66.81 262 LEU A C 1
ATOM 1961 O O . LEU A 1 262 ? 15.579 -31.935 21.908 1.00 66.81 262 LEU A O 1
ATOM 1965 N N . SER A 1 263 ? 14.585 -33.846 21.306 1.00 70.44 263 SER A N 1
ATOM 1966 C CA . SER A 1 263 ? 14.682 -34.463 22.634 1.00 70.44 263 SER A CA 1
ATOM 1967 C C . SER A 1 263 ? 16.111 -34.384 23.189 1.00 70.44 263 SER A C 1
ATOM 1969 O O . SER A 1 263 ? 17.035 -34.965 22.620 1.00 70.44 263 SER A O 1
ATOM 1971 N N . GLY A 1 264 ? 16.280 -33.697 24.323 1.00 71.50 264 GLY A N 1
ATOM 1972 C CA . GLY A 1 264 ? 17.574 -33.527 24.994 1.00 71.50 264 GLY A CA 1
ATOM 1973 C C . GLY A 1 264 ? 18.417 -32.326 24.545 1.00 71.50 264 GLY A C 1
ATOM 1974 O O . GLY A 1 264 ? 19.492 -32.126 25.107 1.00 71.50 264 GLY A O 1
ATOM 1975 N N . MET A 1 265 ? 17.957 -31.512 23.588 1.00 75.00 265 MET A N 1
ATOM 1976 C CA . MET A 1 265 ? 18.594 -30.230 23.255 1.00 75.00 265 MET A CA 1
ATOM 1977 C C . MET A 1 265 ? 17.982 -29.079 24.074 1.00 75.00 265 MET A C 1
ATOM 1979 O O . MET A 1 265 ? 16.770 -29.078 24.301 1.00 75.00 265 MET A O 1
ATOM 1983 N N . PRO A 1 266 ? 18.786 -28.102 24.538 1.00 79.38 266 PRO A N 1
ATOM 1984 C CA . PRO A 1 266 ? 18.258 -26.923 25.210 1.00 79.38 266 PRO A CA 1
ATOM 1985 C C . PRO A 1 266 ? 17.534 -26.020 24.211 1.00 79.38 266 PRO A C 1
ATOM 1987 O O . PRO A 1 266 ? 18.082 -25.653 23.173 1.00 79.38 266 PRO A O 1
ATOM 1990 N N . LEU A 1 267 ? 16.306 -25.649 24.554 1.00 79.06 267 LEU A N 1
ATOM 1991 C CA . LEU A 1 267 ? 15.591 -24.548 23.930 1.00 79.06 267 LEU A CA 1
ATOM 1992 C C . LEU A 1 267 ? 16.016 -23.247 24.577 1.00 79.06 267 LEU A C 1
ATOM 1994 O O . LEU A 1 267 ? 16.033 -23.163 25.803 1.00 79.06 267 LEU A O 1
ATOM 1998 N N . GLU A 1 268 ? 16.310 -22.246 23.756 1.00 83.00 268 GLU A N 1
ATOM 1999 C CA . GLU A 1 268 ? 16.764 -20.943 24.216 1.00 83.00 268 GLU A CA 1
ATOM 2000 C C . GLU A 1 268 ? 15.832 -19.829 23.730 1.00 83.00 268 GLU A C 1
ATOM 2002 O O . GLU A 1 268 ? 15.504 -19.745 22.545 1.00 83.00 268 GLU A O 1
ATOM 2007 N N . ILE A 1 269 ? 15.426 -18.959 24.656 1.00 80.62 269 ILE A N 1
ATOM 2008 C CA . ILE A 1 269 ? 14.756 -17.693 24.357 1.00 80.62 269 ILE A CA 1
ATOM 2009 C C . ILE A 1 269 ? 15.631 -16.576 24.906 1.00 80.62 269 ILE A C 1
ATOM 2011 O O . ILE A 1 269 ? 15.821 -16.466 26.118 1.00 80.62 269 ILE A O 1
ATOM 2015 N N . SER A 1 270 ? 16.131 -15.747 24.001 1.00 81.75 270 SER A N 1
ATOM 2016 C CA . SER A 1 270 ? 16.994 -14.615 24.304 1.00 81.75 270 SER A CA 1
ATOM 2017 C C . SER A 1 270 ? 16.230 -13.312 24.073 1.00 81.75 270 SER A C 1
ATOM 2019 O O . SER A 1 270 ? 15.742 -13.053 22.974 1.00 81.75 270 SER A O 1
ATOM 2021 N N . ILE A 1 271 ? 16.098 -12.498 25.118 1.00 78.69 271 ILE A N 1
ATOM 2022 C CA . ILE A 1 271 ? 15.371 -11.222 25.104 1.00 78.69 271 ILE A CA 1
ATOM 2023 C C . ILE A 1 271 ? 16.348 -10.132 25.534 1.00 78.69 271 ILE A C 1
ATOM 2025 O O . ILE A 1 271 ? 16.875 -10.186 26.644 1.00 78.69 271 ILE A O 1
ATOM 2029 N N . SER A 1 272 ? 16.601 -9.146 24.677 1.00 79.06 272 SER A N 1
ATOM 2030 C CA . SER A 1 272 ? 17.470 -8.006 24.996 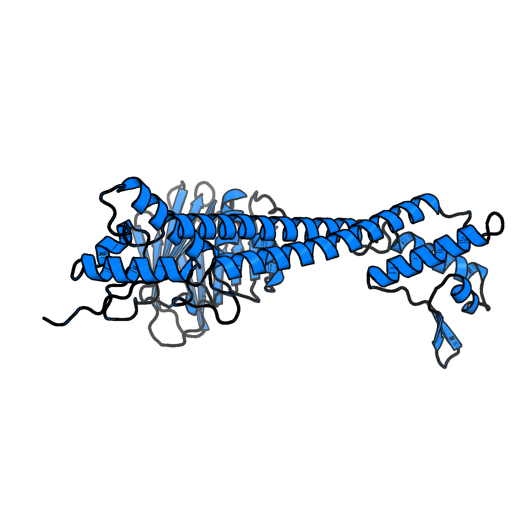1.00 79.06 272 SER A CA 1
ATOM 2031 C C . SER A 1 272 ? 16.695 -6.701 24.953 1.00 79.06 272 SER A C 1
ATOM 2033 O O . SER A 1 272 ? 15.839 -6.527 24.089 1.00 79.06 272 SER A O 1
ATOM 2035 N N . GLY A 1 273 ? 17.022 -5.758 25.836 1.00 69.56 273 GLY A N 1
ATOM 2036 C CA . GLY A 1 273 ? 16.365 -4.455 25.863 1.00 69.56 273 GLY A CA 1
ATOM 2037 C C . GLY A 1 273 ? 17.131 -3.364 26.605 1.00 69.56 273 GLY A C 1
ATOM 2038 O O . GLY A 1 273 ? 18.054 -3.629 27.377 1.00 69.56 273 GLY A O 1
ATOM 2039 N N . ASN A 1 274 ? 16.736 -2.115 26.365 1.00 65.25 274 ASN A N 1
ATOM 2040 C CA . ASN A 1 274 ? 17.271 -0.933 27.037 1.00 65.25 274 ASN A CA 1
ATOM 2041 C C . ASN A 1 274 ? 16.263 -0.433 28.069 1.00 65.25 274 ASN A C 1
ATOM 2043 O O . ASN A 1 274 ? 15.386 0.362 27.747 1.00 65.25 274 ASN A O 1
ATOM 2047 N N . LEU A 1 275 ? 16.384 -0.872 29.322 1.00 58.31 275 LEU A N 1
ATOM 2048 C CA . LEU A 1 275 ? 15.499 -0.368 30.370 1.00 58.31 275 LEU A CA 1
ATOM 2049 C C . LEU A 1 275 ? 15.662 1.145 30.567 1.00 58.31 275 LEU A C 1
ATOM 2051 O O . LEU A 1 275 ? 16.757 1.627 30.854 1.00 58.31 275 LEU A O 1
ATOM 2055 N N . SER A 1 276 ? 14.546 1.874 30.500 1.00 51.44 276 SER A N 1
ATOM 2056 C CA . SER A 1 276 ? 14.463 3.274 30.937 1.00 51.44 276 SER A CA 1
ATOM 2057 C C . SER A 1 276 ? 14.267 3.411 32.457 1.00 51.44 276 SER A C 1
ATOM 2059 O O . SER A 1 276 ? 14.486 4.489 33.006 1.00 51.44 276 SER A O 1
ATOM 2061 N N . ALA A 1 277 ? 13.915 2.325 33.159 1.00 48.75 277 ALA A N 1
ATOM 2062 C CA . ALA A 1 277 ? 13.774 2.290 34.613 1.00 48.75 277 ALA A CA 1
ATOM 2063 C C . ALA A 1 277 ? 14.125 0.903 35.184 1.00 48.75 277 ALA A C 1
ATOM 2065 O O . ALA A 1 277 ? 13.781 -0.131 34.617 1.00 48.75 277 ALA A O 1
ATOM 2066 N N . SER A 1 278 ? 14.815 0.878 36.324 1.00 54.56 278 SER A N 1
ATOM 2067 C CA . SER A 1 278 ? 15.147 -0.336 37.079 1.00 54.56 278 SER A CA 1
ATOM 2068 C C . SER A 1 278 ? 13.884 -1.087 37.530 1.00 54.56 278 SER A C 1
ATOM 2070 O O . SER A 1 278 ? 13.072 -0.494 38.241 1.00 54.56 278 SER A O 1
ATOM 2072 N N . GLY A 1 279 ? 13.745 -2.379 37.193 1.00 58.41 279 GLY A N 1
ATOM 2073 C CA . GLY A 1 279 ? 12.735 -3.266 37.810 1.00 58.41 279 GLY A CA 1
ATOM 2074 C C . GLY A 1 279 ? 11.800 -4.054 36.879 1.00 58.41 279 GLY A C 1
ATOM 2075 O O . GLY A 1 279 ? 10.703 -4.421 37.301 1.00 58.41 279 GLY A O 1
ATOM 2076 N N . GLY A 1 280 ? 12.183 -4.310 35.625 1.00 68.31 280 GLY A N 1
ATOM 2077 C CA . GLY A 1 280 ? 11.396 -5.147 34.716 1.00 68.31 280 GLY A CA 1
ATOM 2078 C C . GLY A 1 280 ? 11.768 -6.629 34.789 1.00 68.31 280 GLY A C 1
ATOM 2079 O O . GLY A 1 280 ? 12.825 -7.001 34.287 1.00 68.31 280 GLY A O 1
ATOM 2080 N N . GLY A 1 281 ? 10.914 -7.473 35.376 1.00 79.44 281 GLY A N 1
ATOM 2081 C CA . GLY A 1 281 ? 11.072 -8.932 35.343 1.00 79.44 281 GLY A CA 1
ATOM 2082 C C . GLY A 1 281 ? 10.395 -9.560 34.123 1.00 79.44 281 GLY A C 1
ATOM 2083 O O . GLY A 1 281 ? 9.329 -9.108 33.708 1.00 79.44 281 GLY A O 1
ATOM 2084 N N . ILE A 1 282 ? 10.977 -10.625 33.571 1.00 81.06 282 ILE A N 1
ATOM 2085 C CA . ILE A 1 282 ? 10.343 -11.498 32.572 1.00 81.06 282 ILE A CA 1
ATOM 2086 C C . ILE A 1 282 ? 10.141 -12.878 33.196 1.00 81.06 282 ILE A C 1
ATOM 2088 O O . ILE A 1 282 ? 11.036 -13.405 33.859 1.00 81.06 282 ILE A O 1
ATOM 2092 N N . LEU A 1 283 ? 8.966 -13.462 32.979 1.00 86.12 283 LEU A N 1
ATOM 2093 C CA . LEU A 1 283 ? 8.598 -14.807 33.399 1.00 86.12 283 LEU A CA 1
ATOM 2094 C C . LEU A 1 283 ? 8.444 -15.698 32.165 1.00 86.12 283 LEU A C 1
ATOM 2096 O O . LEU A 1 283 ? 7.524 -15.507 31.373 1.00 86.12 283 LEU A O 1
ATOM 2100 N N . ALA A 1 284 ? 9.316 -16.690 32.017 1.00 85.56 284 ALA A N 1
ATOM 2101 C CA . ALA A 1 284 ? 9.190 -17.755 31.031 1.00 85.56 284 ALA A CA 1
ATOM 2102 C C . ALA A 1 284 ? 8.523 -18.980 31.668 1.00 85.56 284 ALA A C 1
ATOM 2104 O O . ALA A 1 284 ? 9.012 -19.515 32.661 1.00 85.56 284 ALA A O 1
ATOM 2105 N N . THR A 1 285 ? 7.413 -19.434 31.097 1.00 85.69 285 THR A N 1
ATOM 2106 C CA . THR A 1 285 ? 6.685 -20.640 31.501 1.00 85.69 285 THR A CA 1
ATOM 2107 C C . THR A 1 285 ? 6.805 -21.699 30.412 1.00 85.69 285 THR A C 1
ATOM 2109 O O . THR A 1 285 ? 6.505 -21.438 29.250 1.00 85.69 285 THR A O 1
ATOM 2112 N N . TRP A 1 286 ? 7.221 -22.900 30.801 1.00 85.88 286 TRP A N 1
ATOM 2113 C CA . TRP A 1 286 ? 7.457 -24.062 29.950 1.00 85.88 286 TRP A CA 1
ATOM 2114 C C . TRP A 1 286 ? 6.465 -25.167 30.311 1.00 85.88 286 TRP A C 1
ATOM 2116 O O . TRP A 1 286 ? 6.348 -25.526 31.481 1.00 85.88 286 TRP A O 1
ATOM 2126 N N . GLU A 1 287 ? 5.777 -25.773 29.346 1.00 79.19 287 GLU A N 1
ATOM 2127 C CA . GLU A 1 287 ? 4.896 -26.921 29.631 1.00 79.19 287 GLU A CA 1
ATOM 2128 C C . GLU A 1 287 ? 5.659 -28.146 30.189 1.00 79.19 287 GLU A C 1
ATOM 2130 O O . GLU A 1 287 ? 6.619 -28.582 29.571 1.00 79.19 287 GLU A O 1
ATOM 2135 N N . PRO A 1 288 ? 5.237 -28.799 31.289 1.00 72.50 288 PRO A N 1
ATOM 2136 C CA . PRO A 1 288 ? 3.888 -28.775 31.853 1.00 72.50 288 PRO A CA 1
ATOM 2137 C C . PRO A 1 288 ? 3.682 -27.785 33.021 1.00 72.50 288 PRO A C 1
ATOM 2139 O O . PRO A 1 288 ? 2.811 -28.014 33.853 1.00 72.50 288 PRO A O 1
ATOM 2142 N N . GLY A 1 289 ? 4.455 -26.699 33.111 1.00 79.88 289 GLY A N 1
ATOM 2143 C CA . GLY A 1 289 ? 4.270 -25.633 34.111 1.00 79.88 289 GLY A CA 1
ATOM 2144 C C . GLY A 1 289 ? 5.541 -25.219 34.859 1.00 79.88 289 GLY A C 1
ATOM 2145 O O . GLY A 1 289 ? 5.454 -24.674 35.955 1.00 79.88 289 GLY A O 1
ATOM 2146 N N . ILE A 1 290 ? 6.724 -25.500 34.310 1.00 84.31 290 ILE A N 1
ATOM 2147 C CA . ILE A 1 290 ? 7.995 -25.047 34.885 1.00 84.31 290 ILE A CA 1
ATOM 2148 C C . ILE A 1 290 ? 8.131 -23.558 34.586 1.00 84.31 290 ILE A C 1
ATOM 2150 O O . ILE A 1 290 ? 7.976 -23.154 33.441 1.00 84.31 290 ILE A O 1
ATOM 2154 N N . THR A 1 291 ? 8.431 -22.739 35.589 1.00 87.56 291 THR A N 1
ATOM 2155 C CA . THR A 1 291 ? 8.593 -21.291 35.412 1.00 87.56 291 THR A CA 1
ATOM 2156 C C . THR A 1 291 ? 10.003 -20.841 35.763 1.00 87.56 291 THR A C 1
ATOM 2158 O O . THR A 1 291 ? 10.523 -21.194 36.822 1.00 87.56 291 THR A O 1
ATOM 2161 N N . ASN A 1 292 ? 10.598 -20.009 34.915 1.00 87.69 292 ASN A N 1
ATOM 2162 C CA . ASN A 1 292 ? 11.839 -19.294 35.176 1.00 87.69 292 ASN A CA 1
ATOM 2163 C C . ASN A 1 292 ? 11.561 -17.794 35.136 1.00 87.69 292 ASN A C 1
ATOM 2165 O O . ASN A 1 292 ? 10.891 -17.317 34.227 1.00 87.69 292 ASN A O 1
ATOM 2169 N N . SER A 1 293 ? 12.098 -17.045 36.091 1.00 88.25 293 SER A N 1
ATOM 2170 C CA . SER A 1 293 ? 12.025 -15.586 36.095 1.00 88.25 293 SER A CA 1
ATOM 2171 C C . SER A 1 293 ? 13.423 -14.992 36.072 1.00 88.25 293 SER A C 1
ATOM 2173 O O . SER A 1 293 ? 14.322 -15.511 36.736 1.00 88.25 293 SER A O 1
ATOM 2175 N N . ALA A 1 294 ? 13.595 -13.895 35.349 1.00 85.31 294 ALA A N 1
ATOM 2176 C CA . ALA A 1 294 ? 14.826 -13.122 35.360 1.00 85.31 294 ALA A CA 1
ATOM 2177 C C . ALA A 1 294 ? 14.512 -11.634 35.211 1.00 85.31 294 ALA A C 1
ATOM 2179 O O . ALA A 1 294 ? 13.597 -11.259 34.477 1.00 85.31 294 ALA A O 1
ATOM 2180 N N . ASP A 1 295 ? 15.289 -10.802 35.896 1.00 81.44 295 ASP A N 1
ATOM 2181 C CA . ASP A 1 295 ? 15.197 -9.351 35.781 1.00 81.44 295 ASP A CA 1
ATOM 2182 C C . ASP A 1 295 ? 16.044 -8.867 34.607 1.00 81.44 295 ASP A C 1
ATOM 2184 O O . ASP A 1 295 ? 17.204 -9.264 34.449 1.00 81.44 295 ASP A O 1
ATOM 2188 N N . LEU A 1 296 ? 15.470 -7.998 33.776 1.00 71.31 296 LEU A N 1
ATOM 2189 C CA . LEU A 1 296 ? 16.203 -7.371 32.687 1.00 71.31 296 LEU A CA 1
ATOM 2190 C C . LEU A 1 296 ? 17.122 -6.329 33.328 1.00 71.31 296 LEU A C 1
ATOM 2192 O O . LEU A 1 296 ? 16.692 -5.524 34.151 1.00 71.31 296 LEU A O 1
ATOM 2196 N N . THR A 1 297 ? 18.410 -6.359 33.009 1.00 73.06 297 THR A N 1
ATOM 2197 C CA . THR A 1 297 ? 19.343 -5.291 33.390 1.00 73.06 297 THR A CA 1
ATOM 2198 C C . THR A 1 297 ? 19.518 -4.350 32.200 1.00 73.06 297 THR A C 1
ATOM 2200 O O . THR A 1 297 ? 19.289 -4.741 31.057 1.00 73.06 297 THR A O 1
ATOM 2203 N N . ALA A 1 298 ? 19.860 -3.081 32.437 1.00 62.62 298 ALA A N 1
ATOM 2204 C CA . ALA A 1 298 ? 20.013 -2.108 31.353 1.00 62.62 298 ALA A CA 1
ATOM 2205 C C . ALA A 1 298 ? 21.096 -2.562 30.354 1.00 62.62 298 ALA A C 1
ATOM 2207 O O . ALA A 1 298 ? 22.246 -2.760 30.744 1.00 62.62 298 ALA A O 1
ATOM 2208 N N . GLY A 1 299 ? 20.720 -2.742 29.081 1.00 67.12 299 GLY A N 1
ATOM 2209 C CA . GLY A 1 299 ? 21.610 -3.270 28.039 1.00 67.12 299 GLY A CA 1
ATOM 2210 C C . GLY A 1 299 ? 21.913 -4.768 28.174 1.00 67.12 299 GLY A C 1
ATOM 2211 O O . GLY A 1 299 ? 22.828 -5.267 27.521 1.00 67.12 299 GLY A O 1
ATOM 2212 N N . GLY A 1 300 ? 21.183 -5.478 29.039 1.00 75.31 300 GLY A N 1
ATOM 2213 C CA . GLY A 1 300 ? 21.331 -6.907 29.270 1.00 75.31 300 GLY A CA 1
ATOM 2214 C C . GLY A 1 300 ? 20.524 -7.751 28.285 1.00 75.31 300 GLY A C 1
ATOM 2215 O O . GLY A 1 300 ? 19.472 -7.344 27.789 1.00 75.31 300 GLY A O 1
ATOM 2216 N N . THR A 1 301 ? 21.012 -8.966 28.051 1.00 81.00 301 THR A N 1
ATOM 2217 C CA . THR A 1 301 ? 20.257 -10.047 27.414 1.00 81.00 301 THR A CA 1
ATOM 2218 C C . THR A 1 301 ? 19.845 -11.028 28.501 1.00 81.00 301 THR A C 1
ATOM 2220 O O . THR A 1 301 ? 20.702 -11.562 29.206 1.00 81.00 301 THR A O 1
ATOM 2223 N N . ILE A 1 302 ? 18.546 -11.281 28.639 1.00 81.94 302 ILE A N 1
ATOM 2224 C CA . ILE A 1 302 ? 18.051 -12.420 29.409 1.00 81.94 302 ILE A CA 1
ATOM 2225 C C . ILE A 1 302 ? 18.026 -13.626 28.487 1.00 81.94 302 ILE A C 1
ATOM 2227 O O . ILE A 1 302 ? 17.459 -13.559 27.400 1.00 81.94 302 ILE A O 1
ATOM 2231 N N . VAL A 1 303 ? 18.587 -14.733 28.961 1.00 84.81 303 VAL A N 1
ATOM 2232 C CA . VAL A 1 303 ? 18.548 -16.018 28.273 1.00 84.81 303 VAL A CA 1
ATOM 2233 C C . VAL A 1 303 ? 17.782 -17.006 29.144 1.00 84.81 303 VAL A C 1
ATOM 2235 O O . VAL A 1 303 ? 18.220 -17.352 30.241 1.00 84.81 303 VAL A O 1
ATOM 2238 N N . PHE A 1 304 ? 16.632 -17.463 28.662 1.00 84.31 304 PHE A N 1
ATOM 2239 C CA . PHE A 1 304 ? 15.877 -18.548 29.274 1.00 84.31 304 PHE A CA 1
ATOM 2240 C C . PHE A 1 304 ? 16.200 -19.851 28.550 1.00 84.31 304 PHE A C 1
ATOM 2242 O O . PHE A 1 304 ? 16.024 -19.934 27.336 1.00 84.31 304 PHE A O 1
ATOM 2249 N N . GLN A 1 305 ? 16.648 -20.867 29.293 1.00 86.12 305 GLN A N 1
ATOM 2250 C CA . GLN A 1 305 ? 16.951 -22.189 28.747 1.00 86.12 305 GLN A CA 1
ATOM 2251 C C . GLN A 1 305 ? 16.118 -23.281 29.413 1.00 86.12 305 GLN A C 1
ATOM 2253 O O . GLN A 1 305 ? 15.980 -23.310 30.638 1.00 86.12 305 GLN A O 1
ATOM 2258 N N . HIS A 1 306 ? 15.610 -24.215 28.611 1.00 83.94 306 HIS A N 1
ATOM 2259 C CA . HIS A 1 306 ? 14.916 -25.399 29.109 1.00 83.94 306 HIS A CA 1
ATOM 2260 C C . HIS A 1 306 ? 15.157 -26.616 28.220 1.00 83.94 306 HIS A C 1
ATOM 2262 O O . HIS A 1 306 ? 15.201 -26.505 26.999 1.00 83.94 306 HIS A O 1
ATOM 2268 N N . VAL A 1 307 ? 15.288 -27.793 28.833 1.00 84.19 307 VAL A N 1
ATOM 2269 C CA . VAL A 1 307 ? 15.461 -29.064 28.119 1.00 84.19 307 VAL A CA 1
ATOM 2270 C C . VAL A 1 307 ? 14.216 -29.912 28.328 1.00 84.19 307 VAL A C 1
ATOM 2272 O O . VAL A 1 307 ? 13.958 -30.380 29.439 1.00 84.19 307 VAL A O 1
ATOM 2275 N N . TYR A 1 308 ? 13.468 -30.160 27.255 1.00 79.06 308 TYR A N 1
ATOM 2276 C CA . TYR A 1 308 ? 12.357 -31.101 27.306 1.00 79.06 308 TYR A CA 1
ATOM 2277 C C . TYR A 1 308 ? 12.864 -32.543 27.273 1.00 79.06 308 TYR A C 1
ATOM 2279 O O . TYR A 1 308 ? 13.584 -32.963 26.367 1.00 79.06 308 TYR A O 1
ATOM 2287 N N . THR A 1 309 ? 12.438 -33.323 28.264 1.00 79.12 309 THR A N 1
ATOM 2288 C CA . THR A 1 309 ? 12.706 -34.768 28.355 1.00 79.12 309 THR A CA 1
ATOM 2289 C C . THR A 1 309 ? 11.615 -35.616 27.699 1.00 79.12 309 THR A C 1
ATOM 2291 O O . THR A 1 309 ? 11.749 -36.834 27.610 1.00 79.12 309 THR A O 1
ATOM 2294 N N . THR A 1 310 ? 10.525 -34.987 27.243 1.00 78.44 310 THR A N 1
ATOM 2295 C CA . THR A 1 310 ? 9.388 -35.647 26.588 1.00 78.44 310 THR A CA 1
ATOM 2296 C C . THR A 1 310 ? 9.180 -35.088 25.187 1.00 78.44 310 THR A C 1
ATOM 2298 O O . THR A 1 310 ? 9.309 -33.884 24.965 1.00 78.44 310 THR A O 1
ATOM 2301 N N . THR A 1 311 ? 8.838 -35.962 24.243 1.00 82.62 311 THR A N 1
ATOM 2302 C CA . THR A 1 311 ? 8.501 -35.579 22.868 1.00 82.62 311 THR A CA 1
ATOM 2303 C C . THR A 1 311 ? 7.094 -34.974 22.788 1.00 82.62 311 THR A C 1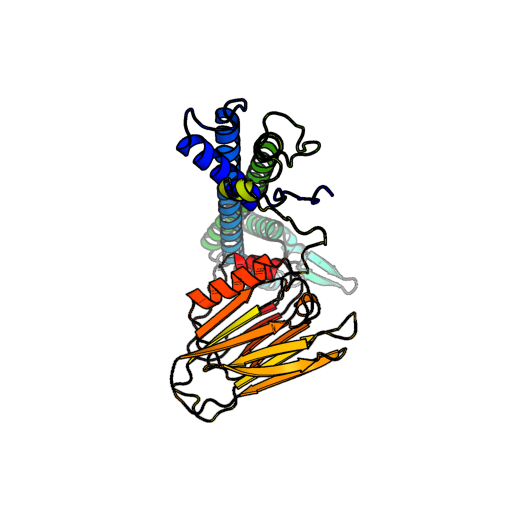
ATOM 2305 O O . THR A 1 311 ? 6.275 -35.135 23.696 1.00 82.62 311 THR A O 1
ATOM 2308 N N . GLY A 1 312 ? 6.805 -34.273 21.689 1.00 83.06 312 GLY A N 1
ATOM 2309 C CA . GLY A 1 312 ? 5.483 -33.711 21.393 1.00 83.06 312 GLY A CA 1
ATOM 2310 C C . GLY A 1 312 ? 5.513 -32.215 21.101 1.00 83.06 312 GLY A C 1
ATOM 2311 O O . GLY A 1 312 ? 6.577 -31.603 21.052 1.00 83.06 312 GLY A O 1
ATOM 2312 N N . ILE A 1 313 ? 4.335 -31.633 20.893 1.00 80.94 313 ILE A N 1
ATOM 2313 C CA . ILE A 1 313 ? 4.177 -30.183 20.771 1.00 80.94 313 ILE A CA 1
ATOM 2314 C C . ILE A 1 313 ? 4.220 -29.586 22.178 1.00 80.94 313 ILE A C 1
ATOM 2316 O O . ILE A 1 313 ? 3.548 -30.104 23.069 1.00 80.94 313 ILE A O 1
ATOM 2320 N N . LYS A 1 314 ? 5.031 -28.544 22.372 1.00 83.75 314 LYS A N 1
ATOM 2321 C CA . LYS A 1 314 ? 5.181 -27.827 23.640 1.00 83.75 314 LYS A CA 1
ATOM 2322 C C . LYS A 1 314 ? 4.960 -26.338 23.437 1.00 83.75 314 LYS A C 1
ATOM 2324 O O . LYS A 1 314 ? 5.473 -25.771 22.470 1.00 83.75 314 LYS A O 1
ATOM 2329 N N . THR A 1 315 ? 4.252 -25.717 24.369 1.00 82.25 315 THR A N 1
ATOM 2330 C CA . THR A 1 315 ? 4.093 -24.260 24.419 1.00 82.25 315 THR A CA 1
ATOM 2331 C C . THR A 1 315 ? 5.066 -23.647 25.418 1.00 82.25 315 THR A C 1
ATOM 2333 O O . THR A 1 315 ? 5.252 -24.155 26.529 1.00 82.25 315 THR A O 1
ATOM 2336 N N . ILE A 1 316 ? 5.673 -22.536 25.015 1.00 82.50 316 ILE A N 1
ATOM 2337 C CA . ILE A 1 316 ? 6.508 -21.688 25.857 1.00 82.50 316 ILE A CA 1
ATOM 2338 C C . ILE A 1 316 ? 5.895 -20.301 25.855 1.00 82.50 316 ILE A C 1
ATOM 2340 O O . ILE A 1 316 ? 5.567 -19.764 24.798 1.00 82.50 316 ILE A O 1
ATOM 2344 N N . THR A 1 317 ? 5.749 -19.710 27.030 1.00 82.81 317 THR A N 1
ATOM 2345 C CA . THR A 1 317 ? 5.178 -18.374 27.173 1.00 82.81 317 THR A CA 1
ATOM 2346 C C . THR A 1 317 ? 6.139 -17.506 27.958 1.00 82.81 317 THR A C 1
ATOM 2348 O O . THR A 1 317 ? 6.393 -17.783 29.126 1.00 82.81 317 THR A O 1
ATOM 2351 N N . ALA A 1 318 ? 6.672 -16.463 27.329 1.00 80.88 318 ALA A N 1
ATOM 2352 C CA . ALA A 1 318 ? 7.396 -15.404 28.016 1.00 80.88 318 ALA A CA 1
ATOM 2353 C C . ALA A 1 318 ? 6.453 -14.213 28.200 1.00 80.88 318 ALA A C 1
ATOM 2355 O O . ALA A 1 318 ? 5.940 -13.672 27.223 1.00 80.88 318 ALA A O 1
ATOM 2356 N N . ALA A 1 319 ? 6.210 -13.826 29.445 1.00 81.25 319 ALA A N 1
ATOM 2357 C CA . ALA A 1 319 ? 5.351 -12.708 29.804 1.00 81.25 319 ALA A CA 1
ATOM 2358 C C . ALA A 1 319 ? 6.110 -11.740 30.710 1.00 81.25 319 ALA A C 1
ATOM 2360 O O . ALA A 1 319 ? 6.978 -12.145 31.487 1.00 81.25 319 ALA A O 1
ATOM 2361 N N . GLU A 1 320 ? 5.785 -10.458 30.630 1.00 77.19 320 GLU A N 1
ATOM 2362 C CA . GLU A 1 320 ? 6.330 -9.489 31.577 1.00 77.19 320 GLU A CA 1
ATOM 2363 C C . GLU A 1 320 ? 5.735 -9.713 32.965 1.00 77.19 320 GLU A C 1
ATOM 2365 O O . GLU A 1 320 ? 4.529 -9.906 33.122 1.00 77.19 320 GLU A O 1
ATOM 2370 N N . VAL A 1 321 ? 6.583 -9.637 33.986 1.00 77.06 321 VAL A N 1
ATOM 2371 C CA . VAL A 1 321 ? 6.150 -9.564 35.386 1.00 77.06 321 VAL A CA 1
ATOM 2372 C C . VAL A 1 321 ? 5.663 -8.150 35.705 1.00 77.06 321 VAL A C 1
ATOM 2374 O O . VAL A 1 321 ? 4.671 -7.977 36.412 1.00 77.06 321 VAL A O 1
ATOM 2377 N N . THR A 1 322 ? 6.341 -7.143 35.149 1.00 73.12 322 THR A N 1
ATOM 2378 C CA . THR A 1 322 ? 5.989 -5.725 35.274 1.00 73.12 322 THR A CA 1
ATOM 2379 C C . THR A 1 322 ? 5.566 -5.206 33.903 1.00 73.12 322 THR A C 1
ATOM 2381 O O . THR A 1 322 ? 6.395 -5.247 33.001 1.00 73.12 322 THR A O 1
ATOM 2384 N N . PRO A 1 323 ? 4.336 -4.700 33.721 1.00 69.94 323 PRO A N 1
ATOM 2385 C CA . PRO A 1 323 ? 3.879 -4.275 32.406 1.00 69.94 323 PRO A CA 1
ATOM 2386 C C . PRO A 1 323 ? 4.653 -3.065 31.832 1.00 69.94 323 PRO A C 1
ATOM 2388 O O . PRO A 1 323 ? 4.980 -2.129 32.565 1.00 69.94 323 PRO A O 1
ATOM 2391 N N . GLY A 1 324 ? 4.908 -3.055 30.520 1.00 63.50 324 GLY A N 1
ATOM 2392 C CA . GLY A 1 324 ? 5.696 -2.057 29.786 1.00 63.50 324 GLY A CA 1
ATOM 2393 C C . GLY A 1 324 ? 7.162 -2.435 29.525 1.00 63.50 324 GLY A C 1
ATOM 2394 O O . GLY A 1 324 ? 7.897 -1.626 28.963 1.00 63.50 324 GLY A O 1
ATOM 2395 N N . VAL A 1 325 ? 7.609 -3.635 29.902 1.00 65.38 325 VAL A N 1
ATOM 2396 C CA . VAL A 1 325 ? 9.009 -4.074 29.749 1.00 65.38 325 VAL A CA 1
ATOM 2397 C C . VAL A 1 325 ? 9.348 -4.453 28.305 1.00 65.38 325 VAL A C 1
ATOM 2399 O O . VAL A 1 325 ? 10.423 -4.080 27.835 1.00 65.38 325 VAL A O 1
ATOM 2402 N N . PHE A 1 326 ? 8.448 -5.104 27.558 1.00 60.41 326 PHE A N 1
ATOM 2403 C CA . PHE A 1 326 ? 8.653 -5.435 26.142 1.00 60.41 326 PHE A CA 1
ATOM 2404 C C . PHE A 1 326 ? 8.669 -4.201 25.248 1.00 60.41 326 PHE A C 1
ATOM 2406 O O . PHE A 1 326 ? 9.252 -4.276 24.170 1.00 60.41 326 PHE A O 1
ATOM 2413 N N . ARG A 1 327 ? 8.159 -3.048 25.714 1.00 57.75 327 ARG A N 1
ATOM 2414 C CA . ARG A 1 327 ? 8.412 -1.772 25.029 1.00 57.75 327 ARG A CA 1
ATOM 2415 C C . ARG A 1 327 ? 9.910 -1.561 24.868 1.00 57.75 327 ARG A C 1
ATOM 2417 O O . ARG A 1 327 ? 10.365 -1.354 23.765 1.00 57.75 327 ARG A O 1
ATOM 2424 N N . THR A 1 328 ? 10.692 -1.795 25.919 1.00 60.06 328 THR A N 1
ATOM 2425 C CA . THR A 1 328 ? 12.149 -1.608 25.880 1.00 60.06 328 THR A CA 1
ATOM 2426 C C . THR A 1 328 ? 12.933 -2.727 25.192 1.00 60.06 328 THR A C 1
ATOM 2428 O O . THR A 1 328 ? 14.165 -2.650 25.130 1.00 60.06 328 THR A O 1
ATOM 2431 N N . VAL A 1 329 ? 12.273 -3.787 24.716 1.00 63.88 329 VAL A N 1
ATOM 2432 C CA . VAL A 1 329 ? 12.953 -4.945 24.127 1.00 63.88 329 VAL A CA 1
ATOM 2433 C C . VAL A 1 329 ? 13.415 -4.603 22.720 1.00 63.88 329 VAL A C 1
ATOM 2435 O O . VAL A 1 329 ? 12.623 -4.456 21.803 1.00 63.88 329 VAL A O 1
ATOM 2438 N N . SER A 1 330 ? 14.728 -4.502 22.545 1.00 73.75 330 SER A N 1
ATOM 2439 C CA . SER A 1 330 ? 15.380 -4.200 21.274 1.00 73.75 330 SER A CA 1
ATOM 2440 C C . SER A 1 330 ? 15.519 -5.433 20.382 1.00 73.75 330 SER A C 1
ATOM 2442 O O . SER A 1 330 ? 15.510 -5.292 19.158 1.00 73.75 330 SER A O 1
ATOM 2444 N N . ALA A 1 331 ? 15.624 -6.633 20.969 1.00 76.88 331 ALA A N 1
ATOM 2445 C CA . ALA A 1 331 ? 15.685 -7.875 20.206 1.00 76.88 331 ALA A CA 1
ATOM 2446 C C . ALA A 1 331 ? 15.036 -9.070 20.910 1.00 76.88 331 ALA A C 1
ATOM 2448 O O . ALA A 1 331 ? 15.209 -9.287 22.110 1.00 76.88 331 ALA A O 1
ATOM 2449 N N . LEU A 1 332 ? 14.365 -9.897 20.110 1.00 80.62 332 LEU A N 1
ATOM 2450 C CA . LEU A 1 332 ? 13.875 -11.222 20.472 1.00 80.62 332 LEU A CA 1
ATOM 2451 C C . LEU A 1 332 ? 14.581 -12.261 19.593 1.00 80.62 332 LEU A C 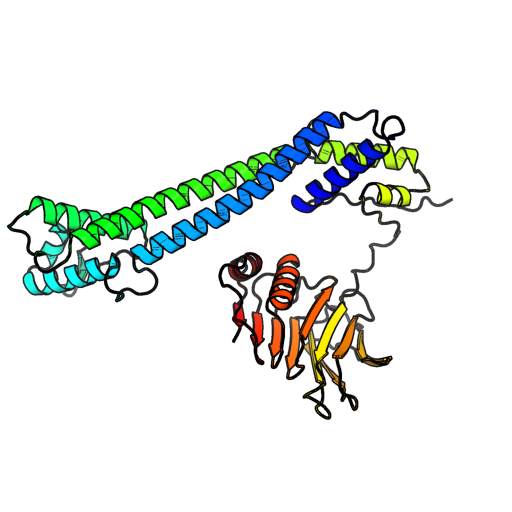1
ATOM 2453 O O . LEU A 1 332 ? 14.466 -12.213 18.368 1.00 80.62 332 LEU A O 1
ATOM 2457 N N . GLN A 1 333 ? 15.330 -13.182 20.201 1.00 83.94 333 GLN A N 1
ATOM 2458 C CA . GLN A 1 333 ? 16.106 -14.204 19.499 1.00 83.94 333 GLN A CA 1
ATOM 2459 C C . GLN A 1 333 ? 15.757 -15.610 19.992 1.00 83.94 333 GLN A C 1
ATOM 2461 O O . GLN A 1 333 ? 15.692 -15.862 21.193 1.00 83.94 333 GLN A O 1
ATOM 2466 N N . MET A 1 334 ? 15.554 -16.534 19.054 1.00 77.12 334 MET A N 1
ATOM 2467 C CA . MET A 1 334 ? 15.169 -17.919 19.341 1.00 77.12 334 MET A CA 1
ATOM 2468 C C . MET A 1 334 ? 15.938 -18.889 18.441 1.00 77.12 334 MET A C 1
ATOM 2470 O O . MET A 1 334 ? 15.473 -19.210 17.341 1.00 77.12 334 MET A O 1
ATOM 2474 N N . PRO A 1 335 ? 17.135 -19.332 18.852 1.00 75.44 335 PRO A N 1
ATOM 2475 C CA . PRO A 1 335 ? 17.882 -20.331 18.109 1.00 75.44 335 PRO A CA 1
ATOM 2476 C C . PRO A 1 335 ? 17.384 -21.753 18.414 1.00 75.44 335 PRO A C 1
ATOM 2478 O O . PRO A 1 335 ? 17.218 -22.137 19.569 1.00 75.44 335 PRO A O 1
ATOM 2481 N N . ASN A 1 336 ? 17.227 -22.567 17.365 1.00 71.44 336 ASN A N 1
ATOM 2482 C CA . ASN A 1 336 ? 17.040 -24.025 17.432 1.00 71.44 336 ASN A CA 1
ATOM 2483 C C . ASN A 1 336 ? 15.735 -24.500 18.091 1.00 71.44 336 ASN A C 1
ATOM 2485 O O . ASN A 1 336 ? 15.699 -25.570 18.698 1.00 71.44 336 ASN A O 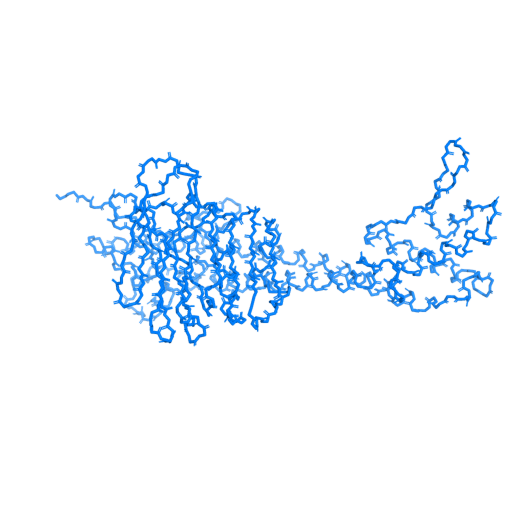1
ATOM 2489 N N . VAL A 1 337 ? 14.650 -23.733 17.958 1.00 69.06 337 VAL A N 1
ATOM 2490 C CA . VAL A 1 337 ? 13.401 -24.035 18.670 1.00 69.06 337 VAL A CA 1
ATOM 2491 C C . VAL A 1 337 ? 12.463 -24.955 17.889 1.00 69.06 337 VAL A C 1
ATOM 2493 O O . VAL A 1 337 ? 11.563 -25.526 18.494 1.00 69.06 337 VAL A O 1
ATOM 2496 N N . LYS A 1 338 ? 12.634 -25.152 16.572 1.00 83.69 338 LYS A N 1
ATOM 2497 C CA . LYS A 1 338 ? 11.625 -25.821 15.719 1.00 83.69 338 LYS A CA 1
ATOM 2498 C C . LYS A 1 338 ? 10.210 -25.316 16.010 1.00 83.69 338 LYS A C 1
ATOM 2500 O O . LYS A 1 338 ? 9.268 -26.095 16.185 1.00 83.69 338 LYS A O 1
ATOM 2505 N N . ALA A 1 339 ? 10.075 -23.994 16.137 1.00 82.00 339 ALA A N 1
ATOM 2506 C CA . ALA A 1 339 ? 8.782 -23.373 16.354 1.00 82.00 339 ALA A CA 1
ATOM 2507 C C . ALA A 1 339 ? 7.874 -23.680 15.160 1.00 82.00 339 ALA A C 1
ATOM 2509 O O . ALA A 1 339 ? 8.281 -23.513 14.014 1.00 82.00 339 ALA A O 1
ATOM 2510 N N . THR A 1 340 ? 6.654 -24.129 15.429 1.00 85.94 340 THR A N 1
ATOM 2511 C CA . THR A 1 340 ? 5.603 -24.326 14.426 1.00 85.94 340 THR A CA 1
ATOM 2512 C C . THR A 1 340 ? 4.660 -23.127 14.365 1.00 85.94 340 THR A C 1
ATOM 2514 O O . THR A 1 340 ? 4.014 -22.907 13.341 1.00 85.94 340 THR A O 1
ATOM 2517 N N . ALA A 1 341 ? 4.573 -22.349 15.449 1.00 85.50 341 ALA A N 1
ATOM 2518 C CA . ALA A 1 341 ? 3.816 -21.102 15.532 1.00 85.50 341 ALA A CA 1
ATOM 2519 C C . ALA A 1 341 ? 4.449 -20.142 16.549 1.00 85.50 341 ALA A C 1
ATOM 2521 O O . ALA A 1 341 ? 5.008 -20.581 17.558 1.00 85.50 341 ALA A O 1
ATOM 2522 N N . ILE A 1 342 ? 4.329 -18.841 16.285 1.00 86.81 342 ILE A N 1
ATOM 2523 C CA . ILE A 1 342 ? 4.751 -17.756 17.175 1.00 86.81 342 ILE A CA 1
ATOM 2524 C C . ILE A 1 342 ? 3.618 -16.735 17.200 1.00 86.81 342 ILE A C 1
ATOM 2526 O O . ILE A 1 342 ? 3.134 -16.335 16.143 1.00 86.81 342 ILE A O 1
ATOM 2530 N N . THR A 1 343 ? 3.222 -16.324 18.398 1.00 87.12 343 THR A N 1
ATOM 2531 C CA . THR A 1 343 ? 2.198 -15.306 18.618 1.00 87.12 343 THR A CA 1
ATOM 2532 C C . THR A 1 343 ? 2.772 -14.223 19.512 1.00 87.12 343 THR A C 1
ATOM 2534 O O . THR A 1 343 ? 3.282 -14.510 20.599 1.00 87.12 343 THR A O 1
ATOM 2537 N N . LEU A 1 344 ? 2.661 -12.980 19.060 1.00 87.38 344 LEU A N 1
ATOM 2538 C CA . LEU A 1 344 ? 3.003 -11.789 19.822 1.00 87.38 344 LEU A CA 1
ATOM 2539 C C . LEU A 1 344 ? 1.701 -11.109 20.260 1.00 87.38 344 LEU A C 1
ATOM 2541 O O . LEU A 1 344 ? 0.777 -10.937 19.466 1.00 87.38 344 LEU A O 1
ATOM 2545 N N . SER A 1 345 ? 1.600 -10.740 21.534 1.00 83.50 345 SER A N 1
ATOM 2546 C CA . SER A 1 345 ? 0.458 -9.981 22.058 1.00 83.50 345 SER A CA 1
ATOM 2547 C C . SER A 1 345 ? 0.930 -8.929 23.052 1.00 83.50 345 SER A C 1
ATOM 2549 O O . SER A 1 345 ? 1.886 -9.171 23.778 1.00 83.50 345 SER A O 1
ATOM 2551 N N . GLY A 1 346 ? 0.287 -7.763 23.071 1.00 81.06 346 GLY A N 1
ATOM 2552 C CA . GLY A 1 346 ? 0.753 -6.586 23.810 1.00 81.06 346 GLY A CA 1
ATOM 2553 C C . GLY A 1 346 ? 1.518 -5.608 22.920 1.00 81.06 346 GLY A C 1
ATOM 2554 O O . GLY A 1 346 ? 1.380 -5.645 21.701 1.00 81.06 346 GLY A O 1
ATOM 2555 N N . ASP A 1 347 ? 2.276 -4.700 23.528 1.00 76.06 347 ASP A N 1
ATOM 2556 C CA . ASP A 1 347 ? 2.918 -3.585 22.829 1.00 76.06 347 ASP A CA 1
ATOM 2557 C C . ASP A 1 347 ? 4.411 -3.846 22.581 1.00 76.06 347 ASP A C 1
ATOM 2559 O O . ASP A 1 347 ? 5.214 -3.838 23.514 1.00 76.06 347 ASP A O 1
ATOM 2563 N N . PHE A 1 348 ? 4.769 -4.042 21.310 1.00 80.19 348 PHE A N 1
ATOM 2564 C CA . PHE A 1 348 ? 6.148 -4.209 20.838 1.00 80.19 348 PHE A CA 1
ATOM 2565 C C . PHE A 1 348 ? 6.608 -3.023 19.975 1.00 80.19 348 PHE A C 1
ATOM 2567 O O . PHE A 1 348 ? 7.446 -3.182 19.089 1.00 80.19 348 PHE A O 1
ATOM 2574 N N . SER A 1 349 ? 6.059 -1.826 20.201 1.00 80.50 349 SER A N 1
ATOM 2575 C CA . SER A 1 349 ? 6.305 -0.653 19.349 1.00 80.50 349 SER A CA 1
ATOM 2576 C C . SER A 1 349 ? 7.757 -0.139 19.317 1.00 80.50 349 SER A C 1
ATOM 2578 O O . SER A 1 349 ? 8.096 0.636 18.421 1.00 80.50 349 SER A O 1
ATOM 2580 N N . GLU A 1 350 ? 8.637 -0.580 20.225 1.00 80.38 350 GLU A N 1
ATOM 2581 C CA . GLU A 1 350 ? 10.083 -0.277 20.178 1.00 80.38 350 GLU A CA 1
ATOM 2582 C C . GLU A 1 350 ? 10.958 -1.498 19.820 1.00 80.38 350 GLU A C 1
ATOM 2584 O O . GLU A 1 350 ? 12.187 -1.388 19.744 1.00 80.38 350 GLU A O 1
ATOM 2589 N N . ALA A 1 351 ? 10.348 -2.651 19.513 1.00 82.06 351 ALA A N 1
ATOM 2590 C CA . ALA A 1 351 ? 11.077 -3.829 19.061 1.00 82.06 351 ALA A CA 1
ATOM 2591 C C . ALA A 1 351 ? 11.599 -3.642 17.636 1.00 82.06 351 ALA A C 1
ATOM 2593 O O . ALA A 1 351 ? 10.845 -3.445 16.683 1.00 82.06 351 ALA A O 1
ATOM 2594 N N . THR A 1 352 ? 12.921 -3.734 17.486 1.00 87.56 352 THR A N 1
ATOM 2595 C CA . THR A 1 352 ? 13.604 -3.512 16.203 1.00 87.56 352 THR A CA 1
ATOM 2596 C C . THR A 1 352 ? 14.249 -4.769 15.647 1.00 87.56 352 THR A C 1
ATOM 2598 O O . THR A 1 352 ? 14.700 -4.749 14.511 1.00 87.56 352 THR A O 1
ATOM 2601 N N . THR A 1 353 ? 14.303 -5.873 16.393 1.00 88.75 353 THR A N 1
ATOM 2602 C CA . THR A 1 353 ? 14.905 -7.121 15.911 1.00 88.75 353 THR A CA 1
ATOM 2603 C C . THR A 1 353 ? 14.088 -8.338 16.338 1.00 88.75 353 THR A C 1
ATOM 2605 O O . THR A 1 353 ? 13.895 -8.590 17.525 1.00 88.75 353 THR A O 1
ATOM 2608 N N . PHE A 1 354 ? 13.677 -9.147 15.366 1.00 89.38 354 PHE A N 1
ATOM 2609 C CA . PHE A 1 354 ? 13.018 -10.434 15.557 1.00 89.38 354 PHE A CA 1
ATOM 2610 C C . PHE A 1 354 ? 13.801 -11.513 14.808 1.00 89.38 354 PHE A C 1
ATOM 2612 O O . PHE A 1 354 ? 13.811 -11.540 13.580 1.00 89.38 354 PHE A O 1
ATOM 2619 N N . ASN A 1 355 ? 14.470 -12.400 15.542 1.00 90.31 355 ASN A N 1
ATOM 2620 C CA . ASN A 1 355 ? 15.321 -13.447 14.984 1.00 90.31 355 ASN A CA 1
ATOM 2621 C C . ASN A 1 355 ? 14.796 -14.829 15.377 1.00 90.31 355 ASN A C 1
ATOM 2623 O O . ASN A 1 355 ? 14.932 -15.265 16.521 1.00 90.31 355 ASN A O 1
ATOM 2627 N N . PHE A 1 356 ? 14.252 -15.547 14.406 1.00 86.69 356 PHE A N 1
ATOM 2628 C CA . PHE A 1 356 ? 13.686 -16.875 14.570 1.00 86.69 356 PHE A CA 1
ATOM 2629 C C . PHE A 1 356 ? 14.486 -17.866 13.721 1.00 86.69 356 PHE A C 1
ATOM 2631 O O . PHE A 1 356 ? 14.216 -18.019 12.533 1.00 86.69 356 PHE A O 1
ATOM 2638 N N . TYR A 1 357 ? 15.440 -18.582 14.325 1.00 86.56 357 TYR A N 1
ATOM 2639 C CA . TYR A 1 357 ? 16.322 -19.521 13.616 1.00 86.56 357 TYR A CA 1
ATOM 2640 C C . TYR A 1 357 ? 16.021 -20.995 13.933 1.00 86.56 357 TYR A C 1
ATOM 2642 O O . TYR A 1 357 ? 15.761 -21.361 15.077 1.00 86.56 357 TYR A O 1
ATOM 2650 N N . GLY A 1 358 ? 16.131 -21.865 12.927 1.00 80.06 358 GLY A N 1
ATOM 2651 C CA . GLY A 1 358 ? 15.900 -23.305 13.049 1.00 80.06 358 GLY A CA 1
ATOM 2652 C C . GLY A 1 358 ? 14.436 -23.674 13.301 1.00 80.06 358 GLY A C 1
ATOM 2653 O O . GLY A 1 358 ? 14.186 -24.566 14.111 1.00 80.06 358 GLY A O 1
ATOM 2654 N N . ASN A 1 359 ? 13.481 -22.977 12.672 1.00 82.94 359 ASN A N 1
ATOM 2655 C CA . ASN A 1 359 ? 12.044 -23.165 12.918 1.00 82.94 359 ASN A CA 1
ATOM 2656 C C . ASN A 1 359 ? 11.323 -23.922 11.791 1.00 82.94 359 ASN A C 1
ATOM 2658 O O . ASN A 1 359 ? 11.807 -23.962 10.672 1.00 82.94 359 ASN A O 1
ATOM 2662 N N . ASP A 1 360 ? 10.164 -24.515 12.091 1.00 87.25 360 ASP A N 1
ATOM 2663 C CA . ASP A 1 360 ? 9.300 -25.241 11.144 1.00 87.25 360 ASP A CA 1
ATOM 2664 C C . ASP A 1 360 ? 7.933 -24.526 11.044 1.00 87.25 360 ASP A C 1
ATOM 2666 O O . ASP A 1 360 ? 6.863 -25.129 11.176 1.00 87.25 360 ASP A O 1
ATOM 2670 N N . ILE A 1 361 ? 7.965 -23.198 10.888 1.00 85.75 361 ILE A N 1
ATOM 2671 C CA . ILE A 1 361 ? 6.761 -22.359 10.866 1.00 85.75 361 ILE A CA 1
ATOM 2672 C C . ILE A 1 361 ? 6.041 -22.577 9.534 1.00 85.75 361 ILE A C 1
ATOM 2674 O O . ILE A 1 361 ? 6.625 -22.449 8.458 1.00 85.75 361 ILE A O 1
ATOM 2678 N N . SER A 1 362 ? 4.748 -22.899 9.594 1.00 87.81 362 SER A N 1
ATOM 2679 C CA . SER A 1 362 ? 3.927 -23.002 8.383 1.00 87.81 362 SER A CA 1
ATOM 2680 C C . SER A 1 362 ? 3.786 -21.641 7.685 1.00 87.81 362 SER A C 1
ATOM 2682 O O . SER A 1 362 ? 3.831 -20.598 8.340 1.00 87.81 362 SER A O 1
ATOM 2684 N N . LEU A 1 363 ? 3.525 -21.634 6.371 1.00 85.56 363 LEU A N 1
ATOM 2685 C CA . LEU A 1 363 ? 3.287 -20.392 5.615 1.00 85.56 363 LEU A CA 1
ATOM 2686 C C . LEU A 1 363 ? 2.211 -19.512 6.272 1.00 85.56 363 LEU A C 1
ATOM 2688 O O . LEU A 1 363 ? 2.387 -18.307 6.426 1.00 85.56 363 LEU A O 1
ATOM 2692 N N . THR A 1 364 ? 1.115 -20.135 6.709 1.00 89.69 364 THR A N 1
ATOM 2693 C CA . THR A 1 364 ? -0.002 -19.464 7.382 1.00 89.69 364 THR A CA 1
ATOM 2694 C C . THR A 1 364 ? 0.434 -18.786 8.680 1.00 89.69 364 THR A C 1
ATOM 2696 O O . THR A 1 364 ? 0.102 -17.624 8.903 1.00 89.69 364 THR A O 1
ATOM 2699 N N . ASN A 1 365 ? 1.211 -19.474 9.519 1.00 88.12 365 ASN A N 1
ATOM 2700 C CA . ASN A 1 365 ? 1.673 -18.917 10.792 1.00 88.12 365 ASN A CA 1
ATOM 2701 C C . ASN A 1 365 ? 2.729 -17.825 10.589 1.00 88.12 365 ASN A C 1
ATOM 2703 O O . ASN A 1 365 ? 2.771 -16.862 11.348 1.00 88.12 365 ASN A O 1
ATOM 2707 N N . MET A 1 366 ? 3.544 -17.936 9.542 1.00 89.50 366 MET A N 1
ATOM 2708 C CA . MET A 1 366 ? 4.493 -16.892 9.172 1.00 89.50 366 MET A CA 1
ATOM 2709 C C . MET A 1 366 ? 3.772 -15.620 8.705 1.00 89.50 366 MET A C 1
ATOM 2711 O O . MET A 1 366 ? 4.129 -14.529 9.139 1.00 89.50 366 MET A O 1
ATOM 2715 N N . TYR A 1 367 ? 2.720 -15.736 7.888 1.00 91.31 367 TYR A N 1
ATOM 2716 C CA . TYR A 1 367 ? 1.893 -14.584 7.513 1.00 91.31 367 TYR A CA 1
ATOM 2717 C C . TYR A 1 367 ? 1.189 -13.945 8.712 1.00 91.31 367 TYR A C 1
ATOM 2719 O O . TYR A 1 367 ? 1.138 -12.717 8.797 1.00 91.31 367 TYR A O 1
ATOM 2727 N N . ALA A 1 368 ? 0.704 -14.749 9.662 1.00 89.00 368 ALA A N 1
ATOM 2728 C CA . ALA A 1 368 ? 0.131 -14.235 10.903 1.00 89.00 368 ALA A CA 1
ATOM 2729 C C . ALA A 1 368 ? 1.164 -13.437 11.718 1.00 89.00 368 ALA A C 1
ATOM 2731 O O . ALA A 1 368 ? 0.883 -12.312 12.123 1.00 89.00 368 ALA A O 1
ATOM 2732 N N . LEU A 1 369 ? 2.380 -13.968 11.880 1.00 90.69 369 LEU A N 1
ATOM 2733 C CA . LEU A 1 369 ? 3.474 -13.292 12.582 1.00 90.69 369 LEU A CA 1
ATOM 2734 C C . LEU A 1 369 ? 3.882 -11.977 11.900 1.00 90.69 369 LEU A C 1
ATOM 2736 O O . LEU A 1 369 ? 4.014 -10.953 12.563 1.00 90.69 369 LEU A O 1
ATOM 2740 N N . ILE A 1 370 ? 4.048 -11.985 10.573 1.00 91.50 370 ILE A N 1
ATOM 2741 C CA . ILE A 1 370 ? 4.376 -10.781 9.793 1.00 91.50 370 ILE A CA 1
ATOM 2742 C C . ILE A 1 370 ? 3.279 -9.719 9.953 1.00 91.50 370 ILE A C 1
ATOM 2744 O O . ILE A 1 370 ? 3.591 -8.539 10.095 1.00 91.50 370 ILE A O 1
ATOM 2748 N N . THR A 1 371 ? 2.007 -10.127 9.963 1.00 91.12 371 THR A N 1
ATOM 2749 C CA . THR A 1 371 ? 0.868 -9.218 10.180 1.00 91.12 371 THR A CA 1
ATOM 2750 C C . THR A 1 371 ? 0.905 -8.612 11.582 1.00 91.12 371 THR A C 1
ATOM 2752 O O . THR A 1 371 ? 0.842 -7.398 11.711 1.00 91.12 371 THR A O 1
ATOM 2755 N N . GLN A 1 372 ? 1.138 -9.420 12.621 1.00 91.06 372 GLN A N 1
ATOM 2756 C CA . GLN A 1 372 ? 1.265 -8.922 13.998 1.00 91.06 372 GLN A CA 1
ATOM 2757 C C . GLN A 1 372 ? 2.396 -7.898 14.144 1.00 91.06 372 GLN A C 1
ATOM 2759 O O . GLN A 1 372 ? 2.187 -6.826 14.703 1.00 91.06 372 GLN A O 1
ATOM 2764 N N . ILE A 1 373 ? 3.582 -8.192 13.596 1.00 89.38 373 ILE A N 1
ATOM 2765 C CA . ILE A 1 373 ? 4.714 -7.250 13.617 1.00 89.38 373 ILE A CA 1
ATOM 2766 C C . ILE A 1 373 ? 4.358 -5.973 12.849 1.00 89.38 373 ILE A C 1
ATOM 2768 O O . ILE A 1 373 ? 4.698 -4.866 13.270 1.00 89.38 373 ILE A O 1
ATOM 2772 N N . ASN A 1 374 ? 3.646 -6.110 11.727 1.00 89.88 374 ASN A N 1
ATOM 2773 C CA . ASN A 1 374 ? 3.185 -4.969 10.956 1.00 89.88 374 ASN A CA 1
ATOM 2774 C C . ASN A 1 374 ? 2.268 -4.052 11.782 1.00 89.88 374 ASN A C 1
ATOM 2776 O O . ASN A 1 374 ? 2.466 -2.832 11.768 1.00 89.88 374 ASN A O 1
ATOM 2780 N N . ASP A 1 375 ? 1.328 -4.627 12.520 1.00 88.06 375 ASP A N 1
ATOM 2781 C CA . ASP A 1 375 ? 0.308 -3.891 13.266 1.00 88.06 375 ASP A CA 1
ATOM 2782 C C . ASP A 1 375 ? 0.891 -3.062 14.426 1.00 88.06 375 ASP A C 1
ATOM 2784 O O . ASP A 1 375 ? 0.308 -2.050 14.808 1.00 88.06 375 ASP A O 1
ATOM 2788 N N . TYR A 1 376 ? 2.100 -3.382 14.910 1.00 84.56 376 TYR A N 1
ATOM 2789 C CA . TYR A 1 376 ? 2.796 -2.582 15.932 1.00 84.56 376 TYR A CA 1
ATOM 2790 C C . TYR A 1 376 ? 3.300 -1.215 15.457 1.00 84.56 376 TYR A C 1
ATOM 2792 O O . TYR A 1 376 ? 3.790 -0.430 16.265 1.00 84.56 376 TYR A O 1
ATOM 2800 N N . GLY A 1 377 ? 3.224 -0.895 14.163 1.00 84.56 377 GLY A N 1
ATOM 2801 C CA . GLY A 1 377 ? 3.575 0.454 13.696 1.00 84.56 377 GLY A CA 1
ATOM 2802 C C . GLY A 1 377 ? 5.083 0.771 13.648 1.00 84.56 377 GLY A C 1
ATOM 2803 O O . GLY A 1 377 ? 5.461 1.791 13.081 1.00 84.56 377 GLY A O 1
ATOM 2804 N N . THR A 1 378 ? 5.959 -0.122 14.112 1.00 82.69 378 THR A N 1
ATOM 2805 C CA . THR A 1 378 ? 7.429 0.042 14.158 1.00 82.69 378 THR A CA 1
ATOM 2806 C C . THR A 1 378 ? 8.085 0.286 12.793 1.00 82.69 378 THR A C 1
ATOM 2808 O O . THR A 1 378 ? 7.676 -0.306 11.791 1.00 82.69 378 THR A O 1
ATOM 2811 N N . SER A 1 379 ? 9.161 1.078 12.756 1.00 86.62 379 SER A N 1
ATOM 2812 C CA . SER A 1 379 ? 9.976 1.351 11.558 1.00 86.62 379 SER A CA 1
ATOM 2813 C C . SER A 1 379 ? 11.453 1.015 11.776 1.00 86.62 379 SER A C 1
ATOM 2815 O O . SER A 1 379 ? 11.958 1.199 12.879 1.00 86.62 379 SER A O 1
ATOM 2817 N N . GLY A 1 380 ? 12.162 0.610 10.718 1.00 84.06 380 GLY A N 1
ATOM 2818 C CA . GLY A 1 380 ? 13.621 0.444 10.742 1.00 84.06 380 GLY A CA 1
ATOM 2819 C C . GLY A 1 380 ? 14.135 -0.780 11.510 1.00 84.06 380 GLY A C 1
ATOM 2820 O O . GLY A 1 380 ? 15.157 -0.676 12.184 1.00 84.06 380 GLY A O 1
ATOM 2821 N N . GLY A 1 381 ? 13.433 -1.916 11.434 1.00 90.94 381 GLY A N 1
ATOM 2822 C CA . GLY A 1 381 ? 13.805 -3.153 12.129 1.00 90.94 381 GLY A CA 1
ATOM 2823 C C . GLY A 1 381 ? 14.408 -4.255 11.248 1.00 90.94 381 GLY A C 1
ATOM 2824 O O . GLY A 1 381 ? 14.580 -4.111 10.038 1.00 90.94 381 GLY A O 1
ATOM 2825 N N . GLN A 1 382 ? 14.713 -5.393 11.862 1.00 93.50 382 GLN A N 1
ATOM 2826 C CA . GLN A 1 382 ? 15.144 -6.627 11.216 1.00 93.50 382 GLN A CA 1
ATOM 2827 C C . GLN A 1 382 ? 14.223 -7.774 11.627 1.00 93.50 382 GLN A C 1
ATOM 2829 O O . GLN A 1 382 ? 14.018 -8.021 12.813 1.00 93.50 382 GLN A O 1
ATOM 2834 N N . LEU A 1 383 ? 13.692 -8.498 10.647 1.00 93.38 383 LEU A N 1
ATOM 2835 C CA . LEU A 1 383 ? 12.955 -9.741 10.849 1.00 93.38 383 LEU A CA 1
ATOM 2836 C C . LEU A 1 383 ? 13.691 -10.850 10.105 1.00 93.38 383 LEU A C 1
ATOM 2838 O O . LEU A 1 383 ? 13.640 -10.920 8.880 1.00 93.38 383 LEU A O 1
ATOM 2842 N N . ASN A 1 384 ? 14.381 -11.713 10.839 1.00 92.69 384 ASN A N 1
ATOM 2843 C CA . ASN A 1 384 ? 15.084 -12.859 10.285 1.00 92.69 384 ASN A CA 1
ATOM 2844 C C . ASN A 1 384 ? 14.326 -14.129 10.673 1.00 92.69 384 ASN A C 1
ATOM 2846 O O . ASN A 1 384 ? 14.291 -14.494 11.844 1.00 92.69 384 ASN A O 1
ATOM 2850 N N . ILE A 1 385 ? 13.724 -14.807 9.700 1.00 87.56 385 ILE A N 1
ATOM 2851 C CA . ILE A 1 385 ? 13.043 -16.091 9.893 1.00 87.56 385 ILE A CA 1
ATOM 2852 C C . ILE A 1 385 ? 13.821 -17.123 9.091 1.00 87.56 385 ILE A C 1
ATOM 2854 O O . ILE A 1 385 ? 13.893 -17.018 7.873 1.00 87.56 385 ILE A O 1
ATOM 2858 N N . SER A 1 386 ? 14.463 -18.085 9.747 1.00 86.44 386 SER A N 1
ATOM 2859 C CA . SER A 1 386 ? 15.332 -19.016 9.041 1.00 86.44 386 SER A CA 1
ATOM 2860 C C . SER A 1 386 ? 15.310 -20.449 9.586 1.00 86.44 386 SER A C 1
ATOM 2862 O O . SER A 1 386 ? 15.066 -20.661 10.771 1.00 86.44 386 SER A O 1
ATOM 2864 N N . GLY A 1 387 ? 15.571 -21.443 8.731 1.00 77.19 387 GLY A N 1
ATOM 2865 C CA . GLY A 1 387 ? 15.710 -22.866 9.051 1.00 77.19 387 GLY A CA 1
ATOM 2866 C C . GLY A 1 387 ? 14.486 -23.724 8.703 1.00 77.19 387 GLY A C 1
ATOM 2867 O O . GLY A 1 387 ? 13.444 -23.216 8.321 1.00 77.19 387 GLY A O 1
ATOM 2868 N N . GLY A 1 388 ? 14.629 -25.047 8.836 1.00 72.31 388 GLY A N 1
ATOM 2869 C CA . GLY A 1 388 ? 13.533 -26.007 8.646 1.00 72.31 388 GLY A CA 1
ATOM 2870 C C . GLY A 1 388 ? 13.100 -26.228 7.194 1.00 72.31 388 GLY A C 1
ATOM 2871 O O . GLY A 1 388 ? 13.877 -26.055 6.258 1.00 72.31 388 GLY A O 1
ATOM 2872 N N . THR A 1 389 ? 11.853 -26.675 7.021 1.00 72.06 389 THR A N 1
ATOM 2873 C CA . THR A 1 389 ? 11.202 -26.903 5.707 1.00 72.06 389 THR A CA 1
ATOM 2874 C C . THR A 1 389 ? 10.302 -25.735 5.290 1.00 72.06 389 THR A C 1
ATOM 2876 O O . THR A 1 389 ? 9.296 -25.925 4.604 1.00 72.06 389 THR A O 1
ATOM 2879 N N . MET A 1 390 ? 10.626 -24.524 5.752 1.00 73.00 390 MET A N 1
ATOM 2880 C CA . MET A 1 390 ? 9.731 -23.382 5.619 1.00 73.00 390 MET A CA 1
ATOM 2881 C C . MET A 1 390 ? 9.548 -22.975 4.148 1.00 73.00 390 MET A C 1
ATOM 2883 O O . MET A 1 390 ? 10.517 -22.882 3.396 1.00 73.00 390 MET A O 1
ATOM 2887 N N . PRO A 1 391 ? 8.305 -22.724 3.714 1.00 75.94 391 PRO A N 1
ATOM 2888 C CA . PRO A 1 391 ? 8.058 -22.082 2.434 1.00 75.94 391 PRO A CA 1
ATOM 2889 C C . PRO A 1 391 ? 8.479 -20.611 2.508 1.00 75.94 391 PRO A C 1
ATOM 2891 O O . PRO A 1 391 ? 8.186 -19.932 3.490 1.00 75.94 391 PRO A O 1
ATOM 2894 N N . VAL A 1 392 ? 9.115 -20.107 1.451 1.00 84.38 392 VAL A N 1
ATOM 2895 C CA . VAL A 1 392 ? 9.422 -18.677 1.309 1.00 84.38 392 VAL A CA 1
ATOM 2896 C C . VAL A 1 392 ?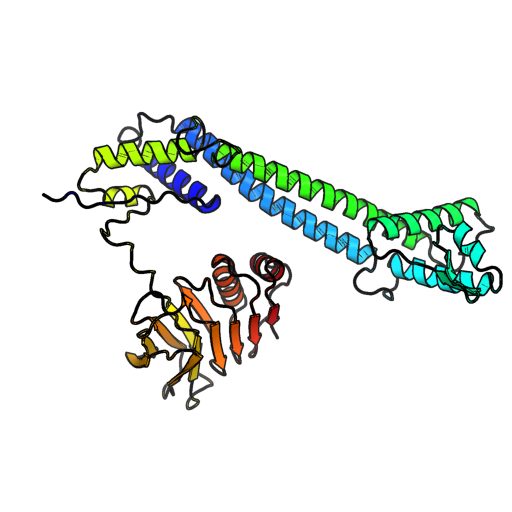 8.097 -17.901 1.242 1.00 84.38 392 VAL A C 1
ATOM 2898 O O . VAL A 1 392 ? 7.239 -18.265 0.429 1.00 84.38 392 VAL A O 1
ATOM 2901 N N . PRO A 1 393 ? 7.881 -16.866 2.080 1.00 87.56 393 PRO A N 1
ATOM 2902 C CA . PRO A 1 393 ? 6.675 -16.054 1.993 1.00 87.56 393 PRO A CA 1
ATOM 2903 C C . PRO A 1 393 ? 6.612 -15.356 0.639 1.00 87.56 393 PRO A C 1
ATOM 2905 O O . PRO A 1 393 ? 7.634 -14.923 0.104 1.00 87.56 393 PRO A O 1
ATOM 2908 N N . ASP A 1 394 ? 5.401 -15.212 0.107 1.00 88.62 394 ASP A N 1
ATOM 2909 C CA . ASP A 1 394 ? 5.175 -14.462 -1.122 1.00 88.62 394 ASP A CA 1
ATOM 2910 C C . ASP A 1 394 ? 5.702 -13.026 -0.939 1.00 88.62 394 ASP A C 1
ATOM 2912 O O . ASP A 1 394 ? 5.243 -12.324 -0.027 1.00 88.62 394 ASP A O 1
ATOM 2916 N N . PRO A 1 395 ? 6.658 -12.555 -1.766 1.00 89.25 395 PRO A N 1
ATOM 2917 C CA . PRO A 1 395 ? 7.132 -11.177 -1.695 1.00 89.25 395 PRO A CA 1
ATOM 2918 C C . PRO A 1 395 ? 6.008 -10.150 -1.908 1.00 89.25 395 PRO A C 1
ATOM 2920 O O . PRO A 1 395 ? 6.182 -9.001 -1.503 1.00 89.25 395 PRO A O 1
ATOM 2923 N N . ALA A 1 396 ? 4.875 -10.556 -2.497 1.00 90.94 396 ALA A N 1
ATOM 2924 C CA . ALA A 1 396 ? 3.675 -9.745 -2.675 1.00 90.94 396 ALA A CA 1
ATOM 2925 C C . ALA A 1 396 ? 2.728 -9.734 -1.455 1.00 90.94 396 ALA A C 1
ATOM 2927 O O . ALA A 1 396 ? 1.665 -9.112 -1.504 1.00 90.94 396 ALA A O 1
ATOM 2928 N N . PHE A 1 397 ? 3.071 -10.408 -0.351 1.00 90.44 397 PHE A N 1
ATOM 2929 C CA . PHE A 1 397 ? 2.237 -10.406 0.850 1.00 90.44 397 PHE A CA 1
ATOM 2930 C C . PHE A 1 397 ? 2.118 -8.979 1.438 1.00 90.44 397 PHE A C 1
ATOM 2932 O O . PHE A 1 397 ? 3.141 -8.380 1.781 1.00 90.44 397 PHE A O 1
ATOM 2939 N N . PRO A 1 398 ? 0.903 -8.411 1.613 1.00 87.75 398 PRO A N 1
ATOM 2940 C CA . PRO A 1 398 ? 0.738 -6.990 1.941 1.00 87.75 398 PRO A CA 1
ATOM 2941 C C . PRO A 1 398 ? 1.455 -6.526 3.213 1.00 87.75 398 PRO A C 1
ATOM 2943 O O . PRO A 1 398 ? 2.107 -5.483 3.205 1.00 87.75 398 PRO A O 1
ATOM 2946 N N . ALA A 1 399 ? 1.397 -7.305 4.297 1.00 85.62 399 ALA A N 1
ATOM 2947 C CA . ALA A 1 399 ? 2.071 -6.935 5.543 1.00 85.62 399 ALA A CA 1
ATOM 2948 C C . ALA A 1 399 ? 3.607 -6.986 5.416 1.00 85.62 399 ALA A C 1
ATOM 2950 O O . ALA A 1 399 ? 4.308 -6.197 6.046 1.00 85.62 399 ALA A O 1
ATOM 2951 N N . LEU A 1 400 ? 4.146 -7.851 4.546 1.00 90.69 400 LEU A N 1
ATOM 2952 C CA . LEU A 1 400 ? 5.580 -7.895 4.246 1.00 90.69 400 LEU A CA 1
ATOM 2953 C C . LEU A 1 400 ? 6.026 -6.643 3.477 1.00 90.69 400 LEU A C 1
ATOM 2955 O O . LEU A 1 400 ? 7.053 -6.048 3.811 1.00 90.69 400 LEU A O 1
ATOM 2959 N N . ILE A 1 401 ? 5.243 -6.216 2.482 1.00 90.88 401 ILE A N 1
ATOM 2960 C CA . ILE A 1 401 ? 5.476 -4.966 1.743 1.00 90.88 401 ILE A CA 1
ATOM 2961 C C . ILE A 1 401 ? 5.420 -3.770 2.701 1.00 90.88 401 ILE A C 1
ATOM 2963 O O . ILE A 1 401 ? 6.325 -2.936 2.697 1.00 90.88 401 ILE A O 1
ATOM 2967 N N . ALA A 1 402 ? 4.401 -3.713 3.561 1.00 85.50 402 ALA A N 1
ATOM 2968 C CA . ALA A 1 402 ? 4.203 -2.628 4.519 1.00 85.50 402 ALA A CA 1
ATOM 2969 C C . ALA A 1 402 ? 5.296 -2.553 5.605 1.00 85.50 402 ALA A C 1
ATOM 2971 O O . ALA A 1 402 ? 5.627 -1.464 6.080 1.00 85.50 402 ALA A O 1
ATOM 2972 N N . LEU A 1 403 ? 5.901 -3.678 5.996 1.00 88.69 403 LEU A N 1
ATOM 2973 C CA . LEU A 1 403 ? 7.099 -3.669 6.840 1.00 88.69 403 LEU A CA 1
ATOM 2974 C C . LEU A 1 403 ? 8.309 -3.116 6.080 1.00 88.69 403 LEU A C 1
ATOM 2976 O O . LEU A 1 403 ? 8.987 -2.210 6.569 1.00 88.69 403 LEU A O 1
ATOM 2980 N N . ARG A 1 404 ? 8.564 -3.616 4.865 1.00 93.38 404 ARG A N 1
ATOM 2981 C CA . ARG A 1 404 ? 9.697 -3.174 4.032 1.00 93.38 404 ARG A CA 1
ATOM 2982 C C . ARG A 1 404 ? 9.623 -1.685 3.694 1.00 93.38 404 ARG A C 1
ATOM 2984 O O . ARG A 1 404 ? 10.642 -1.003 3.755 1.00 93.38 404 ARG A O 1
ATOM 2991 N N . SER A 1 405 ? 8.433 -1.155 3.410 1.00 88.06 405 SER A N 1
ATOM 2992 C CA . SER A 1 405 ? 8.232 0.277 3.147 1.00 88.06 405 SER A CA 1
ATOM 2993 C C . SER A 1 405 ? 8.517 1.154 4.372 1.00 88.06 405 SER A C 1
ATOM 2995 O O . SER A 1 405 ? 8.955 2.293 4.226 1.00 88.06 405 SER A O 1
ATOM 2997 N N . ARG A 1 406 ? 8.363 0.604 5.585 1.00 89.25 406 ARG A N 1
ATOM 2998 C CA . ARG A 1 406 ? 8.783 1.224 6.853 1.00 89.25 406 ARG A CA 1
ATOM 2999 C C . ARG A 1 406 ? 10.251 0.964 7.203 1.00 89.25 406 ARG A C 1
ATOM 3001 O O . ARG A 1 406 ? 10.668 1.215 8.332 1.00 89.25 406 ARG A O 1
ATOM 3008 N N . GLY A 1 407 ? 11.045 0.469 6.255 1.00 92.00 407 GLY A N 1
ATOM 3009 C CA . GLY A 1 407 ? 12.484 0.267 6.409 1.00 92.00 407 GLY A CA 1
ATOM 3010 C C . GLY A 1 407 ? 12.874 -1.020 7.132 1.00 92.00 407 GLY A C 1
ATOM 3011 O O . GLY A 1 407 ? 14.007 -1.119 7.594 1.00 92.00 407 GLY A O 1
ATOM 3012 N N . TRP A 1 408 ? 11.969 -1.996 7.255 1.00 94.31 408 TRP A N 1
ATOM 3013 C CA . TRP A 1 408 ? 12.334 -3.305 7.791 1.00 94.31 408 TRP A CA 1
ATOM 3014 C C . TRP A 1 408 ? 13.147 -4.127 6.793 1.00 94.31 408 TRP A C 1
ATOM 3016 O O . TRP A 1 408 ? 12.763 -4.282 5.631 1.00 94.31 408 TRP A O 1
ATOM 3026 N N . VAL A 1 409 ? 14.221 -4.746 7.277 1.00 94.31 409 VAL A N 1
ATOM 3027 C CA . VAL A 1 409 ? 14.945 -5.792 6.553 1.00 94.31 409 VAL A CA 1
ATOM 3028 C C . VAL A 1 409 ? 14.337 -7.134 6.935 1.00 94.31 409 VAL A C 1
ATOM 3030 O O . VAL A 1 409 ? 14.517 -7.605 8.056 1.00 94.31 409 VAL A O 1
ATOM 3033 N N . VAL A 1 410 ? 13.591 -7.739 6.011 1.00 91.38 410 VAL A N 1
ATOM 3034 C CA . VAL A 1 410 ? 12.984 -9.058 6.223 1.00 91.38 410 VAL A CA 1
ATOM 3035 C C . VAL A 1 410 ? 13.759 -10.112 5.445 1.00 91.38 410 VAL A C 1
ATOM 3037 O O . VAL A 1 410 ? 13.698 -10.133 4.212 1.00 91.38 410 VAL A O 1
ATOM 3040 N N . THR A 1 411 ? 14.455 -10.981 6.173 1.00 91.00 411 THR A N 1
ATOM 3041 C CA . THR A 1 411 ? 15.221 -12.105 5.635 1.00 91.00 411 THR A CA 1
ATOM 3042 C C . THR A 1 411 ? 14.480 -13.399 5.932 1.00 91.00 411 THR A C 1
ATOM 3044 O O . THR A 1 411 ? 14.261 -13.741 7.094 1.00 91.00 411 THR A O 1
ATOM 3047 N N . THR A 1 412 ? 14.132 -14.138 4.885 1.00 84.88 412 THR A N 1
ATOM 3048 C CA . THR A 1 412 ? 13.615 -15.508 4.977 1.00 84.88 412 THR A CA 1
ATOM 3049 C C . THR A 1 412 ? 14.517 -16.427 4.166 1.00 84.88 412 THR A C 1
ATOM 3051 O O . THR A 1 412 ? 14.963 -15.998 3.100 1.00 84.88 412 THR A O 1
ATOM 3054 N N . ASN A 1 413 ? 14.830 -17.632 4.650 1.00 73.50 413 ASN A N 1
ATOM 3055 C CA . ASN A 1 413 ? 15.661 -18.596 3.911 1.00 73.50 413 ASN A CA 1
ATOM 3056 C C . ASN A 1 413 ? 14.875 -19.790 3.372 1.00 73.50 413 ASN A C 1
ATOM 3058 O O . ASN A 1 413 ? 13.805 -20.104 3.937 1.00 73.50 413 ASN A O 1
#

Sequence (413 aa):
MAANNVRVIIPDNAAELILLSQDILDKHTADGAGSKLSGLNMADMQIKTTLADTQHVLAGNLSRDAETATQERDLALGAAESFLPGTVLFYITSIRDFLLGRFRGREQRLGDWEYEVNEASDGSITIEIPAKAADLITLAKGILAKHTADGAGTLLTAFDMADMQLKTTTAKTQHTLAGKLNRDAETATQKRDLALGHGKKQNSTTPGTVLFYVSSARDILMGIFRGREQELGDWGFSVDASTAPPPPSAGIVSITSNQSTLSGMPLEISISGNLSASGGGILATWEPGITNSADLTAGGTIVFQHVYTTTGIKTITAAEVTPGVFRTVSALQMPNVKATAITLSGDFSEATTFNFYGNDISLTNMYALITQINDYGTSGGQLNISGGTMPVPDPAFPALIALRSRGWVVTTN

Foldseek 3Di:
DPQQPKDWDQDPDLVLLLVLLVLLLVVCVVCDVNDLCPVDPNVLLVVLSVLLVVLVVLLVVLLLLLVVLVVQLCVQQVLVHLCDPLHLSNVVVVVLVVVCVVQPVNSVCCVQLVWDWDADPVRDIDTDQDSDSVVSLVSLVSNLVSCVVCDVNDPCPVDPNVSSVVSSVSSVVSVVSSVVSNVSSVVSVQSSCVQQQVHDPGALCHPSHSSVSSSVSLVSLCVVCPVNSVVCVSSVIDMDSDSDDPQFAKKKKKFKFFCQPVQFPKWKKKWFFADPDFDKKKWKAKPPGDIDIDGHDGRDIDIDIDHDNDGGIIMIMITIPHGPGLCGTQEIETEQRQTQAIDIDTANLNHAYYYAEAHPHELVRVLVVLQVVLVNVHAQHEAAHEHDPYDDHDCSNVSNVSRVVSNYHYHYD

Solvent-accessible surface area (backbone atoms only — not comparable to full-atom values): 21680 Å² total; per-residue (Å²): 129,85,80,77,56,64,46,76,58,78,64,87,49,70,68,56,38,44,51,38,51,48,38,39,50,50,43,38,59,75,43,46,94,72,27,91,59,74,87,51,69,58,68,59,41,48,54,28,41,54,49,21,52,55,21,51,54,47,19,56,49,28,45,52,53,18,50,51,25,46,50,55,18,36,58,25,35,19,72,91,42,56,79,43,81,91,13,36,38,23,51,53,54,53,50,51,56,53,49,48,67,76,27,68,98,46,58,71,60,46,43,76,40,57,39,50,69,47,72,46,97,87,70,50,76,45,75,60,76,62,88,49,69,73,52,38,48,49,38,53,51,36,36,51,49,42,43,60,74,43,47,93,74,34,87,62,79,89,52,68,61,66,59,45,50,51,28,43,51,50,23,52,51,22,52,53,47,19,58,47,28,46,54,51,17,54,51,25,44,51,54,16,30,47,23,40,20,70,31,92,93,43,37,58,83,36,82,91,16,33,39,17,49,53,47,51,49,48,55,53,48,50,65,75,30,64,97,45,56,69,64,44,43,80,37,56,40,52,63,44,67,53,81,51,81,73,72,50,58,45,26,35,44,38,36,34,22,51,29,72,84,42,66,72,46,68,35,42,44,36,44,25,25,54,56,93,63,95,76,32,33,38,35,38,38,35,71,98,70,52,72,50,73,49,69,58,46,73,74,32,70,46,75,50,74,50,64,48,90,60,70,42,80,42,50,36,38,40,30,43,72,34,56,53,43,44,34,34,22,42,33,43,39,30,56,63,45,29,28,42,37,57,47,79,45,62,50,48,53,53,42,35,31,41,37,40,31,38,21,46,36,41,61,69,40,48,52,50,40,42,39,52,60,39,72,45,70,49,64,62,28,38,39,38,44,33,45,68,84,35,64,73,76,64,82,81,38,65,42,57,44,57,32,41,77,39,51,29,48,75,46,72,90

Secondary structure (DSSP, 8-state):
-PPP--EEEPP-SHHHHHHHHHHHHHHHHHHGGG-TTTTS-HHHHHHHHHHHHHHHHHHHHHHHHHHHHHHHHHHHHTSS-TT-TTSHHHHHHHHHHHHHHHTTT-GGGGGGGT-EEEE-TTS-EEEE---SHHHHHHHHHHHHHHHHHHGGG-S-TTS-HHHHHHHHHHHHHHHHHHHHHHHHHHHHHHHHHHHHT-STT--TTSTTSHHHHHHHHHHHHHHHTTT-GGGGGGGT-EEE--SS----PPPEEEEEEEGGG-TTSEEEEEEEE--SSS--EEEEEETTTEEEEEEPPTT-EEEEEEE-SS-SEEEEEEEESSTTTGGGEEEEEEES--EEEEEEES--TT--EEEEES----HHHHHHHHHHHHHT---S-EEEEE-TTPPPPPTT-HHHHHHHHTT-EEEE-